Protein AF-0000000079722179 (afdb_homodimer)

Solvent-accessible surface area (backbone atoms only — not comparable to full-atom values): 37291 Å² total; per-residue (Å²): 127,85,80,71,46,41,23,43,26,38,62,53,70,58,73,53,59,85,88,68,80,58,67,70,54,74,18,45,46,78,38,80,52,80,80,75,84,67,46,76,35,18,29,39,25,37,25,44,16,24,24,67,46,72,66,53,44,38,43,42,22,28,35,84,89,40,74,80,51,52,67,72,25,26,26,35,44,21,22,9,31,29,33,66,41,78,32,49,74,77,59,83,88,67,51,72,65,44,48,25,23,47,52,38,50,42,35,70,70,40,75,85,35,80,28,30,59,71,61,35,20,44,61,27,94,67,39,40,37,43,18,41,73,43,54,13,36,40,12,34,48,36,66,45,55,50,88,30,61,37,72,58,58,88,84,56,49,55,69,57,30,14,46,26,51,66,39,5,29,42,42,36,32,48,69,72,72,38,89,75,46,66,73,36,33,32,39,28,35,23,44,44,52,71,18,47,51,43,45,40,55,43,39,74,48,38,28,46,46,34,35,27,35,39,76,83,26,49,86,51,34,41,38,53,41,41,74,73,67,39,40,69,43,74,39,43,96,92,43,35,65,61,57,44,33,60,73,56,41,56,45,97,84,64,47,73,49,53,61,93,30,20,25,50,30,37,39,39,42,57,39,45,53,69,56,59,36,49,49,68,73,32,39,35,70,62,19,42,35,39,33,60,30,54,46,92,55,64,26,55,32,58,52,33,57,32,9,61,33,22,25,32,40,33,24,33,42,54,47,40,72,70,24,37,53,51,26,46,50,36,41,64,72,51,61,42,58,60,74,81,50,53,41,81,36,46,49,93,41,44,69,57,42,51,52,32,54,67,66,58,73,54,54,29,41,33,27,34,46,112,128,86,79,73,45,41,23,44,25,37,62,54,70,57,73,54,59,85,89,68,80,59,66,72,54,74,18,46,46,78,40,80,54,81,80,74,85,68,46,75,34,20,28,37,26,39,24,44,16,24,24,66,45,72,65,53,45,38,43,42,22,28,35,84,91,40,75,79,50,53,67,72,25,26,28,35,43,22,20,10,30,29,34,67,40,77,31,49,76,75,58,83,87,66,50,72,66,46,49,26,24,47,52,36,51,41,35,71,70,39,76,84,36,80,29,31,58,70,61,34,19,45,63,27,94,66,39,41,37,42,18,41,73,42,52,13,36,40,14,36,49,35,66,46,54,50,88,29,61,37,72,57,57,89,84,57,51,56,70,56,30,14,47,26,52,65,39,5,29,42,42,36,34,48,69,72,70,38,88,75,46,65,71,36,32,31,38,27,36,24,42,45,52,69,20,46,49,42,45,40,55,44,38,74,48,38,28,47,45,34,36,27,34,39,75,84,25,50,85,52,34,42,40,54,42,42,76,72,67,39,40,69,42,73,39,44,95,91,44,35,68,59,58,44,33,60,74,55,41,57,44,98,84,65,48,72,50,53,60,95,30,19,25,51,30,36,38,39,42,57,41,46,51,69,56,59,35,50,48,70,74,32,40,36,70,61,20,42,35,39,33,60,30,53,46,91,56,65,27,57,32,58,51,33,56,33,9,60,34,24,25,33,41,34,24,31,42,54,45,41,72,72,22,37,53,51,24,46,50,37,40,65,70,52,62,43,59,58,75,83,49,50,40,81,38,47,51,93,42,44,68,56,43,50,51,32,54,67,68,56,72,53,54,28,42,32,29,34,47,109

Structure (mmCIF, N/CA/C/O backbone):
data_AF-0000000079722179-model_v1
#
loop_
_entity.id
_entity.type
_entity.pdbx_description
1 polymer 'L-gulonate 5-dehydrogenase'
#
loop_
_atom_site.group_PDB
_atom_site.id
_atom_site.type_symbol
_atom_site.label_atom_id
_atom_site.label_alt_id
_atom_site.label_comp_id
_atom_site.label_asym_id
_atom_site.label_entity_id
_atom_site.label_seq_id
_atom_site.pdbx_PDB_ins_code
_atom_site.Cartn_x
_atom_site.Cartn_y
_atom_site.Cartn_z
_atom_site.occupancy
_atom_site.B_iso_or_equiv
_atom_site.auth_seq_id
_atom_site.auth_comp_id
_atom_site.auth_asym_id
_atom_site.auth_atom_id
_atom_site.pdbx_PDB_model_num
ATOM 1 N N . MET A 1 1 ? 5.742 51.406 27.562 1 38.84 1 MET A N 1
ATOM 2 C CA . MET A 1 1 ? 6.191 50.031 27.891 1 38.84 1 MET A CA 1
ATOM 3 C C . MET A 1 1 ? 6.418 49.219 26.641 1 38.84 1 MET A C 1
ATOM 5 O O . MET A 1 1 ? 5.508 49.062 25.812 1 38.84 1 MET A O 1
ATOM 9 N N . SER A 1 2 ? 7.512 49.188 25.938 1 45.72 2 SER A N 1
ATOM 10 C CA . SER A 1 2 ? 7.82 48.688 24.609 1 45.72 2 SER A CA 1
ATOM 11 C C . SER A 1 2 ? 7.316 47.281 24.422 1 45.72 2 SER A C 1
ATOM 13 O O . SER A 1 2 ? 7.695 46.375 25.172 1 45.72 2 SER A O 1
ATOM 15 N N . ASN A 1 3 ? 6.051 47.031 24.094 1 62.75 3 ASN A N 1
ATOM 16 C CA . ASN A 1 3 ? 5.336 45.781 24.125 1 62.75 3 ASN A CA 1
ATOM 17 C C . ASN A 1 3 ? 6.145 44.656 23.438 1 62.75 3 ASN A C 1
ATOM 19 O O . ASN A 1 3 ? 6.387 44.719 22.234 1 62.75 3 ASN A O 1
ATOM 23 N N . SER A 1 4 ? 6.871 43.875 24.203 1 88.12 4 SER A N 1
ATOM 24 C CA . SER A 1 4 ? 7.766 42.812 23.766 1 88.12 4 SER A CA 1
ATOM 25 C C . SER A 1 4 ? 7.012 41.75 22.953 1 88.12 4 SER A C 1
ATOM 27 O O . SER A 1 4 ? 5.852 41.469 23.25 1 88.12 4 SER A O 1
ATOM 29 N N . ILE A 1 5 ? 7.559 41.406 21.891 1 94.38 5 ILE A N 1
ATOM 30 C CA . ILE A 1 5 ? 7.035 40.344 21.047 1 94.38 5 ILE A CA 1
ATOM 31 C C . ILE A 1 5 ? 7.191 39 21.766 1 94.38 5 ILE A C 1
ATOM 33 O O . ILE A 1 5 ? 8.25 38.719 22.344 1 94.38 5 ILE A O 1
ATOM 37 N N . LYS A 1 6 ? 6.094 38.25 21.797 1 97.25 6 LYS A N 1
ATOM 38 C CA . LYS A 1 6 ? 6.102 37 22.562 1 97.25 6 LYS A CA 1
ATOM 39 C C . LYS A 1 6 ? 5.906 35.812 21.641 1 97.25 6 LYS A C 1
ATOM 41 O O . LYS A 1 6 ? 5.477 35.938 20.484 1 97.25 6 LYS A O 1
ATOM 46 N N . GLY A 1 7 ? 6.293 34.625 22.141 1 97.81 7 GLY A N 1
ATOM 47 C CA . GLY A 1 7 ? 6.074 33.375 21.422 1 97.81 7 GLY A CA 1
ATOM 48 C C . GLY A 1 7 ? 5.945 32.188 22.344 1 97.81 7 GLY A C 1
ATOM 49 O O . GLY A 1 7 ? 6.461 32.188 23.469 1 97.81 7 GLY A O 1
ATOM 50 N N . PHE A 1 8 ? 5.137 31.25 21.953 1 98.12 8 PHE A N 1
ATOM 51 C CA . PHE A 1 8 ? 5.074 29.953 22.625 1 98.12 8 PHE A CA 1
ATOM 52 C C . PHE A 1 8 ? 6.246 29.062 22.203 1 98.12 8 PHE A C 1
ATOM 54 O O . PHE A 1 8 ? 6.34 28.656 21.047 1 98.12 8 PHE A O 1
ATOM 61 N N . CYS A 1 9 ? 7.102 28.688 23.172 1 97.81 9 CYS A N 1
ATOM 62 C CA . CYS A 1 9 ? 8.406 28.094 22.875 1 97.81 9 CYS A CA 1
ATOM 63 C C . CYS A 1 9 ? 8.578 26.766 23.594 1 97.81 9 CYS A C 1
ATOM 65 O O . CYS A 1 9 ? 8.273 26.641 24.781 1 97.81 9 CYS A O 1
ATOM 67 N N . LEU A 1 10 ? 8.992 25.781 22.766 1 96.81 10 LEU A N 1
ATOM 68 C CA . LEU A 1 10 ? 9.453 24.547 23.391 1 96.81 10 LEU A CA 1
ATOM 69 C C . LEU A 1 10 ? 10.852 24.719 23.984 1 96.81 10 LEU A C 1
ATOM 71 O O . LEU A 1 10 ? 11.75 25.219 23.312 1 96.81 10 LEU A O 1
ATOM 75 N N . GLN A 1 11 ? 11.086 24.219 25.203 1 94.38 11 GLN A N 1
ATOM 76 C CA . GLN A 1 11 ? 12.352 24.453 25.891 1 94.38 11 GLN A CA 1
ATOM 77 C C . GLN A 1 11 ? 13.047 23.141 26.25 1 94.38 11 GLN A C 1
ATOM 79 O O . GLN A 1 11 ? 14.266 23.031 26.141 1 94.38 11 GLN A O 1
ATOM 84 N N . SER A 1 12 ? 12.297 22.141 26.75 1 91.38 12 SER A N 1
ATOM 85 C CA . SER A 1 12 ? 12.836 20.844 27.141 1 91.38 12 SER A CA 1
ATOM 86 C C . SER A 1 12 ? 12.211 19.719 26.328 1 91.38 12 SER A C 1
ATOM 88 O O . SER A 1 12 ? 11.352 19.969 25.469 1 91.38 12 SER A O 1
ATOM 90 N N . ASN A 1 13 ? 12.758 18.562 26.469 1 89.56 13 ASN A N 1
ATOM 91 C CA . ASN A 1 13 ? 12.281 17.422 25.703 1 89.56 13 ASN A CA 1
ATOM 92 C C . ASN A 1 13 ? 11.898 16.266 26.594 1 89.56 13 ASN A C 1
ATOM 94 O O . ASN A 1 13 ? 12.125 15.102 26.25 1 89.56 13 ASN A O 1
ATOM 98 N N . GLU A 1 14 ? 11.422 16.594 27.719 1 90.31 14 GLU A N 1
ATOM 99 C CA . GLU A 1 14 ? 10.977 15.539 28.609 1 90.31 14 GLU A CA 1
ATOM 100 C C . GLU A 1 14 ? 9.781 14.789 28.031 1 90.31 14 GLU A C 1
ATOM 102 O O . GLU A 1 14 ? 8.891 15.391 27.422 1 90.31 14 GLU A O 1
ATOM 107 N N . LYS A 1 15 ? 9.828 13.5 28.203 1 90.5 15 LYS A N 1
ATOM 108 C CA . LYS A 1 15 ? 8.688 12.695 27.766 1 90.5 15 LYS A CA 1
ATOM 109 C C . LYS A 1 15 ? 7.52 12.82 28.734 1 90.5 15 LYS A C 1
ATOM 111 O O . LYS A 1 15 ? 7.652 12.477 29.922 1 90.5 15 LYS A O 1
ATOM 116 N N . ILE A 1 16 ? 6.434 13.297 28.203 1 90.56 16 ILE A N 1
ATOM 117 C CA . ILE A 1 16 ? 5.254 13.523 29.031 1 90.56 16 ILE A CA 1
ATOM 118 C C . ILE A 1 16 ? 4.117 12.617 28.562 1 90.56 16 ILE A C 1
ATOM 120 O O . ILE A 1 16 ? 3.842 12.516 27.375 1 90.56 16 ILE A O 1
ATOM 124 N N . TYR A 1 17 ? 3.525 11.852 29.453 1 86.19 17 TYR A N 1
ATOM 125 C CA . TYR A 1 17 ? 2.32 11.078 29.172 1 86.19 17 TYR A CA 1
ATOM 126 C C . TYR A 1 17 ? 1.075 11.828 29.625 1 86.19 17 TYR A C 1
ATOM 128 O O . TYR A 1 17 ? 0.946 12.172 30.812 1 86.19 17 TYR A O 1
ATOM 136 N N . PRO A 1 18 ? 0.271 11.883 28.609 1 82 18 PRO A N 1
ATOM 137 C CA . PRO A 1 18 ? -0.93 12.641 28.984 1 82 18 PRO A CA 1
ATOM 138 C C . PRO A 1 18 ? -1.771 11.93 30.047 1 82 18 PRO A C 1
ATOM 140 O O . PRO A 1 18 ? -1.777 10.703 30.109 1 82 18 PRO A O 1
ATOM 143 N N . ASN A 1 19 ? -2.295 12.523 30.984 1 77.75 19 ASN A N 1
ATOM 144 C CA . ASN A 1 19 ? -3.23 12.039 31.984 1 77.75 19 ASN A CA 1
ATOM 145 C C . ASN A 1 19 ? -2.504 11.414 33.188 1 77.75 19 ASN A C 1
ATOM 147 O O . ASN A 1 19 ? -3.023 10.492 33.812 1 77.75 19 ASN A O 1
ATOM 151 N N . THR A 1 20 ? -1.206 11.562 33.375 1 80.75 20 THR A N 1
ATOM 152 C CA . THR A 1 20 ? -0.467 11.039 34.5 1 80.75 20 THR A CA 1
ATOM 153 C C . THR A 1 20 ? -0.253 12.133 35.562 1 80.75 20 THR A C 1
ATOM 155 O O . THR A 1 20 ? 0.563 11.977 36.469 1 80.75 20 THR A O 1
ATOM 158 N N . GLY A 1 21 ? -0.94 13.109 35.594 1 80.94 21 GLY A N 1
ATOM 159 C CA . GLY A 1 21 ? -0.825 14.172 36.562 1 80.94 21 GLY A CA 1
ATOM 160 C C . GLY A 1 21 ? 0.2 15.227 36.188 1 80.94 21 GLY A C 1
ATOM 161 O O . GLY A 1 21 ? 0.135 16.359 36.688 1 80.94 21 GLY A O 1
ATOM 162 N N . GLN A 1 22 ? 1.132 14.867 35.5 1 85.88 22 GLN A N 1
ATOM 163 C CA . GLN A 1 22 ? 2.111 15.844 35 1 85.88 22 GLN A CA 1
ATOM 164 C C . GLN A 1 22 ? 1.488 16.797 34 1 85.88 22 GLN A C 1
ATOM 166 O O . GLN A 1 22 ? 0.649 16.391 33.188 1 85.88 22 GLN A O 1
ATOM 171 N N . SER A 1 23 ? 1.958 18.109 34.188 1 90.62 23 SER A N 1
ATOM 172 C CA . SER A 1 23 ? 1.461 19.094 33.219 1 90.62 23 SER A CA 1
ATOM 173 C C . SER A 1 23 ? 1.93 18.766 31.812 1 90.62 23 SER A C 1
ATOM 175 O O . SER A 1 23 ? 3.121 18.547 31.578 1 90.62 23 SER A O 1
ATOM 177 N N . VAL A 1 24 ? 1.027 18.875 30.891 1 90.19 24 VAL A N 1
ATOM 178 C CA . VAL A 1 24 ? 1.37 18.594 29.5 1 90.19 24 VAL A CA 1
ATOM 179 C C . VAL A 1 24 ? 2.162 19.75 28.906 1 90.19 24 VAL A C 1
ATOM 181 O O . VAL A 1 24 ? 2.637 19.688 27.781 1 90.19 24 VAL A O 1
ATOM 184 N N . LEU A 1 25 ? 2.332 20.797 29.703 1 93.38 25 LEU A N 1
ATOM 185 C CA . LEU A 1 25 ? 3.004 22 29.234 1 93.38 25 LEU A CA 1
ATOM 186 C C . LEU A 1 25 ? 4.371 22.156 29.891 1 93.38 25 LEU A C 1
ATOM 188 O O . LEU A 1 25 ? 4.973 23.234 29.844 1 93.38 25 LEU A O 1
ATOM 192 N N . SER A 1 26 ? 4.836 21.078 30.469 1 93.25 26 SER A N 1
ATOM 193 C CA . SER A 1 26 ? 6.09 21.125 31.219 1 93.25 26 SER A CA 1
ATOM 194 C C . SER A 1 26 ? 7.262 21.469 30.312 1 93.25 26 SER A C 1
ATOM 196 O O . SER A 1 26 ? 8.258 22.047 30.766 1 93.25 26 SER A O 1
ATOM 198 N N . ASN A 1 27 ? 7.172 21.172 29.016 1 95.31 27 ASN A N 1
ATOM 199 C CA . ASN A 1 27 ? 8.266 21.406 28.078 1 95.31 27 ASN A CA 1
ATOM 200 C C . ASN A 1 27 ? 8.172 22.781 27.438 1 95.31 27 ASN A C 1
ATOM 202 O O . ASN A 1 27 ? 9.016 23.141 26.609 1 95.31 27 ASN A O 1
ATOM 206 N N . SER A 1 28 ? 7.141 23.594 27.781 1 96.44 28 SER A N 1
ATOM 207 C CA . SER A 1 28 ? 6.871 24.781 26.984 1 96.44 28 SER A CA 1
ATOM 208 C C . SER A 1 28 ? 6.645 26 27.875 1 96.44 28 SER A C 1
ATOM 210 O O . SER A 1 28 ? 6.359 25.859 29.062 1 96.44 28 SER A O 1
ATOM 212 N N . ALA A 1 29 ? 6.863 27.172 27.312 1 96.56 29 ALA A N 1
ATOM 213 C CA . ALA A 1 29 ? 6.586 28.453 27.969 1 96.56 29 ALA A CA 1
ATOM 214 C C . ALA A 1 29 ? 6.367 29.562 26.953 1 96.56 29 ALA A C 1
ATOM 216 O O . ALA A 1 29 ? 6.844 29.469 25.812 1 96.56 29 ALA A O 1
ATOM 217 N N . VAL A 1 30 ? 5.59 30.531 27.328 1 97.25 30 VAL A N 1
ATOM 218 C CA . VAL A 1 30 ? 5.547 31.781 26.578 1 97.25 30 VAL A CA 1
ATOM 219 C C . VAL A 1 30 ? 6.762 32.656 26.938 1 97.25 30 VAL A C 1
ATOM 221 O O . VAL A 1 30 ? 7.016 32.906 28.109 1 97.25 30 VAL A O 1
ATOM 224 N N . VAL A 1 31 ? 7.48 33.031 25.906 1 96.75 31 VAL A N 1
ATOM 225 C CA . VAL A 1 31 ? 8.727 33.781 26.156 1 96.75 31 VAL A CA 1
ATOM 226 C C . VAL A 1 31 ? 8.734 35.062 25.344 1 96.75 31 VAL A C 1
ATOM 228 O O . VAL A 1 31 ? 7.977 35.219 24.375 1 96.75 31 VAL A O 1
ATOM 231 N N . ASP A 1 32 ? 9.57 35.969 25.781 1 96.62 32 ASP A N 1
ATOM 232 C CA . ASP A 1 32 ? 9.875 37.125 24.938 1 96.62 32 ASP A CA 1
ATOM 233 C C . ASP A 1 32 ? 10.789 36.75 23.781 1 96.62 32 ASP A C 1
ATOM 235 O O . ASP A 1 32 ? 11.703 35.938 23.953 1 96.62 32 ASP A O 1
ATOM 239 N N . MET A 1 33 ? 10.453 37.312 22.672 1 94.06 33 MET A N 1
ATOM 240 C CA . MET A 1 33 ? 11.211 36.969 21.469 1 94.06 33 MET A CA 1
ATOM 241 C C . MET A 1 33 ? 12.016 38.156 20.969 1 94.06 33 MET A C 1
ATOM 243 O O . MET A 1 33 ? 11.523 39.281 21 1 94.06 33 MET A O 1
ATOM 247 N N . GLU A 1 34 ? 13.203 37.875 20.609 1 91.62 34 GLU A N 1
ATOM 248 C CA . GLU A 1 34 ? 13.984 38.812 19.797 1 91.62 34 GLU A CA 1
ATOM 249 C C . GLU A 1 34 ? 14 38.406 18.328 1 91.62 34 GLU A C 1
ATOM 251 O O . GLU A 1 34 ? 14.219 37.219 18.016 1 91.62 34 GLU A O 1
ATOM 256 N N . MET A 1 35 ? 13.68 39.312 17.5 1 93.25 35 MET A N 1
ATOM 257 C CA . MET A 1 35 ? 13.664 38.969 16.078 1 93.25 35 MET A CA 1
ATOM 258 C C . MET A 1 35 ? 15.047 39.156 15.453 1 93.25 35 MET A C 1
ATOM 260 O O . MET A 1 35 ? 15.688 40.188 15.648 1 93.25 35 MET A O 1
ATOM 264 N N . PRO A 1 36 ? 15.453 38.188 14.773 1 92.69 36 PRO A N 1
ATOM 265 C CA . PRO A 1 36 ? 16.75 38.344 14.094 1 92.69 36 PRO A CA 1
ATOM 266 C C . PRO A 1 36 ? 16.703 39.281 12.906 1 92.69 36 PRO A C 1
ATOM 268 O O . PRO A 1 36 ? 15.617 39.562 12.367 1 92.69 36 PRO A O 1
ATOM 271 N N . PRO A 1 37 ? 17.938 39.781 12.555 1 95.38 37 PRO A N 1
ATOM 272 C CA . PRO A 1 37 ? 17.969 40.562 11.305 1 95.38 37 PRO A CA 1
ATOM 273 C C . PRO A 1 37 ? 17.562 39.719 10.094 1 95.38 37 PRO A C 1
ATOM 275 O O . PRO A 1 37 ? 17.844 38.5 10.055 1 95.38 37 PRO A O 1
ATOM 278 N N . LEU A 1 38 ? 17 40.375 9.164 1 97.69 38 LEU A N 1
ATOM 279 C CA . LEU A 1 38 ? 16.516 39.688 7.977 1 97.69 38 LEU A CA 1
ATOM 280 C C . LEU A 1 38 ? 17.672 39.375 7.031 1 97.69 38 LEU A C 1
ATOM 282 O O . LEU A 1 38 ? 18.469 40.25 6.715 1 97.69 38 LEU A O 1
ATOM 286 N N . LYS A 1 39 ? 17.719 38.125 6.594 1 96.94 39 LYS A N 1
ATOM 287 C CA . LYS A 1 39 ? 18.656 37.719 5.555 1 96.94 39 LYS A CA 1
ATOM 288 C C . LYS A 1 39 ? 18.062 37.906 4.164 1 96.94 39 LYS A C 1
ATOM 290 O O . LYS A 1 39 ? 16.891 38.281 4.031 1 96.94 39 LYS A O 1
ATOM 295 N N . GLU A 1 40 ? 18.938 37.781 3.172 1 96.94 40 GLU A N 1
ATOM 296 C CA . GLU A 1 40 ? 18.484 37.875 1.79 1 96.94 40 GLU A CA 1
ATOM 297 C C . GLU A 1 40 ? 17.312 36.938 1.521 1 96.94 40 GLU A C 1
ATOM 299 O O . GLU A 1 40 ? 17.375 35.75 1.854 1 96.94 40 GLU A O 1
ATOM 304 N N . GLY A 1 41 ? 16.234 37.5 0.96 1 96.81 41 GLY A N 1
ATOM 305 C CA . GLY A 1 41 ? 15.094 36.688 0.569 1 96.81 41 GLY A CA 1
ATOM 306 C C . GLY A 1 41 ? 14.117 36.438 1.706 1 96.81 41 GLY A C 1
ATOM 307 O O . GLY A 1 41 ? 13.062 35.844 1.508 1 96.81 41 GLY A O 1
ATOM 308 N N . GLU A 1 42 ? 14.398 36.938 2.875 1 98.19 42 GLU A N 1
ATOM 309 C CA . GLU A 1 42 ? 13.531 36.719 4.031 1 98.19 42 GLU A CA 1
ATOM 310 C C . GLU A 1 42 ? 12.57 37.875 4.23 1 98.19 42 GLU A C 1
ATOM 312 O O . GLU A 1 42 ? 12.789 38.969 3.709 1 98.19 42 GLU A O 1
ATOM 317 N N . ILE A 1 43 ? 11.562 37.625 4.93 1 98.62 43 ILE A N 1
ATOM 318 C CA . ILE A 1 43 ? 10.594 38.625 5.297 1 98.62 43 ILE A CA 1
ATOM 319 C C . ILE A 1 43 ? 10.273 38.531 6.789 1 98.62 43 ILE A C 1
ATOM 321 O O . ILE A 1 43 ? 10.453 37.469 7.395 1 98.62 43 ILE A O 1
ATOM 325 N N . LEU A 1 44 ? 9.875 39.625 7.332 1 98.31 44 LEU A N 1
ATOM 326 C CA . LEU A 1 44 ? 9.25 39.688 8.648 1 98.31 44 LEU A CA 1
ATOM 327 C C . LEU A 1 44 ? 7.734 39.75 8.531 1 98.31 44 LEU A C 1
ATOM 329 O O . LEU A 1 44 ? 7.211 40.531 7.719 1 98.31 44 LEU A O 1
ATOM 333 N N . ALA A 1 45 ? 7.102 38.969 9.25 1 98.5 45 ALA A N 1
ATOM 334 C CA . ALA A 1 45 ? 5.645 38.969 9.172 1 98.5 45 ALA A CA 1
ATOM 335 C C . ALA A 1 45 ? 5.02 38.969 10.562 1 98.5 45 ALA A C 1
ATOM 337 O O . ALA A 1 45 ? 5.609 38.438 11.516 1 98.5 45 ALA A O 1
ATOM 338 N N . LYS A 1 46 ? 3.887 39.562 10.656 1 98.56 46 LYS A N 1
ATOM 339 C CA . LYS A 1 46 ? 3.033 39.5 11.836 1 98.56 46 LYS A CA 1
ATOM 340 C C . LYS A 1 46 ? 2.09 38.312 11.758 1 98.56 46 LYS A C 1
ATOM 342 O O . LYS A 1 46 ? 1.232 38.219 10.875 1 98.56 46 LYS A O 1
ATOM 347 N N . THR A 1 47 ? 2.246 37.375 12.68 1 98.75 47 THR A N 1
ATOM 348 C CA . THR A 1 47 ? 1.354 36.25 12.68 1 98.75 47 THR A CA 1
ATOM 349 C C . THR A 1 47 ? -0.055 36.656 13.102 1 98.75 47 THR A C 1
ATOM 351 O O . THR A 1 47 ? -0.229 37.375 14.086 1 98.75 47 THR A O 1
ATOM 354 N N . LEU A 1 48 ? -1.017 36.188 12.398 1 98.81 48 LEU A N 1
ATOM 355 C CA . LEU A 1 48 ? -2.395 36.562 12.695 1 98.81 48 LEU A CA 1
ATOM 356 C C . LEU A 1 48 ? -3.121 35.438 13.43 1 98.81 48 LEU A C 1
ATOM 358 O O . LEU A 1 48 ? -3.607 35.656 14.547 1 98.81 48 LEU A O 1
ATOM 362 N N . TYR A 1 49 ? -3.217 34.312 12.82 1 98.88 49 TYR A N 1
ATOM 363 C CA . TYR A 1 49 ? -3.791 33.094 13.414 1 98.88 49 TYR A CA 1
ATOM 364 C C . TYR A 1 49 ? -2.875 31.906 13.219 1 98.88 49 TYR A C 1
ATOM 366 O O . TYR A 1 49 ? -2.223 31.766 12.18 1 98.88 49 TYR A O 1
ATOM 374 N N . THR A 1 50 ? -2.758 31.047 14.211 1 98.88 50 THR A N 1
ATOM 375 C CA . THR A 1 50 ? -1.982 29.812 14.117 1 98.88 50 THR A CA 1
ATOM 376 C C . THR A 1 50 ? -2.783 28.625 14.648 1 98.88 50 THR A C 1
ATOM 378 O O . THR A 1 50 ? -3.342 28.688 15.75 1 98.88 50 THR A O 1
ATOM 381 N N . GLY A 1 51 ? -2.885 27.594 13.797 1 98.81 51 GLY A N 1
ATOM 382 C CA . GLY A 1 51 ? -3.52 26.359 14.227 1 98.81 51 GLY A CA 1
ATOM 383 C C . GLY A 1 51 ? -2.561 25.406 14.906 1 98.81 51 GLY A C 1
ATOM 384 O O . GLY A 1 51 ? -1.374 25.375 14.57 1 98.81 51 GLY A O 1
ATOM 385 N N . ILE A 1 52 ? -3.07 24.641 15.859 1 98.69 52 ILE A N 1
ATOM 386 C CA . ILE A 1 52 ? -2.273 23.609 16.516 1 98.69 52 ILE A CA 1
ATOM 387 C C . ILE A 1 52 ? -2.385 22.297 15.75 1 98.69 52 ILE A C 1
ATOM 389 O O . ILE A 1 52 ? -3.488 21.812 15.508 1 98.69 52 ILE A O 1
ATOM 393 N N . CYS A 1 53 ? -1.276 21.812 15.305 1 97.62 53 CYS A N 1
ATOM 394 C CA . CYS A 1 53 ? -1.223 20.531 14.609 1 97.62 53 CYS A CA 1
ATOM 395 C C . CYS A 1 53 ? -0.93 19.391 15.586 1 97.62 53 CYS A C 1
ATOM 397 O O . CYS A 1 53 ? -0.348 19.625 16.656 1 97.62 53 CYS A O 1
ATOM 399 N N . GLY A 1 54 ? -1.399 18.188 15.219 1 95.31 54 GLY A N 1
ATOM 400 C CA . GLY A 1 54 ? -1.014 17.031 16 1 95.31 54 GLY A CA 1
ATOM 401 C C . GLY A 1 54 ? 0.485 16.922 16.219 1 95.31 54 GLY A C 1
ATOM 402 O O . GLY A 1 54 ? 0.935 16.484 17.281 1 95.31 54 GLY A O 1
ATOM 403 N N . SER A 1 55 ? 1.247 17.297 15.25 1 94.25 55 SER A N 1
ATOM 404 C CA . SER A 1 55 ? 2.699 17.25 15.391 1 94.25 55 SER A CA 1
ATOM 405 C C . SER A 1 55 ? 3.188 18.281 16.406 1 94.25 55 SER A C 1
ATOM 407 O O . SER A 1 55 ? 4.188 18.047 17.094 1 94.25 55 SER A O 1
ATOM 409 N N . ASP A 1 56 ? 2.549 19.422 16.547 1 96.56 56 ASP A N 1
ATOM 410 C CA . ASP A 1 56 ? 2.863 20.344 17.625 1 96.56 56 ASP A CA 1
ATOM 411 C C . ASP A 1 56 ? 2.645 19.703 18.984 1 96.56 56 ASP A C 1
ATOM 413 O O . ASP A 1 56 ? 3.48 19.844 19.891 1 96.56 56 ASP A O 1
ATOM 417 N N . ASN A 1 57 ? 1.459 19.047 19.125 1 95.94 57 ASN A N 1
ATOM 418 C CA . ASN A 1 57 ? 1.158 18.344 20.359 1 95.94 57 ASN A CA 1
ATOM 419 C C . ASN A 1 57 ? 2.238 17.328 20.703 1 95.94 57 ASN A C 1
ATOM 421 O O . ASN A 1 57 ? 2.727 17.281 21.828 1 95.94 57 ASN A O 1
ATOM 425 N N . SER A 1 58 ? 2.545 16.531 19.688 1 93.75 58 SER A N 1
ATOM 426 C CA . SER A 1 58 ? 3.537 15.484 19.875 1 93.75 58 SER A CA 1
ATOM 427 C C . SER A 1 58 ? 4.891 16.062 20.281 1 93.75 58 SER A C 1
ATOM 429 O O . SER A 1 58 ? 5.562 15.523 21.172 1 93.75 58 SER A O 1
ATOM 431 N N . ALA A 1 59 ? 5.297 17.109 19.656 1 94.38 59 ALA A N 1
ATOM 432 C CA . ALA A 1 59 ? 6.551 17.766 20 1 94.38 59 ALA A CA 1
ATOM 433 C C . ALA A 1 59 ? 6.496 18.344 21.422 1 94.38 59 ALA A C 1
ATOM 435 O O . ALA A 1 59 ? 7.473 18.266 22.172 1 94.38 59 ALA A O 1
ATOM 436 N N . THR A 1 60 ? 5.43 18.891 21.797 1 95.69 60 THR A N 1
ATOM 437 C CA . THR A 1 60 ? 5.258 19.516 23.094 1 95.69 60 THR A CA 1
ATOM 438 C C . THR A 1 60 ? 5.418 18.5 24.219 1 95.69 60 THR A C 1
ATOM 440 O O . THR A 1 60 ? 6.035 18.797 25.25 1 95.69 60 THR A O 1
ATOM 443 N N . ILE A 1 61 ? 4.953 17.281 23.969 1 93.88 61 ILE A N 1
ATOM 444 C CA . ILE A 1 61 ? 4.992 16.297 25.031 1 93.88 61 ILE A CA 1
ATOM 445 C C . ILE A 1 61 ? 6.211 15.391 24.859 1 93.88 61 ILE A C 1
ATOM 447 O O . ILE A 1 61 ? 6.34 14.383 25.562 1 93.88 61 ILE A O 1
ATOM 451 N N . GLY A 1 62 ? 7.004 15.672 23.906 1 91.12 62 GLY A N 1
ATOM 452 C CA . GLY A 1 62 ? 8.242 14.93 23.734 1 91.12 62 GLY A CA 1
ATOM 453 C C . GLY A 1 62 ? 8.023 13.508 23.25 1 91.12 62 GLY A C 1
ATOM 454 O O . GLY A 1 62 ? 8.672 12.578 23.734 1 91.12 62 GLY A O 1
ATOM 455 N N . LYS A 1 63 ? 6.996 13.344 22.375 1 87.44 63 LYS A N 1
ATOM 456 C CA . LYS A 1 63 ? 6.746 12.016 21.812 1 87.44 63 LYS A CA 1
ATOM 457 C C . LYS A 1 63 ? 7.965 11.508 21.062 1 87.44 63 LYS A C 1
ATOM 459 O O . LYS A 1 63 ? 8.703 12.289 20.453 1 87.44 63 LYS A O 1
ATOM 464 N N . ALA A 1 64 ? 7.988 10.078 21.047 1 78.81 64 ALA A N 1
ATOM 465 C CA . ALA A 1 64 ? 9.078 9.445 20.297 1 78.81 64 ALA A CA 1
ATOM 466 C C . ALA A 1 64 ? 9.016 9.805 18.828 1 78.81 64 ALA A C 1
ATOM 468 O O . ALA A 1 64 ? 7.934 10.047 18.281 1 78.81 64 ALA A O 1
ATOM 469 N N . ASN A 1 65 ? 9.938 10.164 18.062 1 78.06 65 ASN A N 1
ATOM 470 C CA . ASN A 1 65 ? 10.055 10.492 16.641 1 78.06 65 ASN A CA 1
ATOM 471 C C . ASN A 1 65 ? 10.07 12 16.422 1 78.06 65 ASN A C 1
ATOM 473 O O . ASN A 1 65 ? 10.086 12.461 15.273 1 78.06 65 ASN A O 1
ATOM 477 N N . PHE A 1 66 ? 9.836 12.727 17.531 1 85.12 66 PHE A N 1
ATOM 478 C CA . PHE A 1 66 ? 9.93 14.172 17.391 1 85.12 66 PHE A CA 1
ATOM 479 C C . PHE A 1 66 ? 11.148 14.711 18.125 1 85.12 66 PHE A C 1
ATOM 481 O O . PHE A 1 66 ? 11.219 15.906 18.422 1 85.12 66 PHE A O 1
ATOM 488 N N . ASP A 1 67 ? 12.047 13.781 18.391 1 84.12 67 ASP A N 1
ATOM 489 C CA . ASP A 1 67 ? 13.281 14.133 19.078 1 84.12 67 ASP A CA 1
ATOM 490 C C . ASP A 1 67 ? 14.148 15.047 18.219 1 84.12 67 ASP A C 1
ATOM 492 O O . ASP A 1 67 ? 15 15.773 18.734 1 84.12 67 ASP A O 1
ATOM 496 N N . TRP A 1 68 ? 13.875 15.07 17.031 1 86.19 68 TRP A N 1
ATOM 497 C CA . TRP A 1 68 ? 14.703 15.812 16.078 1 86.19 68 TRP A CA 1
ATOM 498 C C . TRP A 1 68 ? 14.359 17.297 16.094 1 86.19 68 TRP A C 1
ATOM 500 O O . TRP A 1 68 ? 15.086 18.109 15.531 1 86.19 68 TRP A O 1
ATOM 510 N N . VAL A 1 69 ? 13.266 17.688 16.766 1 90.81 69 VAL A N 1
ATOM 511 C CA . VAL A 1 69 ? 12.875 19.094 16.828 1 90.81 69 VAL A CA 1
ATOM 512 C C . VAL A 1 69 ? 13.891 19.875 17.641 1 90.81 69 VAL A C 1
ATOM 514 O O . VAL A 1 69 ? 14.133 19.562 18.812 1 90.81 69 VAL A O 1
ATOM 517 N N . GLN A 1 70 ? 14.445 20.828 17.016 1 87.06 70 GLN A N 1
ATOM 518 C CA . GLN A 1 70 ? 15.445 21.641 17.688 1 87.06 70 GLN A CA 1
ATOM 519 C C . GLN A 1 70 ? 14.805 22.5 18.781 1 87.06 70 GLN A C 1
ATOM 521 O O . GLN A 1 70 ? 13.711 23.047 18.594 1 87.06 70 GLN A O 1
ATOM 526 N N . ARG A 1 71 ? 15.469 22.578 19.906 1 92.19 71 ARG A N 1
ATOM 527 C CA . ARG A 1 71 ? 14.992 23.391 21.016 1 92.19 71 ARG A CA 1
ATOM 528 C C . ARG A 1 71 ? 16.094 24.312 21.531 1 92.19 71 ARG A C 1
ATOM 530 O O . ARG A 1 71 ? 17.266 23.953 21.516 1 92.19 71 ARG A O 1
ATOM 537 N N . PRO A 1 72 ? 15.797 25.578 22.078 1 95.56 72 PRO A N 1
ATOM 538 C CA . PRO A 1 72 ? 14.445 26.156 22.141 1 95.56 72 PRO A CA 1
ATOM 539 C C . PRO A 1 72 ? 13.875 26.453 20.766 1 95.56 72 PRO A C 1
ATOM 541 O O . PRO A 1 72 ? 14.625 26.766 19.828 1 95.56 72 PRO A O 1
ATOM 544 N N . ARG A 1 73 ? 12.57 26.297 20.578 1 97.06 73 ARG A N 1
ATOM 545 C CA . ARG A 1 73 ? 11.898 26.453 19.297 1 97.06 73 ARG A CA 1
ATOM 546 C C . ARG A 1 73 ? 10.5 27.047 19.484 1 97.06 73 ARG A C 1
ATOM 548 O O . ARG A 1 73 ? 9.688 26.5 20.219 1 97.06 73 ARG A O 1
ATOM 555 N N . VAL A 1 74 ? 10.289 28.234 18.875 1 98 74 VAL A N 1
ATOM 556 C CA . VAL A 1 74 ? 8.906 28.672 18.719 1 98 74 VAL A CA 1
ATOM 557 C C . VAL A 1 74 ? 8.234 27.859 17.609 1 98 74 VAL A C 1
ATOM 559 O O . VAL A 1 74 ? 8.586 27.984 16.438 1 98 74 VAL A O 1
ATOM 562 N N . ILE A 1 75 ? 7.254 27.062 18 1 97.88 75 ILE A N 1
ATOM 563 C CA . ILE A 1 75 ? 6.695 26.094 17.062 1 97.88 75 ILE A CA 1
ATOM 564 C C . ILE A 1 75 ? 5.523 26.719 16.297 1 97.88 75 ILE A C 1
ATOM 566 O O . ILE A 1 75 ? 5.344 27.938 16.328 1 97.88 75 ILE A O 1
ATOM 570 N N . GLY A 1 76 ? 4.848 25.891 15.469 1 98.38 76 GLY A N 1
ATOM 571 C CA . GLY A 1 76 ? 3.686 26.297 14.695 1 98.38 76 GLY A CA 1
ATOM 572 C C . GLY A 1 76 ? 3.961 26.391 13.203 1 98.38 76 GLY A C 1
ATOM 573 O O . GLY A 1 76 ? 4.742 27.234 12.766 1 98.38 76 GLY A O 1
ATOM 574 N N . HIS A 1 77 ? 3.311 25.562 12.43 1 98.44 77 HIS A N 1
ATOM 575 C CA . HIS A 1 77 ? 3.537 25.609 10.984 1 98.44 77 HIS A CA 1
ATOM 576 C C . HIS A 1 77 ? 2.23 25.828 10.227 1 98.44 77 HIS A C 1
ATOM 578 O O . HIS A 1 77 ? 2.225 25.891 9 1 98.44 77 HIS A O 1
ATOM 584 N N . GLU A 1 78 ? 1.126 25.906 10.938 1 98.81 78 GLU A N 1
ATOM 585 C CA . GLU A 1 78 ? -0.19 26.188 10.367 1 98.81 78 GLU A CA 1
ATOM 586 C C . GLU A 1 78 ? -0.654 27.594 10.719 1 98.81 78 GLU A C 1
ATOM 588 O O . GLU A 1 78 ? -1.355 27.797 11.711 1 98.81 78 GLU A O 1
ATOM 593 N N . PHE A 1 79 ? -0.283 28.578 9.797 1 98.81 79 PHE A N 1
ATOM 594 C CA . PHE A 1 79 ? -0.649 29.922 10.242 1 98.81 79 PHE A CA 1
ATOM 595 C C . PHE A 1 79 ? -0.881 30.844 9.055 1 98.81 79 PHE A C 1
ATOM 597 O O . PHE A 1 79 ? -0.556 30.484 7.914 1 98.81 79 PHE A O 1
ATOM 604 N N . SER A 1 80 ? -1.549 31.922 9.297 1 98.88 80 SER A N 1
ATOM 605 C CA . SER A 1 80 ? -1.624 33.094 8.422 1 98.88 80 SER A CA 1
ATOM 606 C C . SER A 1 80 ? -0.862 34.281 9.008 1 98.88 80 SER A C 1
ATOM 608 O O . SER A 1 80 ? -0.688 34.375 10.227 1 98.88 80 SER A O 1
ATOM 610 N N . ALA A 1 81 ? -0.419 35.125 8.133 1 98.81 81 ALA A N 1
ATOM 611 C CA . ALA A 1 81 ? 0.385 36.25 8.578 1 98.81 81 ALA A CA 1
ATOM 612 C C . ALA A 1 81 ? 0.285 37.406 7.598 1 98.81 81 ALA A C 1
ATOM 614 O O . ALA A 1 81 ? -0.21 37.25 6.48 1 98.81 81 ALA A O 1
ATOM 615 N N . GLU A 1 82 ? 0.686 38.5 8.125 1 98.75 82 GLU A N 1
ATOM 616 C CA . GLU A 1 82 ? 0.773 39.75 7.34 1 98.75 82 GLU A CA 1
ATOM 617 C C . GLU A 1 82 ? 2.221 40.188 7.184 1 98.75 82 GLU A C 1
ATOM 619 O O . GLU A 1 82 ? 2.959 40.281 8.164 1 98.75 82 GLU A O 1
ATOM 624 N N . VAL A 1 83 ? 2.578 40.5 5.945 1 98.69 83 VAL A N 1
ATOM 625 C CA . VAL A 1 83 ? 3.941 40.969 5.695 1 98.69 83 VAL A CA 1
ATOM 626 C C . VAL A 1 83 ? 4.16 42.312 6.359 1 98.69 83 VAL A C 1
ATOM 628 O O . VAL A 1 83 ? 3.406 43.25 6.117 1 98.69 83 VAL A O 1
ATOM 631 N N . LEU A 1 84 ? 5.215 42.438 7.164 1 98.19 84 LEU A N 1
ATOM 632 C CA . LEU A 1 84 ? 5.574 43.688 7.824 1 98.19 84 LEU A CA 1
ATOM 633 C C . LEU A 1 84 ? 6.754 44.344 7.121 1 98.19 84 LEU A C 1
ATOM 635 O O . LEU A 1 84 ? 6.812 45.594 7.023 1 98.19 84 LEU A O 1
ATOM 639 N N . GLU A 1 85 ? 7.738 43.5 6.793 1 98.19 85 GLU A N 1
ATOM 640 C CA . GLU A 1 85 ? 8.984 44 6.223 1 98.19 85 GLU A CA 1
ATOM 641 C C . GLU A 1 85 ? 9.578 43 5.23 1 98.19 85 GLU A C 1
ATOM 643 O O . GLU A 1 85 ? 9.516 41.781 5.449 1 98.19 85 GLU A O 1
ATOM 648 N N . LEU A 1 86 ? 10.07 43.562 4.145 1 98.19 86 LEU A N 1
ATOM 649 C CA . LEU A 1 86 ? 10.836 42.781 3.193 1 98.19 86 LEU A CA 1
ATOM 650 C C . LEU A 1 86 ? 12.336 42.906 3.441 1 98.19 86 LEU A C 1
ATOM 652 O O . LEU A 1 86 ? 12.844 44.031 3.566 1 98.19 86 LEU A O 1
ATOM 656 N N . GLY A 1 87 ? 12.961 41.781 3.596 1 97.75 87 GLY A N 1
ATOM 657 C CA . GLY A 1 87 ? 14.414 41.844 3.713 1 97.75 87 GLY A CA 1
ATOM 658 C C . GLY A 1 87 ? 15.109 42.125 2.396 1 97.75 87 GLY A C 1
ATOM 659 O O . GLY A 1 87 ? 14.453 42.438 1.4 1 97.75 87 GLY A O 1
ATOM 660 N N . PRO A 1 88 ? 16.484 42.094 2.426 1 97.69 88 PRO A N 1
ATOM 661 C CA . PRO A 1 88 ? 17.219 42.375 1.184 1 97.69 88 PRO A CA 1
ATOM 662 C C . PRO A 1 88 ? 16.922 41.344 0.097 1 97.69 88 PRO A C 1
ATOM 664 O O . PRO A 1 88 ? 16.562 40.188 0.405 1 97.69 88 PRO A O 1
ATOM 667 N N . GLY A 1 89 ? 17.016 41.812 -1.123 1 96.69 89 GLY A N 1
ATOM 668 C CA . GLY A 1 89 ? 16.906 40.906 -2.254 1 96.69 89 GLY A CA 1
ATOM 669 C C . GLY A 1 89 ? 15.57 41 -2.973 1 96.69 89 GLY A C 1
ATOM 670 O O . GLY A 1 89 ? 14.828 41.969 -2.793 1 96.69 89 GLY A O 1
ATOM 671 N N . ASP A 1 90 ? 15.281 40.031 -3.859 1 94.81 90 ASP A N 1
ATOM 672 C CA . ASP A 1 90 ? 14.078 39.969 -4.688 1 94.81 90 ASP A CA 1
ATOM 673 C C . ASP A 1 90 ? 12.977 39.188 -4.004 1 94.81 90 ASP A C 1
ATOM 675 O O . ASP A 1 90 ? 13.211 38.062 -3.518 1 94.81 90 ASP A O 1
ATOM 679 N N . HIS A 1 91 ? 11.812 39.75 -3.949 1 97 91 HIS A N 1
ATOM 680 C CA . HIS A 1 91 ? 10.664 39.125 -3.318 1 97 91 HIS A CA 1
ATOM 681 C C . HIS A 1 91 ? 9.492 39 -4.289 1 97 91 HIS A C 1
ATOM 683 O O . HIS A 1 91 ? 8.352 38.781 -3.875 1 97 91 HIS A O 1
ATOM 689 N N . GLY A 1 92 ? 9.789 39.25 -5.566 1 94.75 92 GLY A N 1
ATOM 690 C CA . GLY A 1 92 ? 8.75 39.188 -6.582 1 94.75 92 GLY A CA 1
ATOM 691 C C . GLY A 1 92 ? 7.676 40.25 -6.383 1 94.75 92 GLY A C 1
ATOM 692 O O . GLY A 1 92 ? 7.98 41.438 -6.23 1 94.75 92 GLY A O 1
ATOM 693 N N . ASP A 1 93 ? 6.367 39.812 -6.367 1 94.88 93 ASP A N 1
ATOM 694 C CA . ASP A 1 93 ? 5.238 40.75 -6.277 1 94.88 93 ASP A CA 1
ATOM 695 C C . ASP A 1 93 ? 4.801 40.938 -4.828 1 94.88 93 ASP A C 1
ATOM 697 O O . ASP A 1 93 ? 3.807 41.625 -4.559 1 94.88 93 ASP A O 1
ATOM 701 N N . LEU A 1 94 ? 5.484 40.344 -3.957 1 97.31 94 LEU A N 1
ATOM 702 C CA . LEU A 1 94 ? 5.133 40.406 -2.545 1 97.31 94 LEU A CA 1
ATOM 703 C C . LEU A 1 94 ? 5.305 41.844 -2.031 1 97.31 94 LEU A C 1
ATOM 705 O O . LEU A 1 94 ? 6.289 42.5 -2.355 1 97.31 94 LEU A O 1
ATOM 709 N N . LYS A 1 95 ? 4.352 42.312 -1.214 1 97.5 95 LYS A N 1
ATOM 710 C CA . LYS A 1 95 ? 4.41 43.656 -0.664 1 97.5 95 LYS A CA 1
ATOM 711 C C . LYS A 1 95 ? 4.031 43.688 0.815 1 97.5 95 LYS A C 1
ATOM 713 O O . LYS A 1 95 ? 3.314 42.781 1.282 1 97.5 95 LYS A O 1
ATOM 718 N N . VAL A 1 96 ? 4.531 44.688 1.459 1 98.31 96 VAL A N 1
ATOM 719 C CA . VAL A 1 96 ? 4.121 44.938 2.838 1 98.31 96 VAL A CA 1
ATOM 720 C C . VAL A 1 96 ? 2.6 45.062 2.908 1 98.31 96 VAL A C 1
ATOM 722 O O . VAL A 1 96 ? 1.986 45.719 2.07 1 98.31 96 VAL A O 1
ATOM 725 N N . GLY A 1 97 ? 2.002 44.312 3.818 1 98.38 97 GLY A N 1
ATOM 726 C CA . GLY A 1 97 ? 0.555 44.344 3.967 1 98.38 97 GLY A CA 1
ATOM 727 C C . GLY A 1 97 ? -0.13 43.125 3.404 1 98.38 97 GLY A C 1
ATOM 728 O O . GLY A 1 97 ? -1.284 42.844 3.732 1 98.38 97 GLY A O 1
ATOM 729 N N . ASP A 1 98 ? 0.541 42.375 2.529 1 98.19 98 ASP A N 1
ATOM 730 C CA . ASP A 1 98 ? -0.03 41.156 1.985 1 98.19 98 ASP A CA 1
ATOM 731 C C . ASP A 1 98 ? -0.3 40.125 3.092 1 98.19 98 ASP A C 1
ATOM 733 O O . ASP A 1 98 ? 0.512 39.969 4.004 1 98.19 98 ASP A O 1
ATOM 737 N N . ILE A 1 99 ? -1.518 39.438 3.014 1 98.75 99 ILE A N 1
ATOM 738 C CA . ILE A 1 99 ? -1.864 38.375 3.926 1 98.75 99 ILE A CA 1
ATOM 739 C C . ILE A 1 99 ? -1.639 37.031 3.24 1 98.75 99 ILE A C 1
ATOM 741 O O . ILE A 1 99 ? -2.035 36.812 2.088 1 98.75 99 ILE A O 1
ATOM 745 N N . PHE A 1 100 ? -0.975 36.094 3.932 1 98.75 100 PHE A N 1
ATOM 746 C CA . PHE A 1 100 ? -0.565 34.844 3.295 1 98.75 100 PHE A CA 1
ATOM 747 C C . PHE A 1 100 ? -0.603 33.688 4.289 1 98.75 100 PHE A C 1
ATOM 749 O O . PHE A 1 100 ? -0.854 33.906 5.48 1 98.75 100 PHE A O 1
ATOM 756 N N . THR A 1 101 ? -0.56 32.531 3.861 1 98.81 101 THR A N 1
ATOM 757 C CA . THR A 1 101 ? -0.212 31.297 4.582 1 98.81 101 THR A CA 1
ATOM 758 C C . THR A 1 101 ? 1.073 30.688 4.027 1 98.81 101 THR A C 1
ATOM 760 O O . THR A 1 101 ? 1.302 30.703 2.818 1 98.81 101 THR A O 1
ATOM 763 N N . PRO A 1 102 ? 1.959 30.297 4.855 1 98.62 102 PRO A N 1
ATOM 764 C CA . PRO A 1 102 ? 3.246 29.812 4.348 1 98.62 102 PRO A CA 1
ATOM 765 C C . PRO A 1 102 ? 3.234 28.328 4.008 1 98.62 102 PRO A C 1
ATOM 767 O O . PRO A 1 102 ? 2.59 27.531 4.703 1 98.62 102 PRO A O 1
ATOM 770 N N . LEU A 1 103 ? 3.957 27.984 2.945 1 98.19 103 LEU A N 1
ATOM 771 C CA . LEU A 1 103 ? 4.355 26.578 2.814 1 98.19 103 LEU A CA 1
ATOM 772 C C . LEU A 1 103 ? 5.109 26.109 4.055 1 98.19 103 LEU A C 1
ATOM 774 O O . LEU A 1 103 ? 6.129 26.703 4.426 1 98.19 103 LEU A O 1
ATOM 778 N N . ALA A 1 104 ? 4.617 25.109 4.641 1 98 104 ALA A N 1
ATOM 779 C CA . ALA A 1 104 ? 5.238 24.609 5.859 1 98 104 ALA A CA 1
ATOM 780 C C . ALA A 1 104 ? 6.609 24 5.57 1 98 104 ALA A C 1
ATOM 782 O O . ALA A 1 104 ? 7.535 24.125 6.371 1 98 104 ALA A O 1
ATOM 783 N N . MET A 1 105 ? 6.719 23.359 4.441 1 97.12 105 MET A N 1
ATOM 784 C CA . MET A 1 105 ? 7.941 22.656 4.074 1 97.12 105 MET A CA 1
ATOM 785 C C . MET A 1 105 ? 8.648 23.359 2.922 1 97.12 105 MET A C 1
ATOM 787 O O . MET A 1 105 ? 8.047 23.625 1.877 1 97.12 105 MET A O 1
ATOM 791 N N . LEU A 1 106 ? 9.867 23.703 3.121 1 96.44 106 LEU A N 1
ATOM 792 C CA . LEU A 1 106 ? 10.727 24.266 2.086 1 96.44 106 LEU A CA 1
ATOM 793 C C . LEU A 1 106 ? 11.859 23.297 1.741 1 96.44 106 LEU A C 1
ATOM 795 O O . LEU A 1 106 ? 12.625 22.906 2.619 1 96.44 106 LEU A O 1
ATOM 799 N N . GLY A 1 107 ? 11.953 22.891 0.49 1 96.06 107 GLY A N 1
ATOM 800 C CA . GLY A 1 107 ? 13.008 22 0.049 1 96.06 107 GLY A CA 1
ATOM 801 C C . GLY A 1 107 ? 14.375 22.656 0.001 1 96.06 107 GLY A C 1
ATOM 802 O O . GLY A 1 107 ? 14.492 23.875 0.184 1 96.06 107 GLY A O 1
ATOM 803 N N . CYS A 1 108 ? 15.406 21.922 -0.27 1 95.75 108 CYS A N 1
ATOM 804 C CA . CYS A 1 108 ? 16.766 22.422 -0.343 1 95.75 108 CYS A CA 1
ATOM 805 C C . CYS A 1 108 ? 16.969 23.266 -1.6 1 95.75 108 CYS A C 1
ATOM 807 O O . CYS A 1 108 ? 17.969 23.984 -1.711 1 95.75 108 CYS A O 1
ATOM 809 N N . ARG A 1 109 ? 16.188 23.141 -2.604 1 90.12 109 ARG A N 1
ATOM 810 C CA . ARG A 1 109 ? 16.125 23.922 -3.834 1 90.12 109 ARG A CA 1
ATOM 811 C C . ARG A 1 109 ? 17.359 23.688 -4.703 1 90.12 109 ARG A C 1
ATOM 813 O O . ARG A 1 109 ? 17.641 24.469 -5.613 1 90.12 109 ARG A O 1
ATOM 820 N N . ASP A 1 110 ? 18.047 22.578 -4.312 1 93.69 110 ASP A N 1
ATOM 821 C CA . ASP A 1 110 ? 19.125 22.141 -5.172 1 93.69 110 ASP A CA 1
ATOM 822 C C . ASP A 1 110 ? 18.594 21.5 -6.453 1 93.69 110 ASP A C 1
ATOM 824 O O . ASP A 1 110 ? 17.672 20.672 -6.406 1 93.69 110 ASP A O 1
ATOM 828 N N . GLU A 1 111 ? 19.188 21.906 -7.562 1 91.69 111 GLU A N 1
ATOM 829 C CA . GLU A 1 111 ? 18.734 21.391 -8.852 1 91.69 111 GLU A CA 1
ATOM 830 C C . GLU A 1 111 ? 18.984 19.891 -8.969 1 91.69 111 GLU A C 1
ATOM 832 O O . GLU A 1 111 ? 18.312 19.203 -9.734 1 91.69 111 GLU A O 1
ATOM 837 N N . GLU A 1 112 ? 19.922 19.406 -8.234 1 91.38 112 GLU A N 1
ATOM 838 C CA . GLU A 1 112 ? 20.266 17.984 -8.312 1 91.38 112 GLU A CA 1
ATOM 839 C C . GLU A 1 112 ? 19.406 17.156 -7.375 1 91.38 112 GLU A C 1
ATOM 841 O O . GLU A 1 112 ? 19.406 15.922 -7.441 1 91.38 112 GLU A O 1
ATOM 846 N N . CYS A 1 113 ? 18.578 17.859 -6.562 1 92.88 113 CYS A N 1
ATOM 847 C CA . CYS A 1 113 ? 17.672 17.156 -5.664 1 92.88 113 CYS A CA 1
ATOM 848 C C . CYS A 1 113 ? 16.469 16.594 -6.426 1 92.88 113 CYS A C 1
ATOM 850 O O . CYS A 1 113 ? 15.727 17.344 -7.051 1 92.88 113 CYS A O 1
ATOM 852 N N . PRO A 1 114 ? 16.312 15.242 -6.309 1 90.88 114 PRO A N 1
ATOM 853 C CA . PRO A 1 114 ? 15.234 14.641 -7.09 1 90.88 114 PRO A CA 1
ATOM 854 C C . PRO A 1 114 ? 13.859 15.219 -6.746 1 90.88 114 PRO A C 1
ATOM 856 O O . PRO A 1 114 ? 13.016 15.383 -7.633 1 90.88 114 PRO A O 1
ATOM 859 N N . ALA A 1 115 ? 13.633 15.594 -5.582 1 93.69 115 ALA A N 1
ATOM 860 C CA . ALA A 1 115 ? 12.336 16.109 -5.16 1 93.69 115 ALA A CA 1
ATOM 861 C C . ALA A 1 115 ? 12.203 17.594 -5.516 1 93.69 115 ALA A C 1
ATOM 863 O O . ALA A 1 115 ? 11.195 18.016 -6.098 1 93.69 115 ALA A O 1
ATOM 864 N N . CYS A 1 116 ? 13.219 18.375 -5.293 1 94.31 116 CYS A N 1
ATOM 865 C CA . CYS A 1 116 ? 13.141 19.812 -5.461 1 94.31 116 CYS A CA 1
ATOM 866 C C . CYS A 1 116 ? 13.156 20.188 -6.938 1 94.31 116 CYS A C 1
ATOM 868 O O . CYS A 1 116 ? 12.531 21.188 -7.336 1 94.31 116 CYS A O 1
ATOM 870 N N . SER A 1 117 ? 13.844 19.328 -7.727 1 92.69 117 SER A N 1
ATOM 871 C CA . SER A 1 117 ? 13.953 19.625 -9.148 1 92.69 117 SER A CA 1
ATOM 872 C C . SER A 1 117 ? 12.594 19.562 -9.836 1 92.69 117 SER A C 1
ATOM 874 O O . SER A 1 117 ? 12.414 20.109 -10.93 1 92.69 117 SER A O 1
ATOM 876 N N . VAL A 1 118 ? 11.594 18.922 -9.172 1 91.06 118 VAL A N 1
ATOM 877 C CA . VAL A 1 118 ? 10.25 18.844 -9.742 1 91.06 118 VAL A CA 1
ATOM 878 C C . VAL A 1 118 ? 9.25 19.484 -8.789 1 91.06 118 VAL A C 1
ATOM 880 O O . VAL A 1 118 ? 8.07 19.141 -8.789 1 91.06 118 VAL A O 1
ATOM 883 N N . SER A 1 119 ? 9.672 20.25 -7.848 1 90.44 119 SER A N 1
ATOM 884 C CA . SER A 1 119 ? 8.891 21.094 -6.945 1 90.44 119 SER A CA 1
ATOM 885 C C . SER A 1 119 ? 8.109 20.25 -5.945 1 90.44 119 SER A C 1
ATOM 887 O O . SER A 1 119 ? 7.004 20.609 -5.543 1 90.44 119 SER A O 1
ATOM 889 N N . LYS A 1 120 ? 8.602 19.109 -5.66 1 94.12 120 LYS A N 1
ATOM 890 C CA . LYS A 1 120 ? 8.031 18.297 -4.594 1 94.12 120 LYS A CA 1
ATOM 891 C C . LYS A 1 120 ? 8.836 18.438 -3.305 1 94.12 120 LYS A C 1
ATOM 893 O O . LYS A 1 120 ? 9.367 17.453 -2.785 1 94.12 120 LYS A O 1
ATOM 898 N N . TRP A 1 121 ? 8.727 19.594 -2.75 1 94.88 121 TRP A N 1
ATOM 899 C CA . TRP A 1 121 ? 9.531 19.969 -1.59 1 94.88 121 TRP A CA 1
ATOM 900 C C . TRP A 1 121 ? 9.172 19.109 -0.381 1 94.88 121 TRP A C 1
ATOM 902 O O . TRP A 1 121 ? 10.016 18.844 0.471 1 94.88 121 TRP A O 1
ATOM 912 N N . ASN A 1 122 ? 7.941 18.656 -0.368 1 95.38 122 ASN A N 1
ATOM 913 C CA . ASN A 1 122 ? 7.453 17.828 0.736 1 95.38 122 ASN A CA 1
ATOM 914 C C . ASN A 1 122 ? 8.188 16.5 0.811 1 95.38 122 ASN A C 1
ATOM 916 O O . ASN A 1 122 ? 8.188 15.836 1.854 1 95.38 122 ASN A O 1
ATOM 920 N N . LEU A 1 123 ? 8.867 16.125 -0.241 1 96 123 LEU A N 1
ATOM 921 C CA . LEU A 1 123 ? 9.547 14.844 -0.274 1 96 123 LEU A CA 1
ATOM 922 C C . LEU A 1 123 ? 11.062 15.031 -0.249 1 96 123 LEU A C 1
ATOM 924 O O . LEU A 1 123 ? 11.812 14.055 -0.348 1 96 123 LEU A O 1
ATOM 928 N N . CYS A 1 124 ? 11.586 16.266 -0.138 1 95.94 124 CYS A N 1
ATOM 929 C CA . CYS A 1 124 ? 13.016 16.547 -0.043 1 95.94 124 CYS A CA 1
ATOM 930 C C . CYS A 1 124 ? 13.586 16.031 1.271 1 95.94 124 CYS A C 1
ATOM 932 O O . CYS A 1 124 ? 13.07 16.344 2.346 1 95.94 124 CYS A O 1
ATOM 934 N N . PRO A 1 125 ? 14.633 15.219 1.224 1 91.5 125 PRO A N 1
ATOM 935 C CA . PRO A 1 125 ? 15.227 14.711 2.459 1 91.5 125 PRO A CA 1
ATOM 936 C C . PRO A 1 125 ? 15.859 15.805 3.311 1 91.5 125 PRO A C 1
ATOM 938 O O . PRO A 1 125 ? 16.109 15.602 4.5 1 91.5 125 PRO A O 1
ATOM 941 N N . LYS A 1 126 ? 16.109 16.953 2.736 1 94.56 126 LYS A N 1
ATOM 942 C CA . LYS A 1 126 ? 16.75 18.062 3.451 1 94.56 126 LYS A CA 1
ATOM 943 C C . LYS A 1 126 ? 15.766 19.203 3.684 1 94.56 126 LYS A C 1
ATOM 945 O O . LYS A 1 126 ? 16.172 20.344 3.904 1 94.56 126 LYS A O 1
ATOM 950 N N . LYS A 1 127 ? 14.508 18.891 3.557 1 95.38 127 LYS A N 1
ATOM 951 C CA . LYS A 1 127 ? 13.5 19.938 3.729 1 95.38 127 LYS A CA 1
ATOM 952 C C . LYS A 1 127 ? 13.562 20.516 5.137 1 95.38 127 LYS A C 1
ATOM 954 O O . LYS A 1 127 ? 13.984 19.859 6.078 1 95.38 127 LYS A O 1
ATOM 959 N N . GLU A 1 128 ? 13.141 21.766 5.242 1 95.69 128 GLU A N 1
ATOM 960 C CA . GLU A 1 128 ? 12.977 22.453 6.516 1 95.69 128 GLU A CA 1
ATOM 961 C C . GLU A 1 128 ? 11.508 22.781 6.777 1 95.69 128 GLU A C 1
ATOM 963 O O . GLU A 1 128 ? 10.844 23.375 5.934 1 95.69 128 GLU A O 1
ATOM 968 N N . ILE A 1 129 ? 11.094 22.406 7.914 1 96.5 129 ILE A N 1
ATOM 969 C CA . ILE A 1 129 ? 9.719 22.656 8.312 1 96.5 129 ILE A CA 1
ATOM 970 C C . ILE A 1 129 ? 9.672 23.875 9.25 1 96.5 129 ILE A C 1
ATOM 972 O O . ILE A 1 129 ? 10.328 23.875 10.297 1 96.5 129 ILE A O 1
ATOM 976 N N . ILE A 1 130 ? 8.945 24.875 8.836 1 97.5 130 ILE A N 1
ATOM 977 C CA . ILE A 1 130 ? 8.766 26.047 9.695 1 97.5 130 ILE A CA 1
ATOM 978 C C . ILE A 1 130 ? 8.055 25.625 10.984 1 97.5 130 ILE A C 1
ATOM 980 O O . ILE A 1 130 ? 7.121 24.828 10.953 1 97.5 130 ILE A O 1
ATOM 984 N N . GLY A 1 131 ? 8.562 26.062 12.125 1 97.38 131 GLY A N 1
ATOM 985 C CA . GLY A 1 131 ? 8.023 25.672 13.414 1 97.38 131 GLY A CA 1
ATOM 986 C C . GLY A 1 131 ? 8.789 24.516 14.047 1 97.38 131 GLY A C 1
ATOM 987 O O . GLY A 1 131 ? 8.617 24.234 15.234 1 97.38 131 GLY A O 1
ATOM 988 N N . PHE A 1 132 ? 9.625 23.828 13.234 1 96.31 132 PHE A N 1
ATOM 989 C CA . PHE A 1 132 ? 10.383 22.719 13.797 1 96.31 132 PHE A CA 1
ATOM 990 C C . PHE A 1 132 ? 11.875 22.891 13.523 1 96.31 132 PHE A C 1
ATOM 992 O O . PHE A 1 132 ? 12.703 22.594 14.391 1 96.31 132 PHE A O 1
ATOM 999 N N . HIS A 1 133 ? 12.258 23.328 12.352 1 95.25 133 HIS A N 1
ATOM 1000 C CA . HIS A 1 133 ? 13.648 23.594 12 1 95.25 133 HIS A CA 1
ATOM 1001 C C . HIS A 1 133 ? 14.008 25.062 12.188 1 95.25 133 HIS A C 1
ATOM 1003 O O . HIS A 1 133 ? 15.188 25.406 12.289 1 95.25 133 HIS A O 1
ATOM 1009 N N . ARG A 1 134 ? 13.047 25.891 12.227 1 93.81 134 ARG A N 1
ATOM 1010 C CA . ARG A 1 134 ? 13.117 27.328 12.531 1 93.81 134 ARG A CA 1
ATOM 1011 C C . ARG A 1 134 ? 11.867 27.797 13.258 1 93.81 134 ARG A C 1
ATOM 1013 O O . ARG A 1 134 ? 10.867 27.078 13.305 1 93.81 134 ARG A O 1
ATOM 1020 N N . ASN A 1 135 ? 11.891 28.938 13.781 1 97.12 135 ASN A N 1
ATOM 1021 C CA . ASN A 1 135 ? 10.75 29.453 14.539 1 97.12 135 ASN A CA 1
ATOM 1022 C C . ASN A 1 135 ? 9.516 29.609 13.648 1 97.12 135 ASN A C 1
ATOM 1024 O O . ASN A 1 135 ? 9.633 29.938 12.477 1 97.12 135 ASN A O 1
ATOM 1028 N N . GLY A 1 136 ? 8.328 29.375 14.328 1 98.19 136 GLY A N 1
ATOM 1029 C CA . GLY A 1 136 ? 7.117 29.328 13.523 1 98.19 136 GLY A CA 1
ATOM 1030 C C . GLY A 1 136 ? 6.035 30.266 14.008 1 98.19 136 GLY A C 1
ATOM 1031 O O . GLY A 1 136 ? 6.332 31.344 14.531 1 98.19 136 GLY A O 1
ATOM 1032 N N . GLY A 1 137 ? 4.844 29.906 13.727 1 98.56 137 GLY A N 1
ATOM 1033 C CA . GLY A 1 137 ? 3.701 30.797 13.75 1 98.56 137 GLY A CA 1
ATOM 1034 C C . GLY A 1 137 ? 3.141 31 15.148 1 98.56 137 GLY A C 1
ATOM 1035 O O . GLY A 1 137 ? 2.246 31.828 15.352 1 98.56 137 GLY A O 1
ATOM 1036 N N . PHE A 1 138 ? 3.67 30.297 16.125 1 98.75 138 PHE A N 1
ATOM 1037 C CA . PHE A 1 138 ? 3.242 30.609 17.484 1 98.75 138 PHE A CA 1
ATOM 1038 C C . PHE A 1 138 ? 4.102 31.719 18.078 1 98.75 138 PHE A C 1
ATOM 1040 O O . PHE A 1 138 ? 4.16 31.875 19.312 1 98.75 138 PHE A O 1
ATOM 1047 N N . GLY A 1 139 ? 4.82 32.406 17.312 1 98.31 139 GLY A N 1
ATOM 1048 C CA . GLY A 1 139 ? 5.371 33.719 17.594 1 98.31 139 GLY A CA 1
ATOM 1049 C C . GLY A 1 139 ? 4.496 34.844 17.062 1 98.31 139 GLY A C 1
ATOM 1050 O O . GLY A 1 139 ? 3.938 34.75 15.977 1 98.31 139 GLY A O 1
ATOM 1051 N N . GLN A 1 140 ? 4.445 35.906 17.812 1 98.25 140 GLN A N 1
ATOM 1052 C CA . GLN A 1 140 ? 3.633 37.031 17.375 1 98.25 140 GLN A CA 1
ATOM 1053 C C . GLN A 1 140 ? 4.18 37.625 16.094 1 98.25 140 GLN A C 1
ATOM 1055 O O . GLN A 1 140 ? 3.457 38.344 15.375 1 98.25 140 GLN A O 1
ATOM 1060 N N . GLN A 1 141 ? 5.457 37.406 15.883 1 98.19 141 GLN A N 1
ATOM 1061 C CA . GLN A 1 141 ? 6.117 37.688 14.609 1 98.19 141 GLN A CA 1
ATOM 1062 C C . GLN A 1 141 ? 6.969 36.469 14.172 1 98.19 141 GLN A C 1
ATOM 1064 O O . GLN A 1 141 ? 7.332 35.625 14.984 1 98.19 141 GLN A O 1
ATOM 1069 N N . VAL A 1 142 ? 7.246 36.469 12.875 1 98.12 142 VAL A N 1
ATOM 1070 C CA . VAL A 1 142 ? 8.008 35.344 12.352 1 98.12 142 VAL A CA 1
ATOM 1071 C C . VAL A 1 142 ? 8.836 35.781 11.148 1 98.12 142 VAL A C 1
ATOM 1073 O O . VAL A 1 142 ? 8.391 36.625 10.359 1 98.12 142 VAL A O 1
ATOM 1076 N N . VAL A 1 143 ? 10.039 35.344 11.102 1 98.31 143 VAL A N 1
ATOM 1077 C CA . VAL A 1 143 ? 10.906 35.531 9.945 1 98.31 143 VAL A CA 1
ATOM 1078 C C . VAL A 1 143 ? 10.906 34.25 9.086 1 98.31 143 VAL A C 1
ATOM 1080 O O . VAL A 1 143 ? 11.055 33.156 9.609 1 98.31 143 VAL A O 1
ATOM 1083 N N . LEU A 1 144 ? 10.688 34.406 7.801 1 98.06 144 LEU A N 1
ATOM 1084 C CA . LEU A 1 144 ? 10.695 33.281 6.895 1 98.06 144 LEU A CA 1
ATOM 1085 C C . LEU A 1 144 ? 11.109 33.688 5.488 1 98.06 144 LEU A C 1
ATOM 1087 O O . LEU A 1 144 ? 11.18 34.875 5.191 1 98.06 144 LEU A O 1
ATOM 1091 N N . GLU A 1 145 ? 11.406 32.719 4.648 1 96.88 145 GLU A N 1
ATOM 1092 C CA . GLU A 1 145 ? 11.734 32.969 3.248 1 96.88 145 GLU A CA 1
ATOM 1093 C C . GLU A 1 145 ? 10.492 33.406 2.469 1 96.88 145 GLU A C 1
ATOM 1095 O O . GLU A 1 145 ? 9.406 32.875 2.67 1 96.88 145 GLU A O 1
ATOM 1100 N N . SER A 1 146 ? 10.68 34.344 1.577 1 96.81 146 SER A N 1
ATOM 1101 C CA . SER A 1 146 ? 9.578 34.781 0.737 1 96.81 146 SER A CA 1
ATOM 1102 C C . SER A 1 146 ? 9.039 33.656 -0.128 1 96.81 146 SER A C 1
ATOM 1104 O O . SER A 1 146 ? 7.871 33.656 -0.513 1 96.81 146 SER A O 1
ATOM 1106 N N . ASP A 1 147 ? 9.875 32.594 -0.414 1 93.81 147 ASP A N 1
ATOM 1107 C CA . ASP A 1 147 ? 9.516 31.453 -1.237 1 93.81 147 ASP A CA 1
ATOM 1108 C C . ASP A 1 147 ? 8.391 30.641 -0.591 1 93.81 147 ASP A C 1
ATOM 1110 O O . ASP A 1 147 ? 7.707 29.875 -1.269 1 93.81 147 ASP A O 1
ATOM 1114 N N . ARG A 1 148 ? 8.148 30.812 0.683 1 96.25 148 ARG A N 1
ATOM 1115 C CA . ARG A 1 148 ? 7.125 30.078 1.407 1 96.25 148 ARG A CA 1
ATOM 1116 C C . ARG A 1 148 ? 5.754 30.719 1.227 1 96.25 148 ARG A C 1
ATOM 1118 O O . ARG A 1 148 ? 4.73 30.094 1.52 1 96.25 148 ARG A O 1
ATOM 1125 N N . VAL A 1 149 ? 5.738 31.906 0.777 1 97.62 149 VAL A N 1
ATOM 1126 C CA . VAL A 1 149 ? 4.527 32.719 0.861 1 97.62 149 VAL A CA 1
ATOM 1127 C C . VAL A 1 149 ? 3.514 32.25 -0.18 1 97.62 149 VAL A C 1
ATOM 1129 O O . VAL A 1 149 ? 3.816 32.188 -1.374 1 97.62 149 VAL A O 1
ATOM 1132 N N . VAL A 1 150 ? 2.357 31.891 0.275 1 98.19 150 VAL A N 1
ATOM 1133 C CA . VAL A 1 150 ? 1.178 31.672 -0.552 1 98.19 150 VAL A CA 1
ATOM 1134 C C . VAL A 1 150 ? 0.107 32.688 -0.221 1 98.19 150 VAL A C 1
ATOM 1136 O O . VAL A 1 150 ? -0.544 32.625 0.823 1 98.19 150 VAL A O 1
ATOM 1139 N N . PRO A 1 151 ? -0.104 33.594 -1.125 1 97.88 151 PRO A N 1
ATOM 1140 C CA . PRO A 1 151 ? -1.1 34.625 -0.829 1 97.88 151 PRO A CA 1
ATOM 1141 C C . PRO A 1 151 ? -2.479 34.031 -0.524 1 97.88 151 PRO A C 1
ATOM 1143 O O . PRO A 1 151 ? -2.898 33.062 -1.159 1 97.88 151 PRO A O 1
ATOM 1146 N N . LEU A 1 152 ? -3.121 34.594 0.458 1 98.19 152 LEU A N 1
ATOM 1147 C CA . LEU A 1 152 ? -4.477 34.156 0.77 1 98.19 152 LEU A CA 1
ATOM 1148 C C . LEU A 1 152 ? -5.449 34.594 -0.324 1 98.19 152 LEU A C 1
ATOM 1150 O O . LEU A 1 152 ? -5.445 35.75 -0.751 1 98.19 152 LEU A O 1
ATOM 1154 N N . MET A 1 153 ? -6.27 33.719 -0.761 1 97.19 153 MET A N 1
ATOM 1155 C CA . MET A 1 153 ? -7.258 34 -1.796 1 97.19 153 MET A CA 1
ATOM 1156 C C . MET A 1 153 ? -8.297 35 -1.296 1 97.19 153 MET A C 1
ATOM 1158 O O . MET A 1 153 ? -8.688 34.969 -0.128 1 97.19 153 MET A O 1
ATOM 1162 N N . LYS A 1 154 ? -8.758 35.781 -2.268 1 96.81 154 LYS A N 1
ATOM 1163 C CA . LYS A 1 154 ? -9.836 36.719 -1.938 1 96.81 154 LYS A CA 1
ATOM 1164 C C . LYS A 1 154 ? -11.055 35.969 -1.398 1 96.81 154 LYS A C 1
ATOM 1166 O O . LYS A 1 154 ? -11.453 34.938 -1.942 1 96.81 154 LYS A O 1
ATOM 1171 N N . GLY A 1 155 ? -11.555 36.438 -0.327 1 97.31 155 GLY A N 1
ATOM 1172 C CA . GLY A 1 155 ? -12.734 35.812 0.269 1 97.31 155 GLY A CA 1
ATOM 1173 C C . GLY A 1 155 ? -12.414 35 1.506 1 97.31 155 GLY A C 1
ATOM 1174 O O . GLY A 1 155 ? -13.305 34.688 2.299 1 97.31 155 GLY A O 1
ATOM 1175 N N . LEU A 1 156 ? -11.156 34.719 1.696 1 98.12 156 LEU A N 1
ATOM 1176 C CA . LEU A 1 156 ? -10.766 33.969 2.883 1 98.12 156 LEU A CA 1
ATOM 1177 C C . LEU A 1 156 ? -10.367 34.906 4.016 1 98.12 156 LEU A C 1
ATOM 1179 O O . LEU A 1 156 ? -9.75 35.938 3.781 1 98.12 156 LEU A O 1
ATOM 1183 N N . THR A 1 157 ? -10.734 34.5 5.195 1 98.12 157 THR A N 1
ATOM 1184 C CA . THR A 1 157 ? -10.305 35.219 6.387 1 98.12 157 THR A CA 1
ATOM 1185 C C . THR A 1 157 ? -8.945 34.719 6.859 1 98.12 157 THR A C 1
ATOM 1187 O O . THR A 1 157 ? -8.539 33.594 6.52 1 98.12 157 THR A O 1
ATOM 1190 N N . PRO A 1 158 ? -8.227 35.562 7.621 1 98.31 158 PRO A N 1
ATOM 1191 C CA . PRO A 1 158 ? -6.969 35.062 8.195 1 98.31 158 PRO A CA 1
ATOM 1192 C C . PRO A 1 158 ? -7.141 33.812 9.039 1 98.31 158 PRO A C 1
ATOM 1194 O O . PRO A 1 158 ? -6.258 32.969 9.062 1 98.31 158 PRO A O 1
ATOM 1197 N N . ALA A 1 159 ? -8.25 33.719 9.75 1 98.38 159 ALA A N 1
ATOM 1198 C CA . ALA A 1 159 ? -8.508 32.5 10.539 1 98.38 159 ALA A CA 1
ATOM 1199 C C . ALA A 1 159 ? -8.562 31.266 9.648 1 98.38 159 ALA A C 1
ATOM 1201 O O . ALA A 1 159 ? -8 30.219 9.984 1 98.38 159 ALA A O 1
ATOM 1202 N N . GLN A 1 160 ? -9.188 31.422 8.477 1 98.44 160 GLN A N 1
ATOM 1203 C CA . GLN A 1 160 ? -9.234 30.328 7.508 1 98.44 160 GLN A CA 1
ATOM 1204 C C . GLN A 1 160 ? -7.848 30.031 6.945 1 98.44 160 GLN A C 1
ATOM 1206 O O . GLN A 1 160 ? -7.539 28.875 6.629 1 98.44 160 GLN A O 1
ATOM 1211 N N . GLY A 1 161 ? -7.008 31.078 6.863 1 98.69 161 GLY A N 1
ATOM 1212 C CA . GLY A 1 161 ? -5.645 30.906 6.395 1 98.69 161 GLY A CA 1
ATOM 1213 C C . GLY A 1 161 ? -4.852 29.906 7.227 1 98.69 161 GLY A C 1
ATOM 1214 O O . GLY A 1 161 ? -3.992 29.203 6.703 1 98.69 161 GLY A O 1
ATOM 1215 N N . ALA A 1 162 ? -5.164 29.781 8.508 1 98.69 162 ALA A N 1
ATOM 1216 C CA . ALA A 1 162 ? -4.465 28.875 9.422 1 98.69 162 ALA A CA 1
ATOM 1217 C C . ALA A 1 162 ? -4.852 27.422 9.172 1 98.69 162 ALA A C 1
ATOM 1219 O O . ALA A 1 162 ? -4.207 26.516 9.68 1 98.69 162 ALA A O 1
ATOM 1220 N N . LEU A 1 163 ? -5.855 27.219 8.336 1 98.75 163 LEU A N 1
ATOM 1221 C CA . LEU A 1 163 ? -6.34 25.875 8.078 1 98.75 163 LEU A CA 1
ATOM 1222 C C . LEU A 1 163 ? -5.938 25.406 6.684 1 98.75 163 LEU A C 1
ATOM 1224 O O . LEU A 1 163 ? -6.168 24.25 6.316 1 98.75 163 LEU A O 1
ATOM 1228 N N . VAL A 1 164 ? -5.25 26.281 5.941 1 98.81 164 VAL A N 1
ATOM 1229 C CA . VAL A 1 164 ? -4.906 25.969 4.559 1 98.81 164 VAL A CA 1
ATOM 1230 C C . VAL A 1 164 ? -3.875 24.844 4.527 1 98.81 164 VAL A C 1
ATOM 1232 O O . VAL A 1 164 ? -4.012 23.891 3.754 1 98.81 164 VAL A O 1
ATOM 1235 N N . GLU A 1 165 ? -2.893 24.938 5.352 1 98.75 165 GLU A N 1
ATOM 1236 C CA . GLU A 1 165 ? -1.816 23.953 5.344 1 98.75 165 GLU A CA 1
ATOM 1237 C C . GLU A 1 165 ? -2.35 22.547 5.617 1 98.75 165 GLU A C 1
ATOM 1239 O O . GLU A 1 165 ? -2.125 21.625 4.832 1 98.75 165 GLU A O 1
ATOM 1244 N N . PRO A 1 166 ? -3.139 22.312 6.66 1 98.62 166 PRO A N 1
ATOM 1245 C CA . PRO A 1 166 ? -3.629 20.953 6.891 1 98.62 166 PRO A CA 1
ATOM 1246 C C . PRO A 1 166 ? -4.609 20.484 5.82 1 98.62 166 PRO A C 1
ATOM 1248 O O . PRO A 1 166 ? -4.637 19.312 5.473 1 98.62 166 PRO A O 1
ATOM 1251 N N . LEU A 1 167 ? -5.41 21.391 5.297 1 98.81 167 LEU A N 1
ATOM 1252 C CA . LEU A 1 167 ? -6.316 20.984 4.219 1 98.81 167 LEU A CA 1
ATOM 1253 C C . LEU A 1 167 ? -5.535 20.641 2.955 1 98.81 167 LEU A C 1
ATOM 1255 O O . LEU A 1 167 ? -5.949 19.781 2.186 1 98.81 167 LEU A O 1
ATOM 1259 N N . SER A 1 168 ? -4.402 21.328 2.752 1 98.75 168 SER A N 1
ATOM 1260 C CA . SER A 1 168 ? -3.57 21.047 1.588 1 98.75 168 SER A CA 1
ATOM 1261 C C . SER A 1 168 ? -3.004 19.625 1.648 1 98.75 168 SER A C 1
ATOM 1263 O O . SER A 1 168 ? -2.832 18.969 0.615 1 98.75 168 SER A O 1
ATOM 1265 N N . ILE A 1 169 ? -2.727 19.141 2.797 1 98.31 169 ILE A N 1
ATOM 1266 C CA . ILE A 1 169 ? -2.24 17.781 2.99 1 98.31 169 ILE A CA 1
ATOM 1267 C C . ILE A 1 169 ? -3.297 16.781 2.523 1 98.31 169 ILE A C 1
ATOM 1269 O O . ILE A 1 169 ? -2.975 15.789 1.867 1 98.31 169 ILE A O 1
ATOM 1273 N N . ILE A 1 170 ? -4.523 17.062 2.824 1 98.56 170 ILE A N 1
ATOM 1274 C CA . ILE A 1 170 ? -5.633 16.188 2.455 1 98.56 170 ILE A CA 1
ATOM 1275 C C . ILE A 1 170 ? -5.863 16.266 0.948 1 98.56 170 ILE A C 1
ATOM 1277 O O . ILE A 1 170 ? -6.141 15.242 0.309 1 98.56 170 ILE A O 1
ATOM 1281 N N . THR A 1 171 ? -5.73 17.469 0.376 1 98.06 171 THR A N 1
ATOM 1282 C CA . THR A 1 171 ? -5.855 17.609 -1.07 1 98.06 171 THR A CA 1
ATOM 1283 C C . THR A 1 171 ? -4.809 16.766 -1.79 1 98.06 171 THR A C 1
ATOM 1285 O O . THR A 1 171 ? -5.129 16.031 -2.723 1 98.06 171 THR A O 1
ATOM 1288 N N . ASN A 1 172 ? -3.604 16.859 -1.289 1 98 172 ASN A N 1
ATOM 1289 C CA . ASN A 1 172 ? -2.555 16.031 -1.878 1 98 172 ASN A CA 1
ATOM 1290 C C . ASN A 1 172 ? -2.896 14.547 -1.788 1 98 172 ASN A C 1
ATOM 1292 O O . ASN A 1 172 ? -2.846 13.836 -2.791 1 98 172 ASN A O 1
ATOM 1296 N N . ALA A 1 173 ? -3.293 14.086 -0.646 1 98.12 173 ALA A N 1
ATOM 1297 C CA . ALA A 1 173 ? -3.561 12.672 -0.401 1 98.12 173 ALA A CA 1
ATOM 1298 C C . ALA A 1 173 ? -4.715 12.172 -1.267 1 98.12 173 ALA A C 1
ATOM 1300 O O . ALA A 1 173 ? -4.578 11.18 -1.982 1 98.12 173 ALA A O 1
ATOM 1301 N N . LEU A 1 174 ? -5.848 12.875 -1.227 1 97.5 174 LEU A N 1
ATOM 1302 C CA . LEU A 1 174 ? -7.059 12.359 -1.857 1 97.5 174 LEU A CA 1
ATOM 1303 C C . LEU A 1 174 ? -7.012 12.562 -3.369 1 97.5 174 LEU A C 1
ATOM 1305 O O . LEU A 1 174 ? -7.531 11.734 -4.125 1 97.5 174 LEU A O 1
ATOM 1309 N N . TYR A 1 175 ? -6.383 13.648 -3.848 1 94.31 175 TYR A N 1
ATOM 1310 C CA . TYR A 1 175 ? -6.332 13.914 -5.281 1 94.31 175 TYR A CA 1
ATOM 1311 C C . TYR A 1 175 ? -5.312 13.008 -5.965 1 94.31 175 TYR A C 1
ATOM 1313 O O . TYR A 1 175 ? -5.523 12.57 -7.098 1 94.31 175 TYR A O 1
ATOM 1321 N N . ASN A 1 176 ? -4.281 12.703 -5.219 1 91.88 176 ASN A N 1
ATOM 1322 C CA . ASN A 1 176 ? -3.168 12.039 -5.891 1 91.88 176 ASN A CA 1
ATOM 1323 C C . ASN A 1 176 ? -3.062 10.57 -5.488 1 91.88 176 ASN A C 1
ATOM 1325 O O . ASN A 1 176 ? -2.438 9.773 -6.191 1 91.88 176 ASN A O 1
ATOM 1329 N N . LYS A 1 177 ? -3.666 10.203 -4.398 1 92.88 177 LYS A N 1
ATOM 1330 C CA . LYS A 1 177 ? -3.486 8.836 -3.912 1 92.88 177 LYS A CA 1
ATOM 1331 C C . LYS A 1 177 ? -4.809 8.078 -3.912 1 92.88 177 LYS A C 1
ATOM 1333 O O . LYS A 1 177 ? -4.824 6.852 -3.773 1 92.88 177 LYS A O 1
ATOM 1338 N N . CYS A 1 178 ? -5.852 8.836 -4.023 1 92.69 178 CYS A N 1
ATOM 1339 C CA . CYS A 1 178 ? -7.168 8.203 -3.982 1 92.69 178 CYS A CA 1
ATOM 1340 C C . CYS A 1 178 ? -7.934 8.453 -5.273 1 92.69 178 CYS A C 1
ATOM 1342 O O . CYS A 1 178 ? -7.844 9.539 -5.852 1 92.69 178 CYS A O 1
ATOM 1344 N N . ASP A 1 179 ? -8.578 7.488 -5.852 1 91.69 179 ASP A N 1
ATOM 1345 C CA . ASP A 1 179 ? -9.461 7.617 -7.008 1 91.69 179 ASP A CA 1
ATOM 1346 C C . ASP A 1 179 ? -10.922 7.438 -6.602 1 91.69 179 ASP A C 1
ATOM 1348 O O . ASP A 1 179 ? -11.57 6.469 -7.008 1 91.69 179 ASP A O 1
ATOM 1352 N N . ILE A 1 180 ? -11.398 8.461 -5.84 1 96.44 180 ILE A N 1
ATOM 1353 C CA . ILE A 1 180 ? -12.742 8.375 -5.285 1 96.44 180 ILE A CA 1
ATOM 1354 C C . ILE A 1 180 ? -13.773 8.602 -6.391 1 96.44 180 ILE A C 1
ATOM 1356 O O . ILE A 1 180 ? -13.664 9.555 -7.164 1 96.44 180 ILE A O 1
ATOM 1360 N N . LYS A 1 181 ? -14.773 7.742 -6.492 1 94.56 181 LYS A N 1
ATOM 1361 C CA . LYS A 1 181 ? -15.875 7.859 -7.441 1 94.56 181 LYS A CA 1
ATOM 1362 C C . LYS A 1 181 ? -17.203 8.078 -6.723 1 94.56 181 LYS A C 1
ATOM 1364 O O . LYS A 1 181 ? -17.391 7.59 -5.602 1 94.56 181 LYS A O 1
ATOM 1369 N N . PRO A 1 182 ? -18.094 8.812 -7.398 1 96 182 PRO A N 1
ATOM 1370 C CA . PRO A 1 182 ? -19.422 9.008 -6.793 1 96 182 PRO A CA 1
ATOM 1371 C C . PRO A 1 182 ? -20.109 7.691 -6.457 1 96 182 PRO A C 1
ATOM 1373 O O . PRO A 1 182 ? -20.062 6.742 -7.242 1 96 182 PRO A O 1
ATOM 1376 N N . GLY A 1 183 ? -20.641 7.66 -5.293 1 96.25 183 GLY A N 1
ATOM 1377 C CA . GLY A 1 183 ? -21.406 6.492 -4.883 1 96.25 183 GLY A CA 1
ATOM 1378 C C . GLY A 1 183 ? -20.594 5.508 -4.062 1 96.25 183 GLY A C 1
ATOM 1379 O O . GLY A 1 183 ? -21.156 4.617 -3.42 1 96.25 183 GLY A O 1
ATOM 1380 N N . GLN A 1 184 ? -19.266 5.633 -4.02 1 97.25 184 GLN A N 1
ATOM 1381 C CA . GLN A 1 184 ? -18.422 4.734 -3.246 1 97.25 184 GLN A CA 1
ATOM 1382 C C . GLN A 1 184 ? -18.625 4.934 -1.747 1 97.25 184 GLN A C 1
ATOM 1384 O O . GLN A 1 184 ? -18.859 6.055 -1.291 1 97.25 184 GLN A O 1
ATOM 1389 N N . ASP A 1 185 ? -18.562 3.865 -1.025 1 98.56 185 ASP A N 1
ATOM 1390 C CA . ASP A 1 185 ? -18.578 3.9 0.434 1 98.56 185 ASP A CA 1
ATOM 1391 C C . ASP A 1 185 ? -17.172 4.004 0.996 1 98.56 185 ASP A C 1
ATOM 1393 O O . ASP A 1 185 ? -16.344 3.107 0.795 1 98.56 185 ASP A O 1
ATOM 1397 N N . VAL A 1 186 ? -16.906 5.078 1.695 1 98.81 186 VAL A N 1
ATOM 1398 C CA . VAL A 1 186 ? -15.578 5.395 2.193 1 98.81 186 VAL A CA 1
ATOM 1399 C C . VAL A 1 186 ? -15.609 5.496 3.717 1 98.81 186 VAL A C 1
ATOM 1401 O O . VAL A 1 186 ? -16.469 6.164 4.285 1 98.81 186 VAL A O 1
ATOM 1404 N N . VAL A 1 187 ? -14.664 4.789 4.359 1 98.88 187 VAL A N 1
ATOM 1405 C CA . VAL A 1 187 ? -14.492 4.945 5.801 1 98.88 187 VAL A CA 1
ATOM 1406 C C . VAL A 1 187 ? -13.281 5.828 6.082 1 98.88 187 VAL A C 1
ATOM 1408 O O . VAL A 1 187 ? -12.219 5.641 5.488 1 98.88 187 VAL A O 1
ATOM 1411 N N . VAL A 1 188 ? -13.43 6.793 6.879 1 98.88 188 VAL A N 1
ATOM 1412 C CA . VAL A 1 188 ? -12.344 7.586 7.449 1 98.88 188 VAL A CA 1
ATOM 1413 C C . VAL A 1 188 ? -12.148 7.207 8.914 1 98.88 188 VAL A C 1
ATOM 1415 O O . VAL A 1 188 ? -13.055 7.371 9.734 1 98.88 188 VAL A O 1
ATOM 1418 N N . THR A 1 189 ? -10.953 6.684 9.203 1 98.75 189 THR A N 1
ATOM 1419 C CA . THR A 1 189 ? -10.672 6.367 10.602 1 98.75 189 THR A CA 1
ATOM 1420 C C . THR A 1 189 ? -10.023 7.555 11.305 1 98.75 189 THR A C 1
ATOM 1422 O O . THR A 1 189 ? -9.055 8.125 10.805 1 98.75 189 THR A O 1
ATOM 1425 N N . GLY A 1 190 ? -10.555 7.91 12.5 1 98.31 190 GLY A N 1
ATOM 1426 C CA . GLY A 1 190 ? -10.141 9.109 13.211 1 98.31 190 GLY A CA 1
ATOM 1427 C C . GLY A 1 190 ? -10.992 10.32 12.883 1 98.31 190 GLY A C 1
ATOM 1428 O O . GLY A 1 190 ? -11.062 10.742 11.727 1 98.31 190 GLY A O 1
ATOM 1429 N N . CYS A 1 191 ? -11.586 10.883 13.945 1 98.44 191 CYS A N 1
ATOM 1430 C CA . CYS A 1 191 ? -12.523 11.977 13.727 1 98.44 191 CYS A CA 1
ATOM 1431 C C . CYS A 1 191 ? -11.906 13.312 14.102 1 98.44 191 CYS A C 1
ATOM 1433 O O . CYS A 1 191 ? -12.625 14.281 14.367 1 98.44 191 CYS A O 1
ATOM 1435 N N . GLY A 1 192 ? -10.594 13.375 14.18 1 98.19 192 GLY A N 1
ATOM 1436 C CA . GLY A 1 192 ? -9.922 14.656 14.328 1 98.19 192 GLY A CA 1
ATOM 1437 C C . GLY A 1 192 ? -9.992 15.516 13.078 1 98.19 192 GLY A C 1
ATOM 1438 O O . GLY A 1 192 ? -10.68 15.164 12.117 1 98.19 192 GLY A O 1
ATOM 1439 N N . ILE A 1 193 ? -9.305 16.594 13.062 1 98.5 193 ILE A N 1
ATOM 1440 C CA . ILE A 1 193 ? -9.438 17.594 12.008 1 98.5 193 ILE A CA 1
ATOM 1441 C C . ILE A 1 193 ? -8.977 17 10.68 1 98.5 193 ILE A C 1
ATOM 1443 O O . ILE A 1 193 ? -9.578 17.25 9.633 1 98.5 193 ILE A O 1
ATOM 1447 N N . ILE A 1 194 ? -7.902 16.234 10.672 1 98.56 194 ILE A N 1
ATOM 1448 C CA . ILE A 1 194 ? -7.43 15.602 9.445 1 98.56 194 ILE A CA 1
ATOM 1449 C C . ILE A 1 194 ? -8.5 14.648 8.914 1 98.56 194 ILE A C 1
ATOM 1451 O O . ILE A 1 194 ? -8.766 14.617 7.715 1 98.56 194 ILE A O 1
ATOM 1455 N N . GLY A 1 195 ? -9.086 13.891 9.828 1 98.75 195 GLY A N 1
ATOM 1456 C CA . GLY A 1 195 ? -10.18 13.016 9.445 1 98.75 195 GLY A CA 1
ATOM 1457 C C . GLY A 1 195 ? -11.375 13.758 8.883 1 98.75 195 GLY A C 1
ATOM 1458 O O . GLY A 1 195 ? -11.922 13.375 7.848 1 98.75 195 GLY A O 1
ATOM 1459 N N . MET A 1 196 ? -11.742 14.797 9.516 1 98.75 196 MET A N 1
ATOM 1460 C CA . MET A 1 196 ? -12.93 15.531 9.078 1 98.75 196 MET A CA 1
ATOM 1461 C C . MET A 1 196 ? -12.664 16.234 7.75 1 98.75 196 MET A C 1
ATOM 1463 O O . MET A 1 196 ? -13.555 16.328 6.906 1 98.75 196 MET A O 1
ATOM 1467 N N . MET A 1 197 ? -11.453 16.812 7.609 1 98.88 197 MET A N 1
ATOM 1468 C CA . MET A 1 197 ? -11.094 17.375 6.312 1 98.88 197 MET A CA 1
ATOM 1469 C C . MET A 1 197 ? -11.156 16.312 5.227 1 98.88 197 MET A C 1
ATOM 1471 O O . MET A 1 197 ? -11.672 16.547 4.137 1 98.88 197 MET A O 1
ATOM 1475 N N . SER A 1 198 ? -10.688 15.109 5.512 1 98.81 198 SER A N 1
ATOM 1476 C CA . SER A 1 198 ? -10.758 13.992 4.574 1 98.81 198 SER A CA 1
ATOM 1477 C C . SER A 1 198 ? -12.203 13.625 4.246 1 98.81 198 SER A C 1
ATOM 1479 O O . SER A 1 198 ? -12.539 13.398 3.082 1 98.81 198 SER A O 1
ATOM 1481 N N . ALA A 1 199 ? -13.047 13.594 5.25 1 98.81 199 ALA A N 1
ATOM 1482 C CA . ALA A 1 199 ? -14.453 13.25 5.07 1 98.81 199 ALA A CA 1
ATOM 1483 C C . ALA A 1 199 ? -15.148 14.258 4.156 1 98.81 199 ALA A C 1
ATOM 1485 O O . ALA A 1 199 ? -15.859 13.867 3.225 1 98.81 199 ALA A O 1
ATOM 1486 N N . GLU A 1 200 ? -14.922 15.523 4.395 1 98.75 200 GLU A N 1
ATOM 1487 C CA . GLU A 1 200 ? -15.562 16.578 3.598 1 98.75 200 GLU A CA 1
ATOM 1488 C C . GLU A 1 200 ? -15.109 16.516 2.141 1 98.75 200 GLU A C 1
ATOM 1490 O O . GLU A 1 200 ? -15.93 16.625 1.227 1 98.75 200 GLU A O 1
ATOM 1495 N N . VAL A 1 201 ? -13.789 16.344 1.961 1 98.69 201 VAL A N 1
ATOM 1496 C CA . VAL A 1 201 ? -13.258 16.312 0.602 1 98.69 201 VAL A CA 1
ATOM 1497 C C . VAL A 1 201 ? -13.734 15.047 -0.109 1 98.69 201 VAL A C 1
ATOM 1499 O O . VAL A 1 201 ? -14.086 15.086 -1.293 1 98.69 201 VAL A O 1
ATOM 1502 N N . ALA A 1 202 ? -13.773 13.883 0.579 1 98.75 202 ALA A N 1
ATOM 1503 C CA . ALA A 1 202 ? -14.289 12.648 -0.004 1 98.75 202 ALA A CA 1
ATOM 1504 C C . ALA A 1 202 ? -15.758 12.797 -0.392 1 98.75 202 ALA A C 1
ATOM 1506 O O . ALA A 1 202 ? -16.172 12.352 -1.467 1 98.75 202 ALA A O 1
ATOM 1507 N N . ARG A 1 203 ? -16.578 13.391 0.489 1 98.38 203 ARG A N 1
ATOM 1508 C CA . ARG A 1 203 ? -17.969 13.664 0.178 1 98.38 203 ARG A CA 1
ATOM 1509 C C . ARG A 1 203 ? -18.094 14.547 -1.058 1 98.38 203 ARG A C 1
ATOM 1511 O O . ARG A 1 203 ? -18.953 14.305 -1.918 1 98.38 203 ARG A O 1
ATOM 1518 N N . ALA A 1 204 ? -17.266 15.555 -1.123 1 97.75 204 ALA A N 1
ATOM 1519 C CA . ALA A 1 204 ? -17.297 16.469 -2.264 1 97.75 204 ALA A CA 1
ATOM 1520 C C . ALA A 1 204 ? -17 15.727 -3.564 1 97.75 204 ALA A C 1
ATOM 1522 O O . ALA A 1 204 ? -17.469 16.125 -4.633 1 97.75 204 ALA A O 1
ATOM 1523 N N . ALA A 1 205 ? -16.266 14.648 -3.455 1 97.31 205 ALA A N 1
ATOM 1524 C CA . ALA A 1 205 ? -15.961 13.812 -4.617 1 97.31 205 ALA A CA 1
ATOM 1525 C C . ALA A 1 205 ? -17.109 12.852 -4.922 1 97.31 205 ALA A C 1
ATOM 1527 O O . ALA A 1 205 ? -17.031 12.07 -5.875 1 97.31 205 ALA A O 1
ATOM 1528 N N . GLY A 1 206 ? -18.172 12.805 -4.113 1 97.44 206 GLY A N 1
ATOM 1529 C CA . GLY A 1 206 ? -19.375 12.039 -4.395 1 97.44 206 GLY A CA 1
ATOM 1530 C C . GLY A 1 206 ? -19.5 10.781 -3.555 1 97.44 206 GLY A C 1
ATOM 1531 O O . GLY A 1 206 ? -20.422 10 -3.732 1 97.44 206 GLY A O 1
ATOM 1532 N N . ALA A 1 207 ? -18.609 10.562 -2.588 1 98.25 207 ALA A N 1
ATOM 1533 C CA . ALA A 1 207 ? -18.625 9.352 -1.774 1 98.25 207 ALA A CA 1
ATOM 1534 C C . ALA A 1 207 ? -19.656 9.453 -0.652 1 98.25 207 ALA A C 1
ATOM 1536 O O . ALA A 1 207 ? -20 10.555 -0.224 1 98.25 207 ALA A O 1
ATOM 1537 N N . ARG A 1 208 ? -20.188 8.32 -0.215 1 97.94 208 ARG A N 1
ATOM 1538 C CA . ARG A 1 208 ? -20.812 8.18 1.1 1 97.94 208 ARG A CA 1
ATOM 1539 C C . ARG A 1 208 ? -19.75 7.895 2.17 1 97.94 208 ARG A C 1
ATOM 1541 O O . ARG A 1 208 ? -18.953 6.973 2.027 1 97.94 208 ARG A O 1
ATOM 1548 N N . VAL A 1 209 ? -19.734 8.695 3.242 1 98.81 209 VAL A N 1
ATOM 1549 C CA . VAL A 1 209 ? -18.594 8.648 4.145 1 98.81 209 VAL A CA 1
ATOM 1550 C C . VAL A 1 209 ? -19.062 8.273 5.551 1 98.81 209 VAL A C 1
ATOM 1552 O O . VAL A 1 209 ? -20.047 8.828 6.051 1 98.81 209 VAL A O 1
ATOM 1555 N N . ALA A 1 210 ? -18.422 7.328 6.141 1 98.88 210 ALA A N 1
ATOM 1556 C CA . ALA A 1 210 ? -18.516 7.02 7.566 1 98.88 210 ALA A CA 1
ATOM 1557 C C . ALA A 1 210 ? -17.234 7.406 8.297 1 98.88 210 ALA A C 1
ATOM 1559 O O . ALA A 1 210 ? -16.125 7.18 7.797 1 98.88 210 ALA A O 1
ATOM 1560 N N . VAL A 1 211 ? -17.359 7.973 9.461 1 98.81 211 VAL A N 1
ATOM 1561 C CA . VAL A 1 211 ? -16.234 8.422 10.273 1 98.81 211 VAL A CA 1
ATOM 1562 C C . VAL A 1 211 ? -16.203 7.656 11.594 1 98.81 211 VAL A C 1
ATOM 1564 O O . VAL A 1 211 ? -17.25 7.504 12.242 1 98.81 211 VAL A O 1
ATOM 1567 N N . THR A 1 212 ? -14.977 7.203 11.953 1 98.75 212 THR A N 1
ATOM 1568 C CA . THR A 1 212 ? -14.891 6.465 13.203 1 98.75 212 THR A CA 1
ATOM 1569 C C . THR A 1 212 ? -14.297 7.336 14.305 1 98.75 212 THR A C 1
ATOM 1571 O O . THR A 1 212 ? -13.547 8.273 14.031 1 98.75 212 THR A O 1
ATOM 1574 N N . GLY A 1 213 ? -14.633 7.129 15.516 1 98.38 213 GLY A N 1
ATOM 1575 C CA . GLY A 1 213 ? -14.078 7.676 16.75 1 98.38 213 GLY A CA 1
ATOM 1576 C C . GLY A 1 213 ? -14.266 6.766 17.938 1 98.38 213 GLY A C 1
ATOM 1577 O O . GLY A 1 213 ? -14.797 5.66 17.812 1 98.38 213 GLY A O 1
ATOM 1578 N N . ILE A 1 214 ? -13.75 7.164 19.047 1 98.19 214 ILE A N 1
ATOM 1579 C CA . ILE A 1 214 ? -13.875 6.375 20.266 1 98.19 214 ILE A CA 1
ATOM 1580 C C . ILE A 1 214 ? -14.82 7.074 21.234 1 98.19 214 ILE A C 1
ATOM 1582 O O . ILE A 1 214 ? -15.359 8.148 20.938 1 98.19 214 ILE A O 1
ATOM 1586 N N . ALA A 1 215 ? -15 6.484 22.375 1 97.81 215 ALA A N 1
ATOM 1587 C CA . ALA A 1 215 ? -15.977 6.969 23.359 1 97.81 215 ALA A CA 1
ATOM 1588 C C . ALA A 1 215 ? -15.68 8.406 23.75 1 97.81 215 ALA A C 1
ATOM 1590 O O . ALA A 1 215 ? -16.594 9.219 23.922 1 97.81 215 ALA A O 1
ATOM 1591 N N . HIS A 1 216 ? -14.453 8.719 23.875 1 96.12 216 HIS A N 1
ATOM 1592 C CA . HIS A 1 216 ? -14.031 10.055 24.281 1 96.12 216 HIS A CA 1
ATOM 1593 C C . HIS A 1 216 ? -14.492 11.102 23.281 1 96.12 216 HIS A C 1
ATOM 1595 O O . HIS A 1 216 ? -14.703 12.266 23.641 1 96.12 216 HIS A O 1
ATOM 1601 N N . ASP A 1 217 ? -14.719 10.727 22.047 1 97.56 217 ASP A N 1
ATOM 1602 C CA . ASP A 1 217 ? -15.047 11.641 20.953 1 97.56 217 ASP A CA 1
ATOM 1603 C C . ASP A 1 217 ? -16.562 11.867 20.875 1 97.56 217 ASP A C 1
ATOM 1605 O O . ASP A 1 217 ? -17.016 12.789 20.188 1 97.56 217 ASP A O 1
ATOM 1609 N N . ARG A 1 218 ? -17.344 11.125 21.562 1 97.19 218 ARG A N 1
ATOM 1610 C CA . ARG A 1 218 ? -18.781 11.016 21.375 1 97.19 218 ARG A CA 1
ATOM 1611 C C . ARG A 1 218 ? -19.453 12.383 21.406 1 97.19 218 ARG A C 1
ATOM 1613 O O . ARG A 1 218 ? -20.234 12.727 20.516 1 97.19 218 ARG A O 1
ATOM 1620 N N . ASP A 1 219 ? -19.016 13.133 22.391 1 97.38 219 ASP A N 1
ATOM 1621 C CA . ASP A 1 219 ? -19.734 14.391 22.594 1 97.38 219 ASP A CA 1
ATOM 1622 C C . ASP A 1 219 ? -18.906 15.578 22.094 1 97.38 219 ASP A C 1
ATOM 1624 O O . ASP A 1 219 ? -19.234 16.734 22.375 1 97.38 219 ASP A O 1
ATOM 1628 N N . ILE A 1 220 ? -17.891 15.32 21.406 1 97.12 220 ILE A N 1
ATOM 1629 C CA . ILE A 1 220 ? -17.016 16.375 20.906 1 97.12 220 ILE A CA 1
ATOM 1630 C C . ILE A 1 220 ? -16.812 16.203 19.406 1 97.12 220 ILE A C 1
ATOM 1632 O O . ILE A 1 220 ? -17.516 16.828 18.594 1 97.12 220 ILE A O 1
ATOM 1636 N N . ARG A 1 221 ? -15.945 15.328 19.016 1 98.06 221 ARG A N 1
ATOM 1637 C CA . ARG A 1 221 ? -15.547 15.258 17.609 1 98.06 221 ARG A CA 1
ATOM 1638 C C . ARG A 1 221 ? -16.531 14.422 16.797 1 98.06 221 ARG A C 1
ATOM 1640 O O . ARG A 1 221 ? -16.875 14.781 15.68 1 98.06 221 ARG A O 1
ATOM 1647 N N . LEU A 1 222 ? -17.031 13.289 17.312 1 98.38 222 LEU A N 1
ATOM 1648 C CA . LEU A 1 222 ? -18.047 12.5 16.609 1 98.38 222 LEU A CA 1
ATOM 1649 C C . LEU A 1 222 ? -19.344 13.281 16.484 1 98.38 222 LEU A C 1
ATOM 1651 O O . LEU A 1 222 ? -20.062 13.141 15.492 1 98.38 222 LEU A O 1
ATOM 1655 N N . LYS A 1 223 ? -19.641 14.078 17.547 1 98.06 223 LYS A N 1
ATOM 1656 C CA . LYS A 1 223 ? -20.828 14.922 17.484 1 98.06 223 LYS A CA 1
ATOM 1657 C C . LYS A 1 223 ? -20.766 15.898 16.312 1 98.06 223 LYS A C 1
ATOM 1659 O O . LYS A 1 223 ? -21.734 16.062 15.578 1 98.06 223 LYS A O 1
ATOM 1664 N N . ARG A 1 224 ? -19.641 16.5 16.141 1 98.06 224 ARG A N 1
ATOM 1665 C CA . ARG A 1 224 ? -19.469 17.453 15.031 1 98.06 224 ARG A CA 1
ATOM 1666 C C . ARG A 1 224 ? -19.594 16.75 13.688 1 98.06 224 ARG A C 1
ATOM 1668 O O . ARG A 1 224 ? -20.141 17.312 12.734 1 98.06 224 ARG A O 1
ATOM 1675 N N . ALA A 1 225 ? -19.062 15.539 13.609 1 98.5 225 ALA A N 1
ATOM 1676 C CA . ALA A 1 225 ? -19.203 14.75 12.391 1 98.5 225 ALA A CA 1
ATOM 1677 C C . ALA A 1 225 ? -20.656 14.453 12.086 1 98.5 225 ALA A C 1
ATOM 1679 O O . ALA A 1 225 ? -21.109 14.594 10.953 1 98.5 225 ALA A O 1
ATOM 1680 N N . LYS A 1 226 ? -21.375 14.07 13.102 1 97.88 226 LYS A N 1
ATOM 1681 C CA . LYS A 1 226 ? -22.797 13.758 12.961 1 97.88 226 LYS A CA 1
ATOM 1682 C C . LYS A 1 226 ? -23.594 14.992 12.516 1 97.88 226 LYS A C 1
ATOM 1684 O O . LYS A 1 226 ? -24.484 14.891 11.672 1 97.88 226 LYS A O 1
ATOM 1689 N N . GLU A 1 227 ? -23.281 16.109 13.055 1 98.12 227 GLU A N 1
ATOM 1690 C CA . GLU A 1 227 ? -23.953 17.359 12.719 1 98.12 227 GLU A CA 1
ATOM 1691 C C . GLU A 1 227 ? -23.766 17.719 11.25 1 98.12 227 GLU A C 1
ATOM 1693 O O . GLU A 1 227 ? -24.594 18.422 10.656 1 98.12 227 GLU A O 1
ATOM 1698 N N . ARG A 1 228 ? -22.703 17.25 10.688 1 97.75 228 ARG A N 1
ATOM 1699 C CA . ARG A 1 228 ? -22.422 17.5 9.273 1 97.75 228 ARG A CA 1
ATOM 1700 C C . ARG A 1 228 ? -23.078 16.438 8.398 1 97.75 228 ARG A C 1
ATOM 1702 O O . ARG A 1 228 ? -22.969 16.484 7.168 1 97.75 228 ARG A O 1
ATOM 1709 N N . GLY A 1 229 ? -23.672 15.383 8.984 1 97.38 229 GLY A N 1
ATOM 1710 C CA . GLY A 1 229 ? -24.422 14.383 8.242 1 97.38 229 GLY A CA 1
ATOM 1711 C C . GLY A 1 229 ? -23.609 13.148 7.902 1 97.38 229 GLY A C 1
ATOM 1712 O O . GLY A 1 229 ? -24.047 12.297 7.125 1 97.38 229 GLY A O 1
ATOM 1713 N N . PHE A 1 230 ? -22.469 13.023 8.422 1 98.44 230 PHE A N 1
ATOM 1714 C CA . PHE A 1 230 ? -21.672 11.82 8.188 1 98.44 230 PHE A CA 1
ATOM 1715 C C . PHE A 1 230 ? -22.203 10.656 9.008 1 98.44 230 PHE A C 1
ATOM 1717 O O . PHE A 1 230 ? -22.766 10.852 10.086 1 98.44 230 PHE A O 1
ATOM 1724 N N . ILE A 1 231 ? -22.094 9.438 8.477 1 98.5 231 ILE A N 1
ATOM 1725 C CA . ILE A 1 231 ? -22.297 8.25 9.289 1 98.5 231 ILE A CA 1
ATOM 1726 C C . ILE A 1 231 ? -21.203 8.164 10.367 1 98.5 231 ILE A C 1
ATOM 1728 O O . ILE A 1 231 ? -20.016 8.266 10.062 1 98.5 231 ILE A O 1
ATOM 1732 N N . THR A 1 232 ? -21.609 8.094 11.609 1 98.5 232 THR A N 1
ATOM 1733 C CA . THR A 1 232 ? -20.641 8.023 12.695 1 98.5 232 THR A CA 1
ATOM 1734 C C . THR A 1 232 ? -20.578 6.621 13.297 1 98.5 232 THR A C 1
ATOM 1736 O O . THR A 1 232 ? -21.625 5.992 13.5 1 98.5 232 THR A O 1
ATOM 1739 N N . ILE A 1 233 ? -19.375 6.121 13.469 1 98.38 233 ILE A N 1
ATOM 1740 C CA . ILE A 1 233 ? -19.141 4.793 14.023 1 98.38 233 ILE A CA 1
ATOM 1741 C C . ILE A 1 233 ? -18.266 4.902 15.273 1 98.38 233 ILE A C 1
ATOM 1743 O O . ILE A 1 233 ? -17.094 5.242 15.188 1 98.38 233 ILE A O 1
ATOM 1747 N N . GLU A 1 234 ? -18.797 4.676 16.438 1 98.38 234 GLU A N 1
ATOM 1748 C CA . GLU A 1 234 ? -18 4.586 17.672 1 98.38 234 GLU A CA 1
ATOM 1749 C C . GLU A 1 234 ? -17.375 3.203 17.812 1 98.38 234 GLU A C 1
ATOM 1751 O O . GLU A 1 234 ? -18.078 2.199 17.891 1 98.38 234 GLU A O 1
ATOM 1756 N N . VAL A 1 235 ? -16.078 3.129 17.828 1 98.25 235 VAL A N 1
ATOM 1757 C CA . VAL A 1 235 ? -15.391 1.842 17.875 1 98.25 235 VAL A CA 1
ATOM 1758 C C . VAL A 1 235 ? -14.742 1.649 19.25 1 98.25 235 VAL A C 1
ATOM 1760 O O . VAL A 1 235 ? -14.453 2.623 19.938 1 98.25 235 VAL A O 1
ATOM 1763 N N . SER A 1 236 ? -14.562 0.433 19.656 1 97.12 236 SER A N 1
ATOM 1764 C CA . SER A 1 236 ? -13.859 -0.036 20.844 1 97.12 236 SER A CA 1
ATOM 1765 C C . SER A 1 236 ? -13.289 -1.437 20.641 1 97.12 236 SER A C 1
ATOM 1767 O O . SER A 1 236 ? -13.594 -2.092 19.641 1 97.12 236 SER A O 1
ATOM 1769 N N . PRO A 1 237 ? -12.383 -1.828 21.484 1 93.56 237 PRO A N 1
ATOM 1770 C CA . PRO A 1 237 ? -11.875 -3.195 21.359 1 93.56 237 PRO A CA 1
ATOM 1771 C C . PRO A 1 237 ? -12.984 -4.238 21.328 1 93.56 237 PRO A C 1
ATOM 1773 O O . PRO A 1 237 ? -12.867 -5.25 20.625 1 93.56 237 PRO A O 1
ATOM 1776 N N . ASP A 1 238 ? -14.109 -3.988 22.016 1 95.19 238 ASP A N 1
ATOM 1777 C CA . ASP A 1 238 ? -15.203 -4.945 22.094 1 95.19 238 ASP A CA 1
ATOM 1778 C C . ASP A 1 238 ? -16.203 -4.734 20.969 1 95.19 238 ASP A C 1
ATOM 1780 O O . ASP A 1 238 ? -17.094 -5.555 20.75 1 95.19 238 ASP A O 1
ATOM 1784 N N . ASN A 1 239 ? -16.109 -3.68 20.297 1 96.75 239 ASN A N 1
ATOM 1785 C CA . ASN A 1 239 ? -16.969 -3.342 19.172 1 96.75 239 ASN A CA 1
ATOM 1786 C C . ASN A 1 239 ? -16.172 -2.672 18.047 1 96.75 239 ASN A C 1
ATOM 1788 O O . ASN A 1 239 ? -16.328 -1.475 17.797 1 96.75 239 ASN A O 1
ATOM 1792 N N . SER A 1 240 ? -15.469 -3.51 17.312 1 97.88 240 SER A N 1
ATOM 1793 C CA . SER A 1 240 ? -14.516 -3.041 16.312 1 97.88 240 SER A CA 1
ATOM 1794 C C . SER A 1 240 ? -15.219 -2.605 15.031 1 97.88 240 SER A C 1
ATOM 1796 O O . SER A 1 240 ? -16.406 -2.877 14.844 1 97.88 240 SER A O 1
ATOM 1798 N N . LEU A 1 241 ? -14.555 -1.885 14.203 1 98.44 241 LEU A N 1
ATOM 1799 C CA . LEU A 1 241 ? -15.07 -1.497 12.891 1 98.44 241 LEU A CA 1
ATOM 1800 C C . LEU A 1 241 ? -15.461 -2.725 12.078 1 98.44 241 LEU A C 1
ATOM 1802 O O . LEU A 1 241 ? -16.531 -2.748 11.453 1 98.44 241 LEU A O 1
ATOM 1806 N N . THR A 1 242 ? -14.625 -3.77 12.102 1 98 242 THR A N 1
ATOM 1807 C CA . THR A 1 242 ? -14.883 -5.012 11.375 1 98 242 THR A CA 1
ATOM 1808 C C . THR A 1 242 ? -16.219 -5.617 11.797 1 98 242 THR A C 1
ATOM 1810 O O . THR A 1 242 ? -17.047 -5.945 10.953 1 98 242 THR A O 1
ATOM 1813 N N . THR A 1 243 ? -16.391 -5.73 13.086 1 97.75 243 THR A N 1
ATOM 1814 C CA . THR A 1 243 ? -17.609 -6.324 13.625 1 97.75 243 THR A CA 1
ATOM 1815 C C . THR A 1 243 ? -18.844 -5.512 13.219 1 97.75 243 THR A C 1
ATOM 1817 O O . THR A 1 243 ? -19.844 -6.07 12.797 1 97.75 243 THR A O 1
ATOM 1820 N N . GLN A 1 244 ? -18.734 -4.242 13.297 1 98.06 244 GLN A N 1
ATOM 1821 C CA . GLN A 1 244 ? -19.875 -3.375 13 1 98.06 244 GLN A CA 1
ATOM 1822 C C . GLN A 1 244 ? -20.219 -3.408 11.516 1 98.06 244 GLN A C 1
ATOM 1824 O O . GLN A 1 244 ? -21.406 -3.42 11.148 1 98.06 244 GLN A O 1
ATOM 1829 N N . LEU A 1 245 ? -19.234 -3.404 10.68 1 98.12 245 LEU A N 1
ATOM 1830 C CA . LEU A 1 245 ? -19.484 -3.52 9.242 1 98.12 245 LEU A CA 1
ATOM 1831 C C . LEU A 1 245 ? -20.125 -4.859 8.914 1 98.12 245 LEU A C 1
ATOM 1833 O O . LEU A 1 245 ? -21.047 -4.926 8.086 1 98.12 245 LEU A O 1
ATOM 1837 N N . GLN A 1 246 ? -19.672 -5.941 9.531 1 96.94 246 GLN A N 1
ATOM 1838 C CA . GLN A 1 246 ? -20.234 -7.27 9.305 1 96.94 246 GLN A CA 1
ATOM 1839 C C . GLN A 1 246 ? -21.688 -7.352 9.766 1 96.94 246 GLN A C 1
ATOM 1841 O O . GLN A 1 246 ? -22.5 -8.031 9.141 1 96.94 246 GLN A O 1
ATOM 1846 N N . ASN A 1 247 ? -21.953 -6.684 10.867 1 96.88 247 ASN A N 1
ATOM 1847 C CA . ASN A 1 247 ? -23.312 -6.664 11.398 1 96.88 247 ASN A CA 1
ATOM 1848 C C . ASN A 1 247 ? -24.234 -5.77 10.562 1 96.88 247 ASN A C 1
ATOM 1850 O O . ASN A 1 247 ? -25.453 -5.906 10.609 1 96.88 247 ASN A O 1
ATOM 1854 N N . GLY A 1 248 ? -23.594 -4.906 9.828 1 96.62 248 GLY A N 1
ATOM 1855 C CA . GLY A 1 248 ? -24.359 -4.027 8.969 1 96.62 248 GLY A CA 1
ATOM 1856 C C . GLY A 1 248 ? -24.531 -2.627 9.531 1 96.62 248 GLY A C 1
ATOM 1857 O O . GLY A 1 248 ? -24.797 -2.461 10.719 1 96.62 248 GLY A O 1
ATOM 1858 N N . ILE A 1 249 ? -24.281 -1.62 8.727 1 96.25 249 ILE A N 1
ATOM 1859 C CA . ILE A 1 249 ? -24.453 -0.204 9.031 1 96.25 249 ILE A CA 1
ATOM 1860 C C . ILE A 1 249 ? -25.359 0.443 7.992 1 96.25 249 ILE A C 1
ATOM 1862 O O . ILE A 1 249 ? -25.297 0.105 6.805 1 96.25 249 ILE A O 1
ATOM 1866 N N . THR A 1 250 ? -26.25 1.313 8.422 1 95.94 250 THR A N 1
ATOM 1867 C CA . THR A 1 250 ? -27.094 2.061 7.504 1 95.94 250 THR A CA 1
ATOM 1868 C C . THR A 1 250 ? -26.922 3.562 7.707 1 95.94 250 THR A C 1
ATOM 1870 O O . THR A 1 250 ? -26.484 4.004 8.773 1 95.94 250 THR A O 1
ATOM 1873 N N . ASP A 1 251 ? -27.188 4.273 6.684 1 94.31 251 ASP A N 1
ATOM 1874 C CA . ASP A 1 251 ? -27.219 5.723 6.84 1 94.31 251 ASP A CA 1
ATOM 1875 C C . ASP A 1 251 ? -28.562 6.188 7.41 1 94.31 251 ASP A C 1
ATOM 1877 O O . ASP A 1 251 ? -29.375 5.371 7.832 1 94.31 251 ASP A O 1
ATOM 1881 N N . ASP A 1 252 ? -28.703 7.496 7.492 1 91.88 252 ASP A N 1
ATOM 1882 C CA . ASP A 1 252 ? -29.875 8.07 8.133 1 91.88 252 ASP A CA 1
ATOM 1883 C C . ASP A 1 252 ? -31.156 7.73 7.359 1 91.88 252 ASP A C 1
ATOM 1885 O O . ASP A 1 252 ? -32.25 7.77 7.914 1 91.88 252 ASP A O 1
ATOM 1889 N N . ASN A 1 253 ? -31.031 7.34 6.074 1 93.81 253 ASN A N 1
ATOM 1890 C CA . ASN A 1 253 ? -32.188 6.988 5.238 1 93.81 253 ASN A CA 1
ATOM 1891 C C . ASN A 1 253 ? -32.438 5.484 5.242 1 93.81 253 ASN A C 1
ATOM 1893 O O . ASN A 1 253 ? -33.281 4.996 4.504 1 93.81 253 ASN A O 1
ATOM 1897 N N . GLY A 1 254 ? -31.625 4.797 5.941 1 94.62 254 GLY A N 1
ATOM 1898 C CA . GLY A 1 254 ? -31.812 3.355 6.047 1 94.62 254 GLY A CA 1
ATOM 1899 C C . GLY A 1 254 ? -31.109 2.584 4.945 1 94.62 254 GLY A C 1
ATOM 1900 O O . GLY A 1 254 ? -31.328 1.382 4.785 1 94.62 254 GLY A O 1
ATOM 1901 N N . ILE A 1 255 ? -30.344 3.242 4.23 1 96.12 255 ILE A N 1
ATOM 1902 C CA . ILE A 1 255 ? -29.609 2.594 3.141 1 96.12 255 ILE A CA 1
ATOM 1903 C C . ILE A 1 255 ? -28.344 1.935 3.684 1 96.12 255 ILE A C 1
ATOM 1905 O O . ILE A 1 255 ? -27.547 2.578 4.371 1 96.12 255 ILE A O 1
ATOM 1909 N N . PRO A 1 256 ? -28.141 0.694 3.283 1 96.75 256 PRO A N 1
ATOM 1910 C CA . PRO A 1 256 ? -26.953 -0.012 3.795 1 96.75 256 PRO A CA 1
ATOM 1911 C C . PRO A 1 256 ? -25.641 0.618 3.338 1 96.75 256 PRO A C 1
ATOM 1913 O O . PRO A 1 256 ? -25.547 1.079 2.197 1 96.75 256 PRO A O 1
ATOM 1916 N N . PHE A 1 257 ? -24.703 0.648 4.227 1 97.81 257 PHE A N 1
ATOM 1917 C CA . PHE A 1 257 ? -23.359 1.133 3.982 1 97.81 257 PHE A CA 1
ATOM 1918 C C . PHE A 1 257 ? -22.375 -0.028 3.904 1 97.81 257 PHE A C 1
ATOM 1920 O O . PHE A 1 257 ? -22.297 -0.846 4.824 1 97.81 257 PHE A O 1
ATOM 1927 N N . GLY A 1 258 ? -21.578 -0.055 2.84 1 95.38 258 GLY A N 1
ATOM 1928 C CA . GLY A 1 258 ? -20.703 -1.191 2.572 1 95.38 258 GLY A CA 1
ATOM 1929 C C . GLY A 1 258 ? -21.453 -2.395 2.027 1 95.38 258 GLY A C 1
ATOM 1930 O O . GLY A 1 258 ? -22.672 -2.363 1.892 1 95.38 258 GLY A O 1
ATOM 1931 N N . THR A 1 259 ? -20.719 -3.404 1.595 1 91.69 259 THR A N 1
ATOM 1932 C CA . THR A 1 259 ? -21.25 -4.672 1.101 1 91.69 259 THR A CA 1
ATOM 1933 C C . THR A 1 259 ? -20.438 -5.844 1.657 1 91.69 259 THR A C 1
ATOM 1935 O O . THR A 1 259 ? -19.234 -5.922 1.464 1 91.69 259 THR A O 1
ATOM 1938 N N . ASN A 1 260 ? -21.109 -6.73 2.402 1 90.81 260 ASN A N 1
ATOM 1939 C CA . ASN A 1 260 ? -20.484 -7.922 2.977 1 90.81 260 ASN A CA 1
ATOM 1940 C C . ASN A 1 260 ? -19.328 -7.562 3.898 1 90.81 260 ASN A C 1
ATOM 1942 O O . ASN A 1 260 ? -18.25 -8.148 3.803 1 90.81 260 ASN A O 1
ATOM 1946 N N . GLY A 1 261 ? -19.562 -6.508 4.605 1 94.75 261 GLY A N 1
ATOM 1947 C CA . GLY A 1 261 ? -18.594 -6.117 5.609 1 94.75 261 GLY A CA 1
ATOM 1948 C C . GLY A 1 261 ? -17.391 -5.41 5.02 1 94.75 261 GLY A C 1
ATOM 1949 O O . GLY A 1 261 ? -16.359 -5.242 5.695 1 94.75 261 GLY A O 1
ATOM 1950 N N . LYS A 1 262 ? -17.484 -4.969 3.734 1 97.06 262 LYS A N 1
ATOM 1951 C CA . LYS A 1 262 ? -16.359 -4.332 3.061 1 97.06 262 LYS A CA 1
ATOM 1952 C C . LYS A 1 262 ? -16.75 -2.965 2.502 1 97.06 262 LYS A C 1
ATOM 1954 O O . LYS A 1 262 ? -17.906 -2.736 2.174 1 97.06 262 LYS A O 1
ATOM 1959 N N . VAL A 1 263 ? -15.789 -2.08 2.42 1 98.31 263 VAL A N 1
ATOM 1960 C CA . VAL A 1 263 ? -16 -0.758 1.84 1 98.31 263 VAL A CA 1
ATOM 1961 C C . VAL A 1 263 ? -15.078 -0.565 0.64 1 98.31 263 VAL A C 1
ATOM 1963 O O . VAL A 1 263 ? -14.195 -1.391 0.388 1 98.31 263 VAL A O 1
ATOM 1966 N N . ASP A 1 264 ? -15.281 0.539 -0.126 1 97.81 264 ASP A N 1
ATOM 1967 C CA . ASP A 1 264 ? -14.531 0.797 -1.351 1 97.81 264 ASP A CA 1
ATOM 1968 C C . ASP A 1 264 ? -13.141 1.354 -1.036 1 97.81 264 ASP A C 1
ATOM 1970 O O . ASP A 1 264 ? -12.172 1.038 -1.726 1 97.81 264 ASP A O 1
ATOM 1974 N N . LEU A 1 265 ? -13.047 2.168 -0.03 1 98.5 265 LEU A N 1
ATOM 1975 C CA . LEU A 1 265 ? -11.844 2.91 0.324 1 98.5 265 LEU A CA 1
ATOM 1976 C C . LEU A 1 265 ? -11.812 3.209 1.819 1 98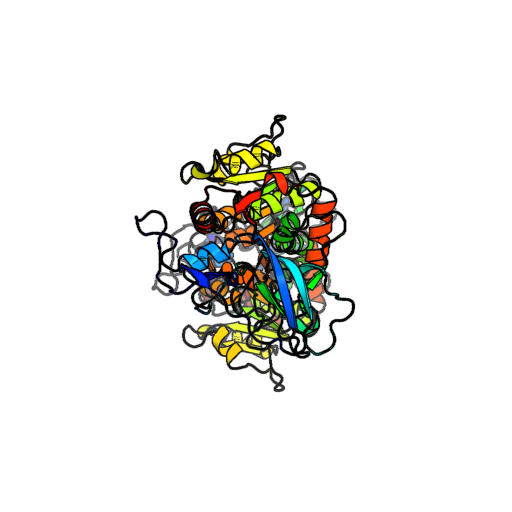.5 265 LEU A C 1
ATOM 1978 O O . LEU A 1 265 ? -12.836 3.545 2.414 1 98.5 265 LEU A O 1
ATOM 1982 N N . LEU A 1 266 ? -10.695 3.014 2.408 1 98.81 266 LEU A N 1
ATOM 1983 C CA . LEU A 1 266 ? -10.484 3.467 3.777 1 98.81 266 LEU A CA 1
ATOM 1984 C C . LEU A 1 266 ? -9.367 4.508 3.842 1 98.81 266 LEU A C 1
ATOM 1986 O O . LEU A 1 266 ? -8.289 4.301 3.279 1 98.81 266 LEU A O 1
ATOM 1990 N N . ILE A 1 267 ? -9.609 5.625 4.398 1 98.88 267 ILE A N 1
ATOM 1991 C CA . ILE A 1 267 ? -8.633 6.676 4.668 1 98.88 267 ILE A CA 1
ATOM 1992 C C . ILE A 1 267 ? -8.25 6.656 6.145 1 98.88 267 ILE A C 1
ATOM 1994 O O . ILE A 1 267 ? -9.078 6.934 7.012 1 98.88 267 ILE A O 1
ATOM 1998 N N . GLU A 1 268 ? -7.02 6.34 6.418 1 98.75 268 GLU A N 1
ATOM 1999 C CA . GLU A 1 268 ? -6.551 6.133 7.785 1 98.75 268 GLU A CA 1
ATOM 2000 C C . GLU A 1 268 ? -5.934 7.406 8.359 1 98.75 268 GLU A C 1
ATOM 2002 O O . GLU A 1 268 ? -4.855 7.824 7.93 1 98.75 268 GLU A O 1
ATOM 2007 N N . CYS A 1 269 ? -6.629 8.023 9.328 1 98.25 269 CYS A N 1
ATOM 2008 C CA . CYS A 1 269 ? -6.211 9.297 9.906 1 98.25 269 CYS A CA 1
ATOM 2009 C C . CYS A 1 269 ? -6.031 9.18 11.414 1 98.25 269 CYS A C 1
ATOM 2011 O O . CYS A 1 269 ? -5.734 10.172 12.086 1 98.25 269 CYS A O 1
ATOM 2013 N N . SER A 1 270 ? -6.148 8.039 12.008 1 97.12 270 SER A N 1
ATOM 2014 C CA . SER A 1 270 ? -6.145 7.906 13.461 1 97.12 270 SER A CA 1
ATOM 2015 C C . SER A 1 270 ? -4.723 7.824 14 1 97.12 270 SER A C 1
ATOM 2017 O O . SER A 1 270 ? -4.449 8.273 15.117 1 97.12 270 SER A O 1
ATOM 2019 N N . GLY A 1 271 ? -3.863 7.164 13.312 1 95.38 271 GLY A N 1
ATOM 2020 C CA . GLY A 1 271 ? -2.496 6.965 13.766 1 95.38 271 GLY A CA 1
ATOM 2021 C C . GLY A 1 271 ? -2.373 5.895 14.836 1 95.38 271 GLY A C 1
ATOM 2022 O O . GLY A 1 271 ? -1.367 5.832 15.547 1 95.38 271 GLY A O 1
ATOM 2023 N N . VAL A 1 272 ? -3.402 5.137 15.016 1 96 272 VAL A N 1
ATOM 2024 C CA . VAL A 1 272 ? -3.412 4.059 16 1 96 272 VAL A CA 1
ATOM 2025 C C . VAL A 1 272 ? -3.074 2.736 15.32 1 96 272 VAL A C 1
ATOM 2027 O O . VAL A 1 272 ? -3.783 2.301 14.406 1 96 272 VAL A O 1
ATOM 2030 N N . PRO A 1 273 ? -2.02 2.021 15.766 1 96.44 273 PRO A N 1
ATOM 2031 C CA . PRO A 1 273 ? -1.52 0.849 15.047 1 96.44 273 PRO A CA 1
ATOM 2032 C C . PRO A 1 273 ? -2.596 -0.21 14.82 1 96.44 273 PRO A C 1
ATOM 2034 O O . PRO A 1 273 ? -2.777 -0.685 13.695 1 96.44 273 PRO A O 1
ATOM 2037 N N . PRO A 1 274 ? -3.418 -0.596 15.812 1 96.81 274 PRO A N 1
ATOM 2038 C CA . PRO A 1 274 ? -4.445 -1.619 15.594 1 96.81 274 PRO A CA 1
ATOM 2039 C C . PRO A 1 274 ? -5.469 -1.215 14.539 1 96.81 274 PRO A C 1
ATOM 2041 O O . PRO A 1 274 ? -6.078 -2.078 13.898 1 96.81 274 PRO A O 1
ATOM 2044 N N . VAL A 1 275 ? -5.656 0.062 14.398 1 97.5 275 VAL A N 1
ATOM 2045 C CA . VAL A 1 275 ? -6.637 0.547 13.43 1 97.5 275 VAL A CA 1
ATOM 2046 C C . VAL A 1 275 ? -6.152 0.25 12.008 1 97.5 275 VAL A C 1
ATOM 2048 O O . VAL A 1 275 ? -6.93 -0.214 11.172 1 97.5 275 VAL A O 1
ATOM 2051 N N . LEU A 1 276 ? -4.902 0.51 11.734 1 97.69 276 LEU A N 1
ATOM 2052 C CA . LEU A 1 276 ? -4.371 0.178 10.422 1 97.69 276 LEU A CA 1
ATOM 2053 C C . LEU A 1 276 ? -4.348 -1.333 10.211 1 97.69 276 LEU A C 1
ATOM 2055 O O . LEU A 1 276 ? -4.621 -1.814 9.109 1 97.69 276 LEU A O 1
ATOM 2059 N N . THR A 1 277 ? -3.99 -2.059 11.258 1 97.62 277 THR A N 1
ATOM 2060 C CA . THR A 1 277 ? -4.039 -3.514 11.195 1 97.62 277 THR A CA 1
ATOM 2061 C C . THR A 1 277 ? -5.426 -3.988 10.766 1 97.62 277 THR A C 1
ATOM 2063 O O . THR A 1 277 ? -5.551 -4.844 9.883 1 97.62 277 THR A O 1
ATOM 2066 N N . GLU A 1 278 ? -6.41 -3.412 11.297 1 97 278 GLU A N 1
ATOM 2067 C CA . GLU A 1 278 ? -7.797 -3.783 11.023 1 97 278 GLU A CA 1
ATOM 2068 C C . GLU A 1 278 ? -8.219 -3.326 9.625 1 97 278 GLU A C 1
ATOM 2070 O O . GLU A 1 278 ? -9.039 -3.979 8.977 1 97 278 GLU A O 1
ATOM 2075 N N . ALA A 1 279 ? -7.699 -2.193 9.164 1 95.38 279 ALA A N 1
ATOM 2076 C CA . ALA A 1 279 ? -8.07 -1.577 7.895 1 95.38 279 ALA A CA 1
ATOM 2077 C C . ALA A 1 279 ? -7.91 -2.561 6.738 1 95.38 279 ALA A C 1
ATOM 2079 O O . ALA A 1 279 ? -8.734 -2.6 5.828 1 95.38 279 ALA A O 1
ATOM 2080 N N . ILE A 1 280 ? -6.965 -3.352 6.812 1 95.25 280 ILE A N 1
ATOM 2081 C CA . ILE A 1 280 ? -6.637 -4.301 5.754 1 95.25 280 ILE A CA 1
ATOM 2082 C C . ILE A 1 280 ? -7.793 -5.281 5.566 1 95.25 280 ILE A C 1
ATOM 2084 O O . ILE A 1 280 ? -8.062 -5.727 4.449 1 95.25 280 ILE A O 1
ATOM 2088 N N . GLY A 1 281 ? -8.523 -5.535 6.594 1 96.75 281 GLY A N 1
ATOM 2089 C CA . GLY A 1 281 ? -9.57 -6.547 6.547 1 96.75 281 GLY A CA 1
ATOM 2090 C C . GLY A 1 281 ? -10.93 -5.984 6.18 1 96.75 281 GLY A C 1
ATOM 2091 O O . GLY A 1 281 ? -11.898 -6.73 6.02 1 96.75 281 GLY A O 1
ATOM 2092 N N . VAL A 1 282 ? -11.062 -4.652 5.938 1 97.88 282 VAL A N 1
ATOM 2093 C CA . VAL A 1 282 ? -12.414 -4.105 5.801 1 97.88 282 VAL A CA 1
ATOM 2094 C C . VAL A 1 282 ? -12.562 -3.438 4.438 1 97.88 282 VAL A C 1
ATOM 2096 O O . VAL A 1 282 ? -13.586 -2.812 4.156 1 97.88 282 VAL A O 1
ATOM 2099 N N . VAL A 1 283 ? -11.625 -3.533 3.576 1 98.12 283 VAL A N 1
ATOM 2100 C CA . VAL A 1 283 ? -11.68 -2.963 2.232 1 98.12 283 VAL A CA 1
ATOM 2101 C C . VAL A 1 283 ? -11.883 -4.074 1.207 1 98.12 283 VAL A C 1
ATOM 2103 O O . VAL A 1 283 ? -11.289 -5.152 1.326 1 98.12 283 VAL A O 1
ATOM 2106 N N . LYS A 1 284 ? -12.68 -3.812 0.2 1 96.69 284 LYS A N 1
ATOM 2107 C CA . LYS A 1 284 ? -12.977 -4.809 -0.824 1 96.69 284 LYS A CA 1
ATOM 2108 C C . LYS A 1 284 ? -11.734 -5.156 -1.631 1 96.69 284 LYS A C 1
ATOM 2110 O O . LYS A 1 284 ? -10.766 -4.395 -1.646 1 96.69 284 LYS A O 1
ATOM 2115 N N . PRO A 1 285 ? -11.688 -6.312 -2.295 1 96.44 285 PRO A N 1
ATOM 2116 C CA . PRO A 1 285 ? -10.555 -6.645 -3.156 1 96.44 285 PRO A CA 1
ATOM 2117 C C . PRO A 1 285 ? -10.242 -5.547 -4.172 1 96.44 285 PRO A C 1
ATOM 2119 O O . PRO A 1 285 ? -11.156 -4.914 -4.703 1 96.44 285 PRO A O 1
ATOM 2122 N N . GLU A 1 286 ? -8.906 -5.328 -4.383 1 95.88 286 GLU A N 1
ATOM 2123 C CA . GLU A 1 286 ? -8.367 -4.32 -5.289 1 95.88 286 GLU A CA 1
ATOM 2124 C C . GLU A 1 286 ? -8.672 -2.912 -4.789 1 95.88 286 GLU A C 1
ATOM 2126 O O . GLU A 1 286 ? -8.391 -1.929 -5.48 1 95.88 286 GLU A O 1
ATOM 2131 N N . GLY A 1 287 ? -9.289 -2.803 -3.621 1 96.38 287 GLY A N 1
ATOM 2132 C CA . GLY A 1 287 ? -9.562 -1.494 -3.049 1 96.38 287 GLY A CA 1
ATOM 2133 C C . GLY A 1 287 ? -8.312 -0.799 -2.535 1 96.38 287 GLY A C 1
ATOM 2134 O O . GLY A 1 287 ? -7.207 -1.325 -2.66 1 96.38 287 GLY A O 1
ATOM 2135 N N . ASP A 1 288 ? -8.5 0.427 -1.965 1 97.19 288 ASP A N 1
ATOM 2136 C CA . ASP A 1 288 ? -7.375 1.265 -1.55 1 97.19 288 ASP A CA 1
ATOM 2137 C C . ASP A 1 288 ? -7.465 1.605 -0.064 1 97.19 288 ASP A C 1
ATOM 2139 O O . ASP A 1 288 ? -8.555 1.826 0.463 1 97.19 288 ASP A O 1
ATOM 2143 N N . ILE A 1 289 ? -6.383 1.582 0.524 1 98.5 289 ILE A N 1
ATOM 2144 C CA . ILE A 1 289 ? -6.172 2.139 1.856 1 98.5 289 ILE A CA 1
ATOM 2145 C C . ILE A 1 289 ? -5.211 3.324 1.773 1 98.5 289 ILE A C 1
ATOM 2147 O O . ILE A 1 289 ? -4.051 3.166 1.385 1 98.5 289 ILE A O 1
ATOM 2151 N N . CYS A 1 290 ? -5.676 4.438 2.029 1 98.69 290 CYS A N 1
ATOM 2152 C CA . CYS A 1 290 ? -4.84 5.637 2.049 1 98.69 290 CYS A CA 1
ATOM 2153 C C . CYS A 1 290 ? -4.398 5.965 3.469 1 98.69 290 CYS A C 1
ATOM 2155 O O . CYS A 1 290 ? -5.23 6.215 4.344 1 98.69 290 CYS A O 1
ATOM 2157 N N . VAL A 1 291 ? -3.135 6.004 3.68 1 98.62 291 VAL A N 1
ATOM 2158 C CA . VAL A 1 291 ? -2.586 6.227 5.012 1 98.62 291 VAL A CA 1
ATOM 2159 C C . VAL A 1 291 ? -2.002 7.637 5.102 1 98.62 291 VAL A C 1
ATOM 2161 O O . VAL A 1 291 ? -0.966 7.926 4.5 1 98.62 291 VAL A O 1
ATOM 2164 N N . ILE A 1 292 ? -2.625 8.445 5.879 1 97.88 292 ILE A N 1
ATOM 2165 C CA . ILE A 1 292 ? -2.201 9.828 6.051 1 97.88 292 ILE A CA 1
ATOM 2166 C C . ILE A 1 292 ? -1.533 9.992 7.414 1 97.88 292 ILE A C 1
ATOM 2168 O O . ILE A 1 292 ? -0.617 10.805 7.57 1 97.88 292 ILE A O 1
ATOM 2172 N N . ALA A 1 293 ? -1.842 9.164 8.352 1 96 293 ALA A N 1
ATOM 2173 C CA . ALA A 1 293 ? -1.377 9.266 9.734 1 96 293 ALA A CA 1
ATOM 2174 C C . ALA A 1 293 ? 0.041 8.719 9.883 1 96 293 ALA A C 1
ATOM 2176 O O . ALA A 1 293 ? 0.549 8.055 8.977 1 96 293 ALA A O 1
ATOM 2177 N N . THR A 1 294 ? 0.645 9.094 10.938 1 93.81 294 THR A N 1
ATOM 2178 C CA . THR A 1 294 ? 1.901 8.508 11.383 1 93.81 294 THR A CA 1
ATOM 2179 C C . THR A 1 294 ? 1.707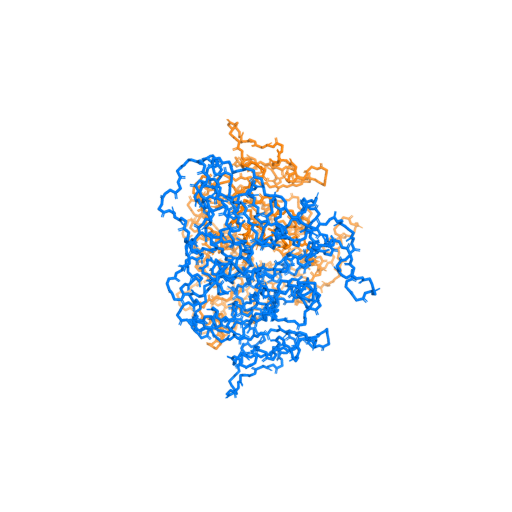 7.754 12.695 1 93.81 294 THR A C 1
ATOM 2181 O O . THR A 1 294 ? 0.706 7.953 13.391 1 93.81 294 THR A O 1
ATOM 2184 N N . TYR A 1 295 ? 2.65 6.875 12.961 1 93.19 295 TYR A N 1
ATOM 2185 C CA . TYR A 1 295 ? 2.49 5.945 14.07 1 93.19 295 TYR A CA 1
ATOM 2186 C C . TYR A 1 295 ? 3.695 5.992 15 1 93.19 295 TYR A C 1
ATOM 2188 O O . TYR A 1 295 ? 4.82 6.234 14.555 1 93.19 295 TYR A O 1
ATOM 2196 N N . GLY A 1 296 ? 3.49 5.738 16.297 1 88.81 296 GLY A N 1
ATOM 2197 C CA . GLY A 1 296 ? 4.562 5.73 17.281 1 88.81 296 GLY A CA 1
ATOM 2198 C C . GLY A 1 296 ? 5.387 4.457 17.25 1 88.81 296 GLY A C 1
ATOM 2199 O O . GLY A 1 296 ? 6.488 4.41 17.797 1 88.81 296 GLY A O 1
ATOM 2200 N N . THR A 1 297 ? 4.812 3.416 16.688 1 92.62 297 THR A N 1
ATOM 2201 C CA . THR A 1 297 ? 5.477 2.123 16.562 1 92.62 297 THR A CA 1
ATOM 2202 C C . THR A 1 297 ? 5.195 1.492 15.203 1 92.62 297 THR A C 1
ATOM 2204 O O . THR A 1 297 ? 4.34 1.972 14.461 1 92.62 297 THR A O 1
ATOM 2207 N N . ASP A 1 298 ? 5.988 0.489 14.953 1 95.69 298 ASP A N 1
ATOM 2208 C CA . ASP A 1 298 ? 5.695 -0.292 13.758 1 95.69 298 ASP A CA 1
ATOM 2209 C C . ASP A 1 298 ? 4.316 -0.94 13.844 1 95.69 298 ASP A C 1
ATOM 2211 O O . ASP A 1 298 ? 3.783 -1.125 14.938 1 95.69 298 ASP A O 1
ATOM 2215 N N . VAL A 1 299 ? 3.768 -1.206 12.719 1 97.62 299 VAL A N 1
ATOM 2216 C CA . VAL A 1 299 ? 2.418 -1.754 12.648 1 97.62 299 VAL A CA 1
ATOM 2217 C C . VAL A 1 299 ? 2.465 -3.178 12.102 1 97.62 299 VAL A C 1
ATOM 2219 O O . VAL A 1 299 ? 3.158 -3.447 11.117 1 97.62 299 VAL A O 1
ATOM 2222 N N . GLN A 1 300 ? 1.771 -4.062 12.758 1 97.75 300 GLN A N 1
ATOM 2223 C CA . GLN A 1 300 ? 1.62 -5.426 12.266 1 97.75 300 GLN A CA 1
ATOM 2224 C C . GLN A 1 300 ? 0.493 -5.523 11.242 1 97.75 300 GLN A C 1
ATOM 2226 O O . GLN A 1 300 ? -0.642 -5.129 11.516 1 97.75 300 GLN A O 1
ATOM 2231 N N . ILE A 1 301 ? 0.785 -6.059 10.055 1 97.56 301 ILE A N 1
ATOM 2232 C CA . ILE A 1 301 ? -0.274 -6.188 9.055 1 97.56 301 ILE A CA 1
ATOM 2233 C C . ILE A 1 301 ? -0.342 -7.625 8.555 1 97.56 301 ILE A C 1
ATOM 2235 O O . ILE A 1 301 ? 0.669 -8.336 8.539 1 97.56 301 ILE A O 1
ATOM 2239 N N . ASN A 1 302 ? -1.509 -8.07 8.195 1 97.06 302 ASN A N 1
ATOM 2240 C CA . ASN A 1 302 ? -1.689 -9.312 7.453 1 97.06 302 ASN A CA 1
ATOM 2241 C C . ASN A 1 302 ? -1.34 -9.141 5.977 1 97.06 302 ASN A C 1
ATOM 2243 O O . ASN A 1 302 ? -2.225 -8.938 5.145 1 97.06 302 ASN A O 1
ATOM 2247 N N . ALA A 1 303 ? -0.089 -9.266 5.668 1 96.75 303 ALA A N 1
ATOM 2248 C CA . ALA A 1 303 ? 0.399 -9.031 4.309 1 96.75 303 ALA A CA 1
ATOM 2249 C C . ALA A 1 303 ? -0.125 -10.094 3.348 1 96.75 303 ALA A C 1
ATOM 2251 O O . ALA A 1 303 ? -0.3 -9.828 2.156 1 96.75 303 ALA A O 1
ATOM 2252 N N . THR A 1 304 ? -0.37 -11.289 3.824 1 95.38 304 THR A N 1
ATOM 2253 C CA . THR A 1 304 ? -0.982 -12.32 2.998 1 95.38 304 THR A CA 1
ATOM 2254 C C . THR A 1 304 ? -2.361 -11.883 2.514 1 95.38 304 THR A C 1
ATOM 2256 O O . THR A 1 304 ? -2.701 -12.07 1.344 1 95.38 304 THR A O 1
ATOM 2259 N N . HIS A 1 305 ? -3.117 -11.297 3.416 1 96.19 305 HIS A N 1
ATOM 2260 C CA . HIS A 1 305 ? -4.43 -10.797 3.023 1 96.19 305 HIS A CA 1
ATOM 2261 C C . HIS A 1 305 ? -4.305 -9.68 1.985 1 96.19 305 HIS A C 1
ATOM 2263 O O . HIS A 1 305 ? -5.102 -9.609 1.047 1 96.19 305 HIS A O 1
ATOM 2269 N N . LEU A 1 306 ? -3.336 -8.812 2.152 1 97.19 306 LEU A N 1
ATOM 2270 C CA . LEU A 1 306 ? -3.053 -7.781 1.159 1 97.19 306 LEU A CA 1
ATOM 2271 C C . LEU A 1 306 ? -2.857 -8.398 -0.222 1 97.19 306 LEU A C 1
ATOM 2273 O O . LEU A 1 306 ? -3.441 -7.934 -1.203 1 97.19 306 LEU A O 1
ATOM 2277 N N . THR A 1 307 ? -2.102 -9.445 -0.3 1 96.69 307 THR A N 1
ATOM 2278 C CA . THR A 1 307 ? -1.839 -10.133 -1.558 1 96.69 307 THR A CA 1
ATOM 2279 C C . THR A 1 307 ? -3.102 -10.82 -2.074 1 96.69 307 THR A C 1
ATOM 2281 O O . THR A 1 307 ? -3.506 -10.602 -3.219 1 96.69 307 THR A O 1
ATOM 2284 N N . ARG A 1 308 ? -3.801 -11.562 -1.235 1 95.19 308 ARG A N 1
ATOM 2285 C CA . ARG A 1 308 ? -4.914 -12.422 -1.627 1 95.19 308 ARG A CA 1
ATOM 2286 C C . ARG A 1 308 ? -6.109 -11.594 -2.088 1 95.19 308 ARG A C 1
ATOM 2288 O O . ARG A 1 308 ? -7.016 -12.117 -2.742 1 95.19 308 ARG A O 1
ATOM 2295 N N . THR A 1 309 ? -6.121 -10.297 -1.723 1 96.44 309 THR A N 1
ATOM 2296 C CA . THR A 1 309 ? -7.234 -9.438 -2.109 1 96.44 309 THR A CA 1
ATOM 2297 C C . THR A 1 309 ? -6.762 -8.328 -3.045 1 96.44 309 THR A C 1
ATOM 2299 O O . THR A 1 309 ? -7.523 -7.418 -3.371 1 96.44 309 THR A O 1
ATOM 2302 N N . SER A 1 310 ? -5.484 -8.414 -3.408 1 97.81 310 SER A N 1
ATOM 2303 C CA . SER A 1 310 ? -4.906 -7.438 -4.324 1 97.81 310 SER A CA 1
ATOM 2304 C C . SER A 1 310 ? -5.16 -6.012 -3.846 1 97.81 310 SER A C 1
ATOM 2306 O O . SER A 1 310 ? -5.531 -5.141 -4.637 1 97.81 310 SER A O 1
ATOM 2308 N N . LEU A 1 311 ? -4.965 -5.773 -2.58 1 97.69 311 LEU A N 1
ATOM 2309 C CA . LEU A 1 311 ? -5.191 -4.461 -1.98 1 97.69 311 LEU A CA 1
ATOM 2310 C C . LEU A 1 311 ? -4.047 -3.51 -2.309 1 97.69 311 LEU A C 1
ATOM 2312 O O . LEU A 1 311 ? -2.939 -3.949 -2.633 1 97.69 311 LEU A O 1
ATOM 2316 N N . ASN A 1 312 ? -4.359 -2.213 -2.227 1 97.62 312 ASN A N 1
ATOM 2317 C CA . ASN A 1 312 ? -3.363 -1.154 -2.354 1 97.62 312 ASN A CA 1
ATOM 2318 C C . ASN A 1 312 ? -3.299 -0.291 -1.098 1 97.62 312 ASN A C 1
ATOM 2320 O O . ASN A 1 312 ? -4.312 0.266 -0.67 1 97.62 312 ASN A O 1
ATOM 2324 N N . MET A 1 313 ? -2.184 -0.265 -0.512 1 98.12 313 MET A N 1
ATOM 2325 C CA . MET A 1 313 ? -1.923 0.645 0.6 1 98.12 313 MET A CA 1
ATOM 2326 C C . MET A 1 313 ? -1 1.78 0.17 1 98.12 313 MET A C 1
ATOM 2328 O O . MET A 1 313 ? 0.119 1.537 -0.284 1 98.12 313 MET A O 1
ATOM 2332 N N . ARG A 1 314 ? -1.47 3.004 0.331 1 98.06 314 ARG A N 1
ATOM 2333 C CA . ARG A 1 314 ? -0.752 4.16 -0.192 1 98.06 314 ARG A CA 1
ATOM 2334 C C . ARG A 1 314 ? -0.535 5.211 0.896 1 98.06 314 ARG A C 1
ATOM 2336 O O . ARG A 1 314 ? -1.494 5.691 1.501 1 98.06 314 ARG A O 1
ATOM 2343 N N . GLY A 1 315 ? 0.703 5.555 1.067 1 98.25 315 GLY A N 1
ATOM 2344 C CA . GLY A 1 315 ? 1.025 6.641 1.977 1 98.25 315 GLY A CA 1
ATOM 2345 C C . GLY A 1 315 ? 1.021 8 1.306 1 98.25 315 GLY A C 1
ATOM 2346 O O . GLY A 1 315 ? 1.214 8.102 0.092 1 98.25 315 GLY A O 1
ATOM 2347 N N . SER A 1 316 ? 0.841 9.023 2.107 1 97.94 316 SER A N 1
ATOM 2348 C CA . SER A 1 316 ? 0.89 10.391 1.602 1 97.94 316 SER A CA 1
ATOM 2349 C C . SER A 1 316 ? 1.589 11.32 2.59 1 97.94 316 SER A C 1
ATOM 2351 O O . SER A 1 316 ? 1.293 11.297 3.785 1 97.94 316 SER A O 1
ATOM 2353 N N . MET A 1 317 ? 2.48 12.094 2.047 1 96.56 317 MET A N 1
ATOM 2354 C CA . MET A 1 317 ? 3.254 13.008 2.881 1 96.56 317 MET A CA 1
ATOM 2355 C C . MET A 1 317 ? 3.082 14.445 2.414 1 96.56 317 MET A C 1
ATOM 2357 O O . MET A 1 317 ? 3.404 14.781 1.271 1 96.56 317 MET A O 1
ATOM 2361 N N . GLY A 1 318 ? 2.652 15.289 3.295 1 96.56 318 GLY A N 1
ATOM 2362 C CA . GLY A 1 318 ? 2.699 16.734 3.094 1 96.56 318 GLY A CA 1
ATOM 2363 C C . GLY A 1 318 ? 1.955 17.188 1.853 1 96.56 318 GLY A C 1
ATOM 2364 O O . GLY A 1 318 ? 0.92 16.609 1.5 1 96.56 318 GLY A O 1
ATOM 2365 N N . SER A 1 319 ? 2.346 18.328 1.373 1 97.25 319 SER A N 1
ATOM 2366 C CA . SER A 1 319 ? 1.717 18.953 0.215 1 97.25 319 SER A CA 1
ATOM 2367 C C . SER A 1 319 ? 2.656 19.953 -0.449 1 97.25 319 SER A C 1
ATOM 2369 O O . SER A 1 319 ? 3.738 20.234 0.069 1 97.25 319 SER A O 1
ATOM 2371 N N . CYS A 1 320 ? 2.252 20.328 -1.614 1 95.38 320 CYS A N 1
ATOM 2372 C CA . CYS A 1 320 ? 2.975 21.344 -2.379 1 95.38 320 CYS A CA 1
ATOM 2373 C C . CYS A 1 320 ? 2.088 22.547 -2.662 1 95.38 320 CYS A C 1
ATOM 2375 O O . CYS A 1 320 ? 0.934 22.594 -2.23 1 95.38 320 CYS A O 1
ATOM 2377 N N . ARG A 1 321 ? 2.654 23.547 -3.268 1 96.25 321 ARG A N 1
ATOM 2378 C CA . ARG A 1 321 ? 1.993 24.828 -3.508 1 96.25 321 ARG A CA 1
ATOM 2379 C C . ARG A 1 321 ? 0.653 24.641 -4.207 1 96.25 321 ARG A C 1
ATOM 2381 O O . ARG A 1 321 ? -0.338 25.281 -3.861 1 96.25 321 ARG A O 1
ATOM 2388 N N . ALA A 1 322 ? 0.601 23.75 -5.199 1 96.06 322 ALA A N 1
ATOM 2389 C CA . ALA A 1 322 ? -0.638 23.5 -5.93 1 96.06 322 ALA A CA 1
ATOM 2390 C C . ALA A 1 322 ? -1.736 23 -5 1 96.06 322 ALA A C 1
ATOM 2392 O O . ALA A 1 322 ? -2.912 23.328 -5.18 1 96.06 322 ALA A O 1
ATOM 2393 N N . ASP A 1 323 ? -1.349 22.219 -4.051 1 97.88 323 ASP A N 1
ATOM 2394 C CA . ASP A 1 323 ? -2.311 21.688 -3.084 1 97.88 323 ASP A CA 1
ATOM 2395 C C . ASP A 1 323 ? -2.842 22.812 -2.184 1 97.88 323 ASP A C 1
ATOM 2397 O O . ASP A 1 323 ? -4.012 22.797 -1.792 1 97.88 323 ASP A O 1
ATOM 2401 N N . TYR A 1 324 ? -1.977 23.766 -1.837 1 98.44 324 TYR A N 1
ATOM 2402 C CA . TYR A 1 324 ? -2.416 24.922 -1.07 1 98.44 324 TYR A CA 1
ATOM 2403 C C . TYR A 1 324 ? -3.48 25.719 -1.827 1 98.44 324 TYR A C 1
ATOM 2405 O O . TYR A 1 324 ? -4.477 26.141 -1.242 1 98.44 324 TYR A O 1
ATOM 2413 N N . MET A 1 325 ? -3.256 25.875 -3.078 1 97.94 325 MET A N 1
ATOM 2414 C CA . MET A 1 325 ? -4.219 26.594 -3.902 1 97.94 325 MET A CA 1
ATOM 2415 C C . MET A 1 325 ? -5.555 25.859 -3.953 1 97.94 325 MET A C 1
ATOM 2417 O O . MET A 1 325 ? -6.609 26.484 -3.795 1 97.94 325 MET A O 1
ATOM 2421 N N . ALA A 1 326 ? -5.488 24.578 -4.121 1 97.88 326 ALA A N 1
ATOM 2422 C CA . ALA A 1 326 ? -6.707 23.781 -4.137 1 97.88 326 ALA A CA 1
ATOM 2423 C C . ALA A 1 326 ? -7.43 23.844 -2.795 1 97.88 326 ALA A C 1
ATOM 2425 O O . ALA A 1 326 ? -8.656 23.969 -2.748 1 97.88 326 ALA A O 1
ATOM 2426 N N . ALA A 1 327 ? -6.645 23.781 -1.752 1 98.69 327 ALA A N 1
ATOM 2427 C CA . ALA A 1 327 ? -7.215 23.859 -0.409 1 98.69 327 ALA A CA 1
ATOM 2428 C C . ALA A 1 327 ? -7.957 25.172 -0.203 1 98.69 327 ALA A C 1
ATOM 2430 O O . ALA A 1 327 ? -9.062 25.188 0.336 1 98.69 327 ALA A O 1
ATOM 2431 N N . GLN A 1 328 ? -7.363 26.266 -0.634 1 98.62 328 GLN A N 1
ATOM 2432 C CA . GLN A 1 328 ? -8 27.562 -0.51 1 98.62 328 GLN A CA 1
ATOM 2433 C C . GLN A 1 328 ? -9.305 27.609 -1.299 1 98.62 328 GLN A C 1
ATOM 2435 O O . GLN A 1 328 ? -10.312 28.141 -0.816 1 98.62 328 GLN A O 1
ATOM 2440 N N . LYS A 1 329 ? -9.32 27.016 -2.459 1 98 329 LYS A N 1
ATOM 2441 C CA . LYS A 1 329 ? -10.531 26.984 -3.283 1 98 329 LYS A CA 1
ATOM 2442 C C . LYS A 1 329 ? -11.641 26.188 -2.607 1 98 329 LYS A C 1
ATOM 2444 O O . LYS A 1 329 ? -12.805 26.594 -2.627 1 98 329 LYS A O 1
ATOM 2449 N N . LEU A 1 330 ? -11.266 25.062 -2.01 1 98.12 330 LEU A N 1
ATOM 2450 C CA . LEU A 1 330 ? -12.242 24.25 -1.304 1 98.12 330 LEU A CA 1
ATOM 2451 C C . LEU A 1 330 ? -12.867 25.016 -0.144 1 98.12 330 LEU A C 1
ATOM 2453 O O . LEU A 1 330 ? -14.062 24.891 0.123 1 98.12 330 LEU A O 1
ATOM 2457 N N . MET A 1 331 ? -12.07 25.766 0.507 1 97.81 331 MET A N 1
ATOM 2458 C CA . MET A 1 331 ? -12.555 26.516 1.663 1 97.81 331 MET A CA 1
ATOM 2459 C C . MET A 1 331 ? -13.406 27.703 1.226 1 97.81 331 MET A C 1
ATOM 2461 O O . MET A 1 331 ? -14.492 27.938 1.767 1 97.81 331 MET A O 1
ATOM 2465 N N . VAL A 1 332 ? -12.961 28.469 0.179 1 96.69 332 VAL A N 1
ATOM 246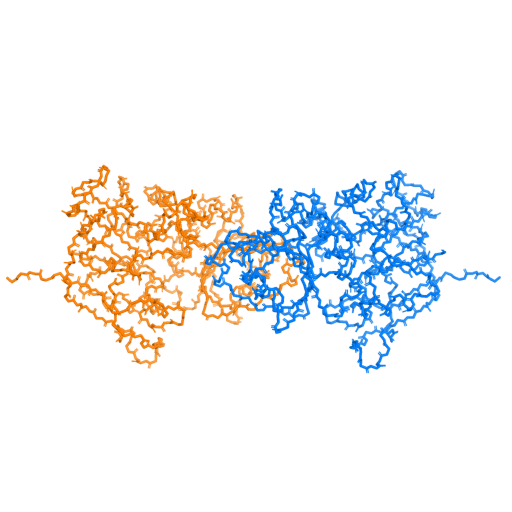6 C CA . VAL A 1 332 ? -13.641 29.688 -0.227 1 96.69 332 VAL A CA 1
ATOM 2467 C C . VAL A 1 332 ? -14.977 29.344 -0.888 1 96.69 332 VAL A C 1
ATOM 2469 O O . VAL A 1 332 ? -15.938 30.109 -0.805 1 96.69 332 VAL A O 1
ATOM 2472 N N . THR A 1 333 ? -15.125 28.109 -1.447 1 96.44 333 THR A N 1
ATOM 2473 C CA . THR A 1 333 ? -16.359 27.688 -2.107 1 96.44 333 THR A CA 1
ATOM 2474 C C . THR A 1 333 ? -17.281 26.969 -1.126 1 96.44 333 THR A C 1
ATOM 2476 O O . THR A 1 333 ? -18.359 26.516 -1.502 1 96.44 333 THR A O 1
ATOM 2479 N N . GLY A 1 334 ? -16.812 26.766 0.066 1 95.5 334 GLY A N 1
ATOM 2480 C CA . GLY A 1 334 ? -17.672 26.266 1.124 1 95.5 334 GLY A CA 1
ATOM 2481 C C . GLY A 1 334 ? -17.656 24.75 1.229 1 95.5 334 GLY A C 1
ATOM 2482 O O . GLY A 1 334 ? -18.391 24.172 2.035 1 95.5 334 GLY A O 1
ATOM 2483 N N . ILE A 1 335 ? -16.859 24.125 0.419 1 95.88 335 ILE A N 1
ATOM 2484 C CA . ILE A 1 335 ? -16.766 22.656 0.486 1 95.88 335 ILE A CA 1
ATOM 2485 C C . ILE A 1 335 ? -16.266 22.234 1.864 1 95.88 335 ILE A C 1
ATOM 2487 O O . ILE A 1 335 ? -16.797 21.297 2.459 1 95.88 335 ILE A O 1
ATOM 2491 N N . PHE A 1 336 ? -15.297 22.953 2.291 1 98.06 336 PHE A N 1
ATOM 2492 C CA . PHE A 1 336 ? -14.875 22.719 3.668 1 98.06 336 PHE A CA 1
ATOM 2493 C C . PHE A 1 336 ? -15.391 23.828 4.582 1 98.06 336 PHE A C 1
ATOM 2495 O O . PHE A 1 336 ? -14.922 24.969 4.512 1 98.06 336 PHE A O 1
ATOM 2502 N N . PRO A 1 337 ? -16.266 23.5 5.426 1 97.81 337 PRO A N 1
ATOM 2503 C CA . PRO A 1 337 ? -16.828 24.5 6.344 1 97.81 337 PRO A CA 1
ATOM 2504 C C . PRO A 1 337 ? -15.945 24.719 7.574 1 97.81 337 PRO A C 1
ATOM 2506 O O . PRO A 1 337 ? -16.266 24.219 8.664 1 97.81 337 PRO A O 1
ATOM 2509 N N . SER A 1 338 ? -15.016 25.562 7.492 1 97.12 338 SER A N 1
ATOM 2510 C CA . SER A 1 338 ? -13.977 25.766 8.492 1 97.12 338 SER A CA 1
ATOM 2511 C C . SER A 1 338 ? -14.57 26.156 9.844 1 97.12 338 SER A C 1
ATOM 2513 O O . SER A 1 338 ? -14.102 25.703 10.883 1 97.12 338 SER A O 1
ATOM 2515 N N . GLU A 1 339 ? -15.625 26.953 9.859 1 96.25 339 GLU A N 1
ATOM 2516 C CA . GLU A 1 339 ? -16.188 27.469 11.102 1 96.25 339 GLU A CA 1
ATOM 2517 C C . GLU A 1 339 ? -16.766 26.344 11.953 1 96.25 339 GLU A C 1
ATOM 2519 O O . GLU A 1 339 ? -16.734 26.406 13.188 1 96.25 339 GLU A O 1
ATOM 2524 N N . HIS A 1 340 ? -17.234 25.344 11.297 1 97.75 340 HIS A N 1
ATOM 2525 C CA . HIS A 1 340 ? -17.844 24.219 12.008 1 97.75 340 HIS A CA 1
ATOM 2526 C C . HIS A 1 340 ? -16.781 23.438 12.781 1 97.75 340 HIS A C 1
ATOM 2528 O O . HIS A 1 340 ? -17.094 22.828 13.812 1 97.75 340 HIS A O 1
ATOM 2534 N N . TYR A 1 341 ? -15.531 23.5 12.344 1 98.12 341 TYR A N 1
ATOM 2535 C CA . TYR A 1 341 ? -14.531 22.578 12.906 1 98.12 341 TYR A CA 1
ATOM 2536 C C . TYR A 1 341 ? -13.492 23.344 13.719 1 98.12 341 TYR A C 1
ATOM 2538 O O . TYR A 1 341 ? -12.539 22.75 14.234 1 98.12 341 TYR A O 1
ATOM 2546 N N . THR A 1 342 ? -13.648 24.656 13.867 1 98.5 342 THR A N 1
ATOM 2547 C CA . THR A 1 342 ? -12.609 25.469 14.492 1 98.5 342 THR A CA 1
ATOM 2548 C C . THR A 1 342 ? -13.008 25.859 15.914 1 98.5 342 THR A C 1
ATOM 2550 O O . THR A 1 342 ? -14.141 26.281 16.156 1 98.5 342 THR A O 1
ATOM 2553 N N . ASP A 1 343 ? -12.148 25.625 16.797 1 98.62 343 ASP A N 1
ATOM 2554 C CA . ASP A 1 343 ? -12.219 26.172 18.156 1 98.62 343 ASP A CA 1
ATOM 2555 C C . ASP A 1 343 ? -11.219 27.312 18.328 1 98.62 343 ASP A C 1
ATOM 2557 O O . ASP A 1 343 ? -10.008 27.094 18.328 1 98.62 343 ASP A O 1
ATOM 2561 N N . TYR A 1 344 ? -11.688 28.547 18.609 1 98.5 344 TYR A N 1
ATOM 2562 C CA . TYR A 1 344 ? -10.82 29.719 18.641 1 98.5 344 TYR A CA 1
ATOM 2563 C C . TYR A 1 344 ? -10.336 29.984 20.062 1 98.5 344 TYR A C 1
ATOM 2565 O O . TYR A 1 344 ? -11.094 29.828 21.031 1 98.5 344 TYR A O 1
ATOM 2573 N N . TYR A 1 345 ? -9.109 30.344 20.172 1 98.75 345 TYR A N 1
ATOM 2574 C CA . TYR A 1 345 ? -8.477 30.797 21.391 1 98.75 345 TYR A CA 1
ATOM 2575 C C . TYR A 1 345 ? -7.738 32.125 21.172 1 98.75 345 TYR A C 1
ATOM 2577 O O . TYR A 1 345 ? -7.355 32.438 20.047 1 98.75 345 TYR A O 1
ATOM 2585 N N . ASP A 1 346 ? -7.551 32.875 22.312 1 98.44 346 ASP A N 1
ATOM 2586 C CA . ASP A 1 346 ? -6.641 34 22.281 1 98.44 346 ASP A CA 1
ATOM 2587 C C . ASP A 1 346 ? -5.23 33.594 22.703 1 98.44 346 ASP A C 1
ATOM 2589 O O . ASP A 1 346 ? -5.055 32.625 23.438 1 98.44 346 ASP A O 1
ATOM 2593 N N . PHE A 1 347 ? -4.293 34.375 22.25 1 98.31 347 PHE A N 1
ATOM 2594 C CA . PHE A 1 347 ? -2.904 34.062 22.562 1 98.31 347 PHE A CA 1
ATOM 2595 C C . PHE A 1 347 ? -2.695 34 24.062 1 98.31 347 PHE A C 1
ATOM 2597 O O . PHE A 1 347 ? -1.913 33.156 24.547 1 98.31 347 PHE A O 1
ATOM 2604 N N . LYS A 1 348 ? -3.346 34.781 24.797 1 97.19 348 LYS A N 1
ATOM 2605 C CA . LYS A 1 348 ? -3.207 34.781 26.25 1 97.19 348 LYS A CA 1
ATOM 2606 C C . LYS A 1 348 ? -3.635 33.438 26.828 1 97.19 348 LYS A C 1
ATOM 2608 O O . LYS A 1 348 ? -3.268 33.094 27.969 1 97.19 348 LYS A O 1
ATOM 2613 N N . ASP A 1 349 ? -4.48 32.688 26.062 1 97.88 349 ASP A N 1
ATOM 2614 C CA . ASP A 1 349 ? -4.992 31.391 26.516 1 97.88 349 ASP A CA 1
ATOM 2615 C C . ASP A 1 349 ? -4.316 30.234 25.766 1 97.88 349 ASP A C 1
ATOM 2617 O O . ASP A 1 349 ? -4.91 29.172 25.594 1 97.88 349 ASP A O 1
ATOM 2621 N N . ILE A 1 350 ? -3.123 30.438 25.266 1 98 350 ILE A N 1
ATOM 2622 C CA . ILE A 1 350 ? -2.459 29.469 24.422 1 98 350 ILE A CA 1
ATOM 2623 C C . ILE A 1 350 ? -2.191 28.188 25.203 1 98 350 ILE A C 1
ATOM 2625 O O . ILE A 1 350 ? -2.244 27.078 24.656 1 98 350 ILE A O 1
ATOM 2629 N N . ASN A 1 351 ? -1.92 28.328 26.5 1 97.12 351 ASN A N 1
ATOM 2630 C CA . ASN A 1 351 ? -1.72 27.141 27.328 1 97.12 351 ASN A CA 1
ATOM 2631 C C . ASN A 1 351 ? -2.969 26.266 27.359 1 97.12 351 ASN A C 1
ATOM 2633 O O . ASN A 1 351 ? -2.879 25.031 27.219 1 97.12 351 ASN A O 1
ATOM 2637 N N . GLN A 1 352 ? -4.059 26.906 27.5 1 97.56 352 GLN A N 1
ATOM 2638 C CA . GLN A 1 352 ? -5.32 26.156 27.5 1 97.56 352 GLN A CA 1
ATOM 2639 C C . GLN A 1 352 ? -5.574 25.531 26.125 1 97.56 352 GLN A C 1
ATOM 2641 O O . GLN A 1 352 ? -6.078 24.406 26.047 1 97.56 352 GLN A O 1
ATOM 2646 N N . ALA A 1 353 ? -5.289 26.25 25.062 1 98.38 353 ALA A N 1
ATOM 2647 C CA . ALA A 1 353 ? -5.453 25.719 23.719 1 98.38 353 ALA A CA 1
ATOM 2648 C C . ALA A 1 353 ? -4.672 24.422 23.531 1 98.38 353 ALA A C 1
ATOM 2650 O O . ALA A 1 353 ? -5.211 23.438 23.031 1 98.38 353 ALA A O 1
ATOM 2651 N N . PHE A 1 354 ? -3.43 24.391 23.969 1 97.94 354 PHE A N 1
ATOM 2652 C CA . PHE A 1 354 ? -2.586 23.203 23.844 1 97.94 354 PHE A CA 1
ATOM 2653 C C . PHE A 1 354 ? -3.082 22.078 24.75 1 97.94 354 PHE A C 1
ATOM 2655 O O . PHE A 1 354 ? -3.08 20.906 24.344 1 97.94 354 PHE A O 1
ATOM 2662 N N . GLU A 1 355 ? -3.502 22.422 25.969 1 96.44 355 GLU A N 1
ATOM 2663 C CA . GLU A 1 355 ? -4.039 21.406 26.859 1 96.44 355 GLU A CA 1
ATOM 2664 C C . GLU A 1 355 ? -5.258 20.719 26.25 1 96.44 355 GLU A C 1
ATOM 2666 O O . GLU A 1 355 ? -5.348 19.484 26.234 1 96.44 355 GLU A O 1
ATOM 2671 N N . ASP A 1 356 ? -6.148 21.562 25.766 1 97.12 356 ASP A N 1
ATOM 2672 C CA . ASP A 1 356 ? -7.355 21.031 25.141 1 97.12 356 ASP A CA 1
ATOM 2673 C C . ASP A 1 356 ? -7.012 20.172 23.922 1 97.12 356 ASP A C 1
ATOM 2675 O O . ASP A 1 356 ? -7.613 19.109 23.703 1 97.12 356 ASP A O 1
ATOM 2679 N N . SER A 1 357 ? -6.059 20.625 23.125 1 97.5 357 SER A N 1
ATOM 2680 C CA . SER A 1 357 ? -5.672 19.906 21.906 1 97.5 357 SER A CA 1
ATOM 2681 C C . SER A 1 357 ? -5.023 18.578 22.25 1 97.5 357 SER A C 1
ATOM 2683 O O . SER A 1 357 ? -5.371 17.547 21.656 1 97.5 357 SER A O 1
ATOM 2685 N N . ILE A 1 358 ? -4.125 18.562 23.203 1 95.88 358 ILE A N 1
ATOM 2686 C CA . ILE A 1 358 ? -3.391 17.359 23.594 1 95.88 358 ILE A CA 1
ATOM 2687 C C . ILE A 1 358 ? -4.352 16.328 24.188 1 95.88 358 ILE A C 1
ATOM 2689 O O . ILE A 1 358 ? -4.211 15.133 23.969 1 95.88 358 ILE A O 1
ATOM 2693 N N . LYS A 1 359 ? -5.379 16.844 24.859 1 93.62 359 LYS A N 1
ATOM 2694 C CA . LYS A 1 359 ? -6.336 15.953 25.516 1 93.62 359 LYS A CA 1
ATOM 2695 C C . LYS A 1 359 ? -7.527 15.664 24.609 1 93.62 359 LYS A C 1
ATOM 2697 O O . LYS A 1 359 ? -8.484 15 25.031 1 93.62 359 LYS A O 1
ATOM 2702 N N . ALA A 1 360 ? -7.539 16.188 23.391 1 94.81 360 ALA A N 1
ATOM 2703 C CA . ALA A 1 360 ? -8.586 15.984 22.391 1 94.81 360 ALA A CA 1
ATOM 2704 C C . ALA A 1 360 ? -9.93 16.484 22.891 1 94.81 360 ALA A C 1
ATOM 2706 O O . ALA A 1 360 ? -10.961 15.828 22.719 1 94.81 360 ALA A O 1
ATOM 2707 N N . ASN A 1 361 ? -9.898 17.625 23.562 1 96.12 361 ASN A N 1
ATOM 2708 C CA . ASN A 1 361 ? -11.117 18.266 24.062 1 96.12 361 ASN A CA 1
ATOM 2709 C C . ASN A 1 361 ? -11.633 19.297 23.078 1 96.12 361 ASN A C 1
ATOM 2711 O O . ASN A 1 361 ? -12.578 20.047 23.375 1 96.12 361 ASN A O 1
ATOM 2715 N N . ASN A 1 362 ? -11.039 19.422 21.938 1 97.56 362 ASN A N 1
ATOM 2716 C CA . ASN A 1 362 ? -11.445 20.281 20.828 1 97.56 362 ASN A CA 1
ATOM 2717 C C . ASN A 1 362 ? -11.297 19.578 19.484 1 97.56 362 ASN A C 1
ATOM 2719 O O . ASN A 1 362 ? -10.891 18.422 19.422 1 97.56 362 ASN A O 1
ATOM 2723 N N . MET A 1 363 ? -11.82 20.219 18.453 1 97.88 363 MET A N 1
ATOM 2724 C CA . MET A 1 363 ? -11.633 19.719 17.078 1 97.88 363 MET A CA 1
ATOM 2725 C C . MET A 1 363 ? -10.352 20.281 16.484 1 97.88 363 MET A C 1
ATOM 2727 O O . MET A 1 363 ? -9.359 19.562 16.344 1 97.88 363 MET A O 1
ATOM 2731 N N . LYS A 1 364 ? -10.289 21.516 16.219 1 98.56 364 LYS A N 1
ATOM 2732 C CA . LYS A 1 364 ? -9.117 22.219 15.711 1 98.56 364 LYS A CA 1
ATOM 2733 C C . LYS A 1 364 ? -8.914 23.531 16.469 1 98.56 364 LYS A C 1
ATOM 2735 O O . LYS A 1 364 ? -9.641 24.5 16.25 1 98.56 364 LYS A O 1
ATOM 2740 N N . ALA A 1 365 ? -7.902 23.562 17.297 1 98.75 365 ALA A N 1
ATOM 2741 C CA . ALA A 1 365 ? -7.578 24.797 18 1 98.75 365 ALA A CA 1
ATOM 2742 C C . ALA A 1 365 ? -6.875 25.781 17.094 1 98.75 365 ALA A C 1
ATOM 2744 O O . ALA A 1 365 ? -5.855 25.453 16.469 1 98.75 365 ALA A O 1
ATOM 2745 N N . VAL A 1 366 ? -7.406 26.953 16.969 1 98.88 366 VAL A N 1
ATOM 2746 C CA . VAL A 1 366 ? -6.812 28.062 16.234 1 98.88 366 VAL A CA 1
ATOM 2747 C C . VAL A 1 366 ? -6.648 29.266 17.172 1 98.88 366 VAL A C 1
ATOM 2749 O O . VAL A 1 366 ? -7.613 29.719 17.797 1 98.88 366 VAL A O 1
ATOM 2752 N N . VAL A 1 367 ? -5.465 29.75 17.266 1 98.88 367 VAL A N 1
ATOM 2753 C CA . VAL A 1 367 ? -5.117 30.812 18.203 1 98.88 367 VAL A CA 1
ATOM 2754 C C . VAL A 1 367 ? -5 32.125 17.469 1 98.88 367 VAL A C 1
ATOM 2756 O O . VAL A 1 367 ? -4.266 32.25 16.484 1 98.88 367 VAL A O 1
ATOM 2759 N N . LYS A 1 368 ? -5.73 33.125 17.922 1 98.81 368 LYS A N 1
ATOM 2760 C CA . LYS A 1 368 ? -5.523 34.5 17.484 1 98.81 368 LYS A CA 1
ATOM 2761 C C . LYS A 1 368 ? -4.266 35.094 18.125 1 98.81 368 LYS A C 1
ATOM 2763 O O . LYS A 1 368 ? -4.215 35.312 19.328 1 98.81 368 LYS A O 1
ATOM 2768 N N . MET A 1 369 ? -3.297 35.406 17.391 1 98.19 369 MET A N 1
ATOM 2769 C CA . MET A 1 369 ? -1.945 35.656 17.875 1 98.19 369 MET A CA 1
ATOM 2770 C C . MET A 1 369 ? -1.797 37.125 18.312 1 98.19 369 MET A C 1
ATOM 2772 O O . MET A 1 369 ? -0.874 37.469 19.062 1 98.19 369 MET A O 1
ATOM 2776 N N . ASN A 1 370 ? -2.574 38.031 17.781 1 86.5 370 ASN A N 1
ATOM 2777 C CA . ASN A 1 370 ? -2.545 39.438 18.156 1 86.5 370 ASN A CA 1
ATOM 2778 C C . ASN A 1 370 ? -3.947 39.969 18.422 1 86.5 370 ASN A C 1
ATOM 2780 O O . ASN A 1 370 ? -4.93 39.438 17.891 1 86.5 370 ASN A O 1
ATOM 2784 N N . MET B 1 1 ? -2.107 -56.469 -17.859 1 39.06 1 MET B N 1
ATOM 2785 C CA . MET B 1 1 ? -2.105 -55.812 -16.547 1 39.06 1 MET B CA 1
ATOM 2786 C C . MET B 1 1 ? -2.729 -54.438 -16.609 1 39.06 1 MET B C 1
ATOM 2788 O O . MET B 1 1 ? -2.275 -53.562 -17.375 1 39.06 1 MET B O 1
ATOM 2792 N N . SER B 1 2 ? -3.984 -54.156 -16.5 1 45.88 2 SER B N 1
ATOM 2793 C CA . SER B 1 2 ? -4.762 -52.969 -16.781 1 45.88 2 SER B CA 1
ATOM 2794 C C . SER B 1 2 ? -4.133 -51.75 -16.125 1 45.88 2 SER B C 1
ATOM 2796 O O . SER B 1 2 ? -3.943 -51.719 -14.898 1 45.88 2 SER B O 1
ATOM 2798 N N . ASN B 1 3 ? -3.135 -51.094 -16.719 1 62.66 3 ASN B N 1
ATOM 2799 C CA . ASN B 1 3 ? -2.252 -50.094 -16.141 1 62.66 3 ASN B CA 1
ATOM 2800 C C . ASN B 1 3 ? -3.041 -49.031 -15.391 1 62.66 3 ASN B C 1
ATOM 2802 O O . ASN B 1 3 ? -3.803 -48.281 -16 1 62.66 3 ASN B O 1
ATOM 2806 N N . SER B 1 4 ? -3.203 -49.156 -14.078 1 88 4 SER B N 1
ATOM 2807 C CA . SER B 1 4 ? -3.973 -48.281 -13.195 1 88 4 SER B CA 1
ATOM 2808 C C . SER B 1 4 ? -3.473 -46.844 -13.258 1 88 4 SER B C 1
ATOM 2810 O O . SER B 1 4 ? -2.273 -46.594 -13.406 1 88 4 SER B O 1
ATOM 2812 N N . ILE B 1 5 ? -4.363 -45.969 -13.391 1 94.38 5 ILE B N 1
ATOM 2813 C CA . ILE B 1 5 ? -4.07 -44.562 -13.352 1 94.38 5 ILE B CA 1
ATOM 2814 C C . ILE B 1 5 ? -3.627 -44.156 -11.953 1 94.38 5 ILE B C 1
ATOM 2816 O O . ILE B 1 5 ? -4.238 -44.562 -10.961 1 94.38 5 ILE B O 1
ATOM 2820 N N . LYS B 1 6 ? -2.518 -43.438 -11.891 1 97.25 6 LYS B N 1
ATOM 2821 C CA . LYS B 1 6 ? -1.939 -43.094 -10.594 1 97.25 6 LYS B CA 1
ATOM 2822 C C . LYS B 1 6 ? -1.946 -41.594 -10.367 1 97.25 6 LYS B C 1
ATOM 2824 O O . LYS B 1 6 ? -2.113 -40.812 -11.312 1 97.25 6 LYS B O 1
ATOM 2829 N N . GLY B 1 7 ? -1.832 -41.188 -9.117 1 97.88 7 GLY B N 1
ATOM 2830 C CA . GLY B 1 7 ? -1.714 -39.781 -8.742 1 97.88 7 GLY B CA 1
ATOM 2831 C C . GLY B 1 7 ? -0.952 -39.562 -7.453 1 97.88 7 GLY B C 1
ATOM 2832 O O . GLY B 1 7 ? -0.902 -40.469 -6.598 1 97.88 7 GLY B O 1
ATOM 2833 N N . PHE B 1 8 ? -0.235 -38.5 -7.375 1 98.12 8 PHE B N 1
ATOM 2834 C CA . PHE B 1 8 ? 0.374 -38.031 -6.125 1 98.12 8 PHE B CA 1
ATOM 2835 C C . PHE B 1 8 ? -0.661 -37.375 -5.227 1 98.12 8 PHE B C 1
ATOM 2837 O O . PHE B 1 8 ? -1.188 -36.312 -5.559 1 98.12 8 PHE B O 1
ATOM 2844 N N . CYS B 1 9 ? -0.898 -37.938 -4.027 1 97.81 9 CYS B N 1
ATOM 2845 C CA . CYS B 1 9 ? -2.051 -37.594 -3.205 1 97.81 9 CYS B CA 1
ATOM 2846 C C . CYS B 1 9 ? -1.617 -37.219 -1.796 1 97.81 9 CYS B C 1
ATOM 2848 O O . CYS B 1 9 ? -0.792 -37.906 -1.186 1 97.81 9 CYS B O 1
ATOM 2850 N N . LEU B 1 10 ? -2.156 -36.062 -1.395 1 96.81 10 LEU B N 1
ATOM 2851 C CA . LEU B 1 10 ? -2.031 -35.719 0.02 1 96.81 10 LEU B CA 1
ATOM 2852 C C . LEU B 1 10 ? -3.021 -36.531 0.855 1 96.81 10 LEU B C 1
ATOM 2854 O O . LEU B 1 10 ? -4.207 -36.594 0.522 1 96.81 10 LEU B O 1
ATOM 2858 N N . GLN B 1 11 ? -2.588 -37.062 2 1 94.44 11 GLN B N 1
ATOM 2859 C CA . GLN B 1 11 ? -3.432 -37.969 2.785 1 94.44 11 GLN B CA 1
ATOM 2860 C C . GLN B 1 11 ? -3.611 -37.438 4.207 1 94.44 11 GLN B C 1
ATOM 2862 O O . GLN B 1 11 ? -4.711 -37.531 4.766 1 94.44 11 GLN B O 1
ATOM 2867 N N . SER B 1 12 ? -2.521 -36.969 4.863 1 91.44 12 SER B N 1
ATOM 2868 C CA . SER B 1 12 ? -2.557 -36.469 6.227 1 91.44 12 SER B CA 1
ATOM 2869 C C . SER B 1 12 ? -2.172 -35 6.262 1 91.44 12 SER B C 1
ATOM 2871 O O . SER B 1 12 ? -1.862 -34.406 5.223 1 91.44 12 SER B O 1
ATOM 2873 N N . ASN B 1 13 ? -2.361 -34.406 7.383 1 89.94 13 ASN B N 1
ATOM 2874 C CA . ASN B 1 13 ? -2.07 -32.969 7.523 1 89.94 13 ASN B CA 1
ATOM 2875 C C . ASN B 1 13 ? -1.107 -32.719 8.68 1 89.94 13 ASN B C 1
ATOM 2877 O O . ASN B 1 13 ? -1.241 -31.719 9.383 1 89.94 13 ASN B O 1
ATOM 2881 N N . GLU B 1 14 ? -0.255 -33.625 8.859 1 90.56 14 GLU B N 1
ATOM 2882 C CA . GLU B 1 14 ? 0.748 -33.406 9.906 1 90.56 14 GLU B CA 1
ATOM 2883 C C . GLU B 1 14 ? 1.67 -32.25 9.57 1 90.56 14 GLU B C 1
ATOM 2885 O O . GLU B 1 14 ? 2.062 -32.062 8.414 1 90.56 14 GLU B O 1
ATOM 2890 N N . LYS B 1 15 ? 1.954 -31.469 10.562 1 90.56 15 LYS B N 1
ATOM 2891 C CA . LYS B 1 15 ? 2.906 -30.391 10.367 1 90.56 15 LYS B CA 1
ATOM 2892 C C . LYS B 1 15 ? 4.34 -30.906 10.312 1 90.56 15 LYS B C 1
ATOM 2894 O O . LYS B 1 15 ? 4.824 -31.5 11.281 1 90.56 15 LYS B O 1
ATOM 2899 N N . ILE B 1 16 ? 4.945 -30.656 9.195 1 90.69 16 ILE B N 1
ATOM 2900 C CA . ILE B 1 16 ? 6.301 -31.156 8.977 1 90.69 16 ILE B CA 1
ATOM 2901 C C . ILE B 1 16 ? 7.266 -29.984 8.836 1 90.69 16 ILE B C 1
ATOM 2903 O O . ILE B 1 16 ? 6.992 -29.031 8.102 1 90.69 16 ILE B O 1
ATOM 2907 N N . TYR B 1 17 ? 8.336 -29.938 9.602 1 86.25 17 TYR B N 1
ATOM 2908 C CA . TYR B 1 17 ? 9.414 -28.969 9.453 1 86.25 17 TYR B CA 1
ATOM 2909 C C . TYR B 1 17 ? 10.562 -29.562 8.641 1 86.25 17 TYR B C 1
ATOM 2911 O O . TYR B 1 17 ? 11.141 -30.578 9.008 1 86.25 17 TYR B O 1
ATOM 2919 N N . PRO B 1 18 ? 10.797 -28.75 7.668 1 82.06 18 PRO B N 1
ATOM 2920 C CA . PRO B 1 18 ? 11.867 -29.281 6.82 1 82.06 18 PRO B CA 1
ATOM 2921 C C . PRO B 1 18 ? 13.211 -29.359 7.539 1 82.06 18 PRO B C 1
ATOM 2923 O O . PRO B 1 18 ? 13.484 -28.531 8.422 1 82.06 18 PRO B O 1
ATOM 2926 N N . ASN B 1 19 ? 13.977 -30.312 7.41 1 78 19 ASN B N 1
ATOM 2927 C CA . ASN B 1 19 ? 15.344 -30.469 7.902 1 78 19 ASN B CA 1
ATOM 2928 C C . ASN B 1 19 ? 15.359 -31 9.336 1 78 19 ASN B C 1
ATOM 2930 O O . ASN B 1 19 ? 16.266 -30.688 10.102 1 78 19 ASN B O 1
ATOM 2934 N N . THR B 1 20 ? 14.281 -31.516 9.914 1 81 20 THR B N 1
ATOM 2935 C CA . THR B 1 20 ? 14.25 -32.094 11.258 1 81 20 THR B CA 1
ATOM 2936 C C . THR B 1 20 ? 14.32 -33.594 11.195 1 81 20 THR B C 1
ATOM 2938 O O . THR B 1 20 ? 14.055 -34.281 12.195 1 81 20 THR B O 1
ATOM 2941 N N . GLY B 1 21 ? 14.727 -34.188 10.219 1 81.25 21 GLY B N 1
ATOM 2942 C CA . GLY B 1 21 ? 14.859 -35.625 10.102 1 81.25 21 GLY B CA 1
ATOM 2943 C C . GLY B 1 21 ? 13.594 -36.281 9.617 1 81.25 21 GLY B C 1
ATOM 2944 O O . GLY B 1 21 ? 13.641 -37.406 9.086 1 81.25 21 GLY B O 1
ATOM 2945 N N . GLN B 1 22 ? 12.539 -35.75 9.859 1 86.25 22 GLN B N 1
ATOM 2946 C CA . GLN B 1 22 ? 11.281 -36.281 9.352 1 86.25 22 GLN B CA 1
ATOM 2947 C C . GLN B 1 22 ? 11.188 -36.125 7.836 1 86.25 22 GLN B C 1
ATOM 2949 O O . GLN B 1 22 ? 11.625 -35.094 7.285 1 86.25 22 GLN B O 1
ATOM 2954 N N . SER B 1 23 ? 10.594 -37.219 7.234 1 90.81 23 SER B N 1
ATOM 2955 C CA . SER B 1 23 ? 10.406 -37.156 5.789 1 90.81 23 SER B CA 1
ATOM 2956 C C . SER B 1 23 ? 9.43 -36.031 5.426 1 90.81 23 SER B C 1
ATOM 2958 O O . SER B 1 23 ? 8.328 -35.969 5.973 1 90.81 23 SER B O 1
ATOM 2960 N N . VAL B 1 24 ? 9.781 -35.281 4.43 1 90.88 24 VAL B N 1
ATOM 2961 C CA . VAL B 1 24 ? 8.914 -34.188 3.99 1 90.88 24 VAL B CA 1
ATOM 2962 C C . VAL B 1 24 ? 7.734 -34.75 3.203 1 90.88 24 VAL B C 1
ATOM 2964 O O . VAL B 1 24 ? 6.82 -34.031 2.824 1 90.88 24 VAL B O 1
ATOM 2967 N N . LEU B 1 25 ? 7.73 -36.062 2.998 1 93.81 25 LEU B N 1
ATOM 2968 C CA . LEU B 1 25 ? 6.699 -36.719 2.195 1 93.81 25 LEU B CA 1
ATOM 2969 C C . LEU B 1 25 ? 5.766 -37.531 3.074 1 93.81 25 LEU B C 1
ATOM 2971 O O . LEU B 1 25 ? 4.996 -38.344 2.572 1 93.81 25 LEU B O 1
ATOM 2975 N N . SER B 1 26 ? 5.832 -37.281 4.363 1 93.62 26 SER B N 1
ATOM 2976 C CA . SER B 1 26 ? 5.066 -38.094 5.312 1 93.62 26 SER B CA 1
ATOM 2977 C C . SER B 1 26 ? 3.566 -37.938 5.078 1 93.62 26 SER B C 1
ATOM 2979 O O . SER B 1 26 ? 2.787 -38.812 5.391 1 93.62 26 SER B O 1
ATOM 2981 N N . ASN B 1 27 ? 3.119 -36.812 4.512 1 95.5 27 ASN B N 1
ATOM 2982 C CA . ASN B 1 27 ? 1.7 -36.531 4.309 1 95.5 27 ASN B CA 1
ATOM 2983 C C . ASN B 1 27 ? 1.225 -37.031 2.945 1 95.5 27 ASN B C 1
ATOM 2985 O O . ASN B 1 27 ? 0.052 -36.875 2.6 1 95.5 27 ASN B O 1
ATOM 2989 N N . SER B 1 28 ? 2.121 -37.625 2.115 1 96.56 28 SER B N 1
ATOM 2990 C CA . SER B 1 28 ? 1.77 -37.844 0.717 1 96.56 28 SER B CA 1
ATOM 2991 C C . SER B 1 28 ? 2.129 -39.25 0.278 1 96.56 28 SER B C 1
ATOM 2993 O O . SER B 1 28 ? 2.936 -39.938 0.926 1 96.56 28 SER B O 1
ATOM 2995 N N . ALA B 1 29 ? 1.456 -39.719 -0.757 1 96.62 29 ALA B N 1
ATOM 2996 C CA . ALA B 1 29 ? 1.743 -41 -1.386 1 96.62 29 ALA B CA 1
ATOM 2997 C C . ALA B 1 29 ? 1.255 -41.031 -2.832 1 96.62 29 ALA B C 1
ATOM 2999 O O . ALA B 1 29 ? 0.35 -40.281 -3.201 1 96.62 29 ALA B O 1
ATOM 3000 N N . VAL B 1 30 ? 1.909 -41.812 -3.645 1 97.31 30 VAL B N 1
ATOM 3001 C CA . VAL B 1 30 ? 1.363 -42.156 -4.957 1 97.31 30 VAL B CA 1
ATOM 3002 C C . VAL B 1 30 ? 0.292 -43.25 -4.809 1 97.31 30 VAL B C 1
ATOM 3004 O O . VAL B 1 30 ? 0.537 -44.281 -4.211 1 97.31 30 VAL B O 1
ATOM 3007 N N . VAL B 1 31 ? -0.868 -42.938 -5.352 1 96.75 31 VAL B N 1
ATOM 3008 C CA . VAL B 1 31 ? -1.988 -43.875 -5.168 1 96.75 31 VAL B CA 1
ATOM 3009 C C . VAL B 1 31 ? -2.607 -44.188 -6.523 1 96.75 31 VAL B C 1
ATOM 3011 O O . VAL B 1 31 ? -2.412 -43.469 -7.5 1 96.75 31 VAL B O 1
ATOM 3014 N N . ASP B 1 32 ? -3.326 -45.312 -6.523 1 96.62 32 ASP B N 1
ATOM 3015 C CA . ASP B 1 32 ? -4.195 -45.594 -7.66 1 96.62 32 ASP B CA 1
ATOM 3016 C C . ASP B 1 32 ? -5.434 -44.688 -7.641 1 96.62 32 ASP B C 1
ATOM 3018 O O . ASP B 1 32 ? -6 -44.438 -6.582 1 96.62 32 ASP B O 1
ATOM 3022 N N . MET B 1 33 ? -5.746 -44.25 -8.812 1 94.12 33 MET B N 1
ATOM 3023 C CA . MET B 1 33 ? -6.879 -43.312 -8.914 1 94.12 33 MET B CA 1
ATOM 3024 C C . MET B 1 33 ? -8.039 -43.969 -9.664 1 94.12 33 MET B C 1
ATOM 3026 O O . MET B 1 33 ? -7.82 -44.688 -10.648 1 94.12 33 MET B O 1
ATOM 3030 N N . GLU B 1 34 ? -9.188 -43.75 -9.156 1 91.69 34 GLU B N 1
ATOM 3031 C CA . GLU B 1 34 ? -10.414 -44 -9.914 1 91.69 34 GLU B CA 1
ATOM 3032 C C . GLU B 1 34 ? -11 -42.688 -10.445 1 91.69 34 GLU B C 1
ATOM 3034 O O . GLU B 1 34 ? -11.102 -41.719 -9.711 1 91.69 34 GLU B O 1
ATOM 3039 N N . MET B 1 35 ? -11.273 -42.688 -11.688 1 93.19 35 MET B N 1
ATOM 3040 C CA . MET B 1 35 ? -11.828 -41.469 -12.273 1 93.19 35 MET B CA 1
ATOM 3041 C C . MET B 1 35 ? -13.344 -41.438 -12.133 1 93.19 35 MET B C 1
ATOM 3043 O O . MET B 1 35 ? -14.023 -42.406 -12.461 1 93.19 35 MET B O 1
ATOM 3047 N N . PRO B 1 36 ? -13.82 -40.375 -11.672 1 92.69 36 PRO B N 1
ATOM 3048 C CA . PRO B 1 36 ? -15.273 -40.281 -11.562 1 92.69 36 PRO B CA 1
ATOM 3049 C C . PRO B 1 36 ? -15.953 -40.094 -12.922 1 92.69 36 PRO B C 1
ATOM 3051 O O . PRO B 1 36 ? -15.305 -39.688 -13.891 1 92.69 36 PRO B O 1
ATOM 3054 N N . PRO B 1 37 ? -17.297 -40.469 -12.922 1 95.38 37 PRO B N 1
ATOM 3055 C CA . PRO B 1 37 ? -18.031 -40.094 -14.148 1 95.38 37 PRO B CA 1
ATOM 3056 C C . PRO B 1 37 ? -18.047 -38.594 -14.422 1 95.38 37 PRO B C 1
ATOM 3058 O O . PRO B 1 37 ? -18.062 -37.812 -13.484 1 95.38 37 PRO B O 1
ATOM 3061 N N . LEU B 1 38 ? -18.094 -38.312 -15.664 1 97.69 38 LEU B N 1
ATOM 3062 C CA . LEU B 1 38 ? -18.062 -36.906 -16.062 1 97.69 38 LEU B CA 1
ATOM 3063 C C . LEU B 1 38 ? -19.438 -36.281 -15.867 1 97.69 38 LEU B C 1
ATOM 3065 O O . LEU B 1 38 ? -20.453 -36.812 -16.281 1 97.69 38 LEU B O 1
ATOM 3069 N N . LYS B 1 39 ? -19.438 -35.094 -15.227 1 97 39 LYS B N 1
ATOM 3070 C CA . LYS B 1 39 ? -20.641 -34.281 -15.109 1 97 39 LYS B CA 1
ATOM 3071 C C . LYS B 1 39 ? -20.781 -33.344 -16.312 1 97 39 LYS B C 1
ATOM 3073 O O . LYS B 1 39 ? -19.891 -33.281 -17.156 1 97 39 LYS B O 1
ATOM 3078 N N . GLU B 1 40 ? -21.953 -32.719 -16.359 1 96.94 40 GLU B N 1
ATOM 3079 C CA . GLU B 1 40 ? -22.188 -31.75 -17.438 1 96.94 40 GLU B CA 1
ATOM 3080 C C . GLU B 1 40 ? -21.094 -30.688 -17.469 1 96.94 40 GLU B C 1
ATOM 3082 O O . GLU B 1 40 ? -20.766 -30.094 -16.422 1 96.94 40 GLU B O 1
ATOM 3087 N N . GLY B 1 41 ? -20.531 -30.469 -18.641 1 96.81 41 GLY B N 1
ATOM 3088 C CA . GLY B 1 41 ? -19.547 -29.406 -18.828 1 96.81 41 GLY B CA 1
ATOM 3089 C C . GLY B 1 41 ? -18.141 -29.844 -18.453 1 96.81 41 GLY B C 1
ATOM 3090 O O . GLY B 1 41 ? -17.188 -29.078 -18.625 1 96.81 41 GLY B O 1
ATOM 3091 N N . GLU B 1 42 ? -17.969 -31.047 -17.984 1 98.19 42 GLU B N 1
ATOM 3092 C CA . GLU B 1 42 ? -16.656 -31.516 -17.562 1 98.19 42 GLU B CA 1
ATOM 3093 C C . GLU B 1 42 ? -15.945 -32.281 -18.688 1 98.19 42 GLU B C 1
ATOM 3095 O O . GLU B 1 42 ? -16.594 -32.719 -19.641 1 98.19 42 GLU B O 1
ATOM 3100 N N . ILE B 1 43 ? -14.711 -32.375 -18.562 1 98.62 43 ILE B N 1
ATOM 3101 C CA . ILE B 1 43 ? -13.898 -33.156 -19.5 1 98.62 43 ILE B CA 1
ATOM 3102 C C . ILE B 1 43 ? -12.938 -34.031 -18.719 1 98.62 43 ILE B C 1
ATOM 3104 O O . ILE B 1 43 ? -12.609 -33.75 -17.562 1 98.62 43 ILE B O 1
ATOM 3108 N N . LEU B 1 44 ? -12.555 -35.125 -19.344 1 98.31 44 LEU B N 1
ATOM 3109 C CA . LEU B 1 44 ? -11.43 -35.938 -18.906 1 98.31 44 LEU B CA 1
ATOM 3110 C C . LEU B 1 44 ? -10.172 -35.594 -19.703 1 98.31 44 LEU B C 1
ATOM 3112 O O . LEU B 1 44 ? -10.234 -35.5 -20.938 1 98.31 44 LEU B O 1
ATOM 3116 N N . ALA B 1 45 ? -9.148 -35.438 -19.031 1 98.5 45 ALA B N 1
ATOM 3117 C CA . ALA B 1 45 ? -7.906 -35.094 -19.734 1 98.5 45 ALA B CA 1
ATOM 3118 C C . ALA B 1 45 ? -6.742 -35.938 -19.219 1 98.5 45 ALA B C 1
ATOM 3120 O O . ALA B 1 45 ? -6.73 -36.344 -18.062 1 98.5 45 ALA B O 1
ATOM 3121 N N . LYS B 1 46 ? -5.824 -36.188 -20.078 1 98.56 46 LYS B N 1
ATOM 3122 C CA . LYS B 1 46 ? -4.535 -36.781 -19.75 1 98.56 46 LYS B CA 1
ATOM 3123 C C . LYS B 1 46 ? -3.51 -35.719 -19.391 1 98.56 46 LYS B C 1
ATOM 3125 O O . LYS B 1 46 ? -3.141 -34.906 -20.219 1 98.56 46 LYS B O 1
ATOM 3130 N N . THR B 1 47 ? -3.062 -35.75 -18.172 1 98.69 47 THR B N 1
ATOM 3131 C CA . THR B 1 47 ? -2.055 -34.781 -17.766 1 98.69 47 THR B CA 1
ATOM 3132 C C . THR B 1 47 ? -0.717 -35.094 -18.438 1 98.69 47 THR B C 1
ATOM 3134 O O . THR B 1 47 ? -0.271 -36.219 -18.453 1 98.69 47 THR B O 1
ATOM 3137 N N . LEU B 1 48 ? -0.104 -34.094 -18.953 1 98.81 48 LEU B N 1
ATOM 3138 C CA . LEU B 1 48 ? 1.157 -34.281 -19.656 1 98.81 48 LEU B CA 1
ATOM 3139 C C . LEU B 1 48 ? 2.338 -33.875 -18.797 1 98.81 48 LEU B C 1
ATOM 3141 O O . LEU B 1 48 ? 3.221 -34.688 -18.5 1 98.81 48 LEU B O 1
ATOM 3145 N N . TYR B 1 49 ? 2.375 -32.625 -18.391 1 98.88 49 TYR B N 1
ATOM 3146 C CA . TYR B 1 49 ? 3.379 -32.094 -17.469 1 98.88 49 TYR B CA 1
ATOM 3147 C C . TYR B 1 49 ? 2.729 -31.312 -16.344 1 98.88 49 TYR B C 1
ATOM 3149 O O . TYR B 1 49 ? 1.719 -30.641 -16.547 1 98.88 49 TYR B O 1
ATOM 3157 N N . THR B 1 50 ? 3.24 -31.422 -15.133 1 98.88 50 THR B N 1
ATOM 3158 C CA . THR B 1 50 ? 2.764 -30.656 -13.984 1 98.88 50 THR B CA 1
ATOM 3159 C C . THR B 1 50 ? 3.936 -30.047 -13.219 1 98.88 50 THR B C 1
ATOM 3161 O O . THR B 1 50 ? 4.902 -30.734 -12.898 1 98.88 50 THR B O 1
ATOM 3164 N N . GLY B 1 51 ? 3.846 -28.719 -13.039 1 98.81 51 GLY B N 1
ATOM 3165 C CA . GLY B 1 51 ? 4.836 -28.047 -12.219 1 98.81 51 GLY B CA 1
ATOM 3166 C C . GLY B 1 51 ? 4.492 -28.031 -10.742 1 98.81 51 GLY B C 1
ATOM 3167 O O . GLY B 1 51 ? 3.314 -28 -10.375 1 98.81 51 GLY B O 1
ATOM 3168 N N . ILE B 1 52 ? 5.508 -28.078 -9.898 1 98.69 52 ILE B N 1
ATOM 3169 C CA . ILE B 1 52 ? 5.309 -27.984 -8.453 1 98.69 52 ILE B CA 1
ATOM 3170 C C . ILE B 1 52 ? 5.324 -26.516 -8.031 1 98.69 52 ILE B C 1
ATOM 3172 O O . ILE B 1 52 ? 6.277 -25.781 -8.312 1 98.69 52 ILE B O 1
ATOM 3176 N N . CYS B 1 53 ? 4.254 -26.078 -7.441 1 97.62 53 CYS B N 1
ATOM 3177 C CA . CYS B 1 53 ? 4.148 -24.719 -6.922 1 97.62 53 CYS B CA 1
ATOM 3178 C C . CYS B 1 53 ? 4.555 -24.672 -5.453 1 97.62 53 CYS B C 1
ATOM 3180 O O . CYS B 1 53 ? 4.469 -25.672 -4.746 1 97.62 53 CYS B O 1
ATOM 3182 N N . GLY B 1 54 ? 5.047 -23.484 -5.035 1 95.38 54 GLY B N 1
ATOM 3183 C CA . GLY B 1 54 ? 5.289 -23.297 -3.611 1 95.38 54 GLY B CA 1
ATOM 3184 C C . GLY B 1 54 ? 4.094 -23.672 -2.75 1 95.38 54 GLY B C 1
ATOM 3185 O O . GLY B 1 54 ? 4.258 -24.188 -1.643 1 95.38 54 GLY B O 1
ATOM 3186 N N . SER B 1 55 ? 2.922 -23.391 -3.215 1 94.25 55 SER B N 1
ATOM 3187 C CA . SER B 1 55 ? 1.721 -23.75 -2.463 1 94.25 55 SER B CA 1
ATOM 3188 C C . SER B 1 55 ? 1.544 -25.266 -2.381 1 94.25 55 SER B C 1
ATOM 3190 O O . SER B 1 55 ? 1.017 -25.781 -1.393 1 94.25 55 SER B O 1
ATOM 3192 N N . ASP B 1 56 ? 1.937 -26.016 -3.379 1 96.62 56 ASP B N 1
ATOM 3193 C CA . ASP B 1 56 ? 1.954 -27.484 -3.277 1 96.62 56 ASP B CA 1
ATOM 3194 C C . ASP B 1 56 ? 2.879 -27.938 -2.152 1 96.62 56 ASP B C 1
ATOM 3196 O O . ASP B 1 56 ? 2.52 -28.828 -1.369 1 96.62 56 ASP B O 1
ATOM 3200 N N . ASN B 1 57 ? 4.109 -27.359 -2.152 1 96.06 57 ASN B N 1
ATOM 3201 C CA . ASN B 1 57 ? 5.062 -27.672 -1.095 1 96.06 57 ASN B CA 1
ATOM 3202 C C . ASN B 1 57 ? 4.473 -27.406 0.289 1 96.06 57 ASN B C 1
ATOM 3204 O O . ASN B 1 57 ? 4.555 -28.266 1.174 1 96.06 57 ASN B O 1
ATOM 3208 N N . SER B 1 58 ? 3.912 -26.219 0.404 1 93.75 58 SER B N 1
ATOM 3209 C CA . SER B 1 58 ? 3.334 -25.812 1.683 1 93.75 58 SER B CA 1
ATOM 3210 C C . SER B 1 58 ? 2.219 -26.766 2.107 1 93.75 58 SER B C 1
ATOM 3212 O O . SER B 1 58 ? 2.131 -27.141 3.277 1 93.75 58 SER B O 1
ATOM 3214 N N . ALA B 1 59 ? 1.378 -27.141 1.209 1 94.5 59 ALA B N 1
ATOM 3215 C CA . ALA B 1 59 ? 0.304 -28.078 1.5 1 94.5 59 ALA B CA 1
ATOM 3216 C C . ALA B 1 59 ? 0.867 -29.453 1.876 1 94.5 59 ALA B C 1
ATOM 3218 O O . ALA B 1 59 ? 0.365 -30.109 2.793 1 94.5 59 ALA B O 1
ATOM 3219 N N . THR B 1 60 ? 1.862 -29.875 1.232 1 95.75 60 THR B N 1
ATOM 3220 C CA . THR B 1 60 ? 2.467 -31.188 1.451 1 95.75 60 THR B CA 1
ATOM 3221 C C . THR B 1 60 ? 3.025 -31.297 2.867 1 95.75 60 THR B C 1
ATOM 3223 O O . THR B 1 60 ? 2.889 -32.344 3.516 1 95.75 60 THR B O 1
ATOM 3226 N N . ILE B 1 61 ? 3.559 -30.188 3.369 1 94.06 61 ILE B N 1
ATOM 3227 C CA . ILE B 1 61 ? 4.195 -30.25 4.68 1 94.06 61 ILE B CA 1
ATOM 3228 C C . ILE B 1 61 ? 3.232 -29.75 5.754 1 94.06 61 ILE B C 1
ATOM 3230 O O . ILE B 1 61 ? 3.623 -29.562 6.906 1 94.06 61 ILE B O 1
ATOM 3234 N N . GLY B 1 62 ? 2.053 -29.453 5.371 1 91.31 62 GLY B N 1
ATOM 3235 C CA . GLY B 1 62 ? 1.033 -29.062 6.332 1 91.31 62 GLY B CA 1
ATOM 3236 C C . GLY B 1 62 ? 1.284 -27.688 6.945 1 91.31 62 GLY B C 1
ATOM 3237 O O . GLY B 1 62 ? 1.116 -27.516 8.148 1 91.31 62 GLY B O 1
ATOM 3238 N N . LYS B 1 63 ? 1.821 -26.781 6.117 1 87.69 63 LYS B N 1
ATOM 3239 C CA . LYS B 1 63 ? 2.047 -25.422 6.605 1 87.69 63 LYS B CA 1
ATOM 3240 C C . LYS B 1 63 ? 0.743 -24.781 7.07 1 87.69 63 LYS B C 1
ATOM 3242 O O . LYS B 1 63 ? -0.321 -25.047 6.508 1 87.69 63 LYS B O 1
ATOM 3247 N N . ALA B 1 64 ? 0.981 -23.828 8.062 1 79.5 64 ALA B N 1
ATOM 3248 C CA . ALA B 1 64 ? -0.18 -23.094 8.555 1 79.5 64 ALA B CA 1
ATOM 3249 C C . ALA B 1 64 ? -0.848 -22.312 7.434 1 79.5 64 ALA B C 1
ATOM 3251 O O . ALA B 1 64 ? -0.185 -21.891 6.48 1 79.5 64 ALA B O 1
ATOM 3252 N N . ASN B 1 65 ? -2.047 -22.141 7.211 1 77.88 65 ASN B N 1
ATOM 3253 C CA . ASN B 1 65 ? -2.83 -21.406 6.227 1 77.88 65 ASN B CA 1
ATOM 3254 C C . ASN B 1 65 ? -3.221 -22.297 5.047 1 77.88 65 ASN B C 1
ATOM 3256 O O . ASN B 1 65 ? -3.82 -21.828 4.078 1 77.88 65 ASN B O 1
ATOM 3260 N N . PHE B 1 66 ? -2.705 -23.547 5.062 1 85.25 66 PHE B N 1
ATOM 3261 C CA . PHE B 1 66 ? -3.121 -24.469 4.02 1 85.25 66 PHE B CA 1
ATOM 3262 C C . PHE B 1 66 ? -3.957 -25.609 4.602 1 85.25 66 PHE B C 1
ATOM 3264 O O . PHE B 1 66 ? -4.117 -26.656 3.971 1 85.25 66 PHE B O 1
ATOM 3271 N N . ASP B 1 67 ? -4.441 -25.328 5.785 1 84.19 67 ASP B N 1
ATOM 3272 C CA . ASP B 1 67 ? -5.281 -26.312 6.477 1 84.19 67 ASP B CA 1
ATOM 3273 C C . ASP B 1 67 ? -6.602 -26.516 5.738 1 84.19 67 ASP B C 1
ATOM 3275 O O . ASP B 1 67 ? -7.258 -27.547 5.906 1 84.19 67 ASP B O 1
ATOM 3279 N N . TRP B 1 68 ? -6.91 -25.656 4.926 1 86.12 68 TRP B N 1
ATOM 3280 C CA . TRP B 1 68 ? -8.195 -25.672 4.242 1 86.12 68 TRP B CA 1
ATOM 3281 C C . TRP B 1 68 ? -8.172 -26.641 3.061 1 86.12 68 TRP B C 1
ATOM 3283 O O . TRP B 1 68 ? -9.219 -26.969 2.498 1 86.12 68 TRP B O 1
ATOM 3293 N N . VAL B 1 69 ? -6.992 -27.156 2.693 1 90.75 69 VAL B N 1
ATOM 3294 C CA . VAL B 1 69 ? -6.895 -28.078 1.575 1 90.75 69 VAL B CA 1
ATOM 3295 C C . VAL B 1 69 ? -7.555 -29.406 1.948 1 90.75 69 VAL B C 1
ATOM 3297 O O . VAL B 1 69 ? -7.168 -30.047 2.928 1 90.75 69 VAL B O 1
ATOM 3300 N N . GLN B 1 70 ? -8.5 -29.75 1.181 1 86.94 70 GLN B N 1
ATOM 3301 C CA . GLN B 1 70 ? -9.234 -30.984 1.435 1 86.94 70 GLN B CA 1
ATOM 3302 C C . GLN B 1 70 ? -8.352 -32.219 1.186 1 86.94 70 GLN B C 1
ATOM 3304 O O . GLN B 1 70 ? -7.578 -32.219 0.225 1 86.94 70 GLN B O 1
ATOM 3309 N N . ARG B 1 71 ? -8.438 -33.188 2.084 1 92.12 71 ARG B N 1
ATOM 3310 C CA . ARG B 1 71 ? -7.68 -34.406 1.954 1 92.12 71 ARG B CA 1
ATOM 3311 C C . ARG B 1 71 ? -8.594 -35.625 2.086 1 92.12 71 ARG B C 1
ATOM 3313 O O . ARG B 1 71 ? -9.555 -35.594 2.85 1 92.12 71 ARG B O 1
ATOM 3320 N N . PRO B 1 72 ? -8.344 -36.812 1.362 1 95.5 72 PRO B N 1
ATOM 3321 C CA . PRO B 1 72 ? -7.258 -36.969 0.394 1 95.5 72 PRO B CA 1
ATOM 3322 C C . PRO B 1 72 ? -7.434 -36.094 -0.845 1 95.5 72 PRO B C 1
ATOM 3324 O O . PRO B 1 72 ? -8.562 -35.844 -1.26 1 95.5 72 PRO B O 1
ATOM 3327 N N . ARG B 1 73 ? -6.352 -35.594 -1.397 1 97.06 73 ARG B N 1
ATOM 3328 C CA . ARG B 1 73 ? -6.371 -34.688 -2.533 1 97.06 73 ARG B CA 1
ATOM 3329 C C . ARG B 1 73 ? -5.188 -34.938 -3.461 1 97.06 73 ARG B C 1
ATOM 3331 O O . ARG B 1 73 ? -4.035 -34.906 -3.027 1 97.06 73 ARG B O 1
ATOM 3338 N N . VAL B 1 74 ? -5.512 -35.281 -4.719 1 98 74 VAL B N 1
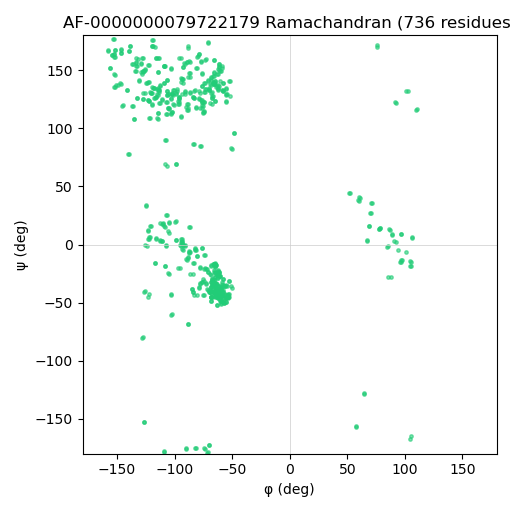ATOM 3339 C CA . VAL B 1 74 ? -4.465 -35.219 -5.73 1 98 74 VAL B CA 1
ATOM 3340 C C . VAL B 1 74 ? -4.211 -33.75 -6.09 1 98 74 VAL B C 1
ATOM 3342 O O . VAL B 1 74 ? -5.066 -33.094 -6.684 1 98 74 VAL B O 1
ATOM 3345 N N . ILE B 1 75 ? -3.027 -33.25 -5.75 1 97.88 75 ILE B N 1
ATOM 3346 C CA . ILE B 1 75 ? -2.77 -31.828 -5.859 1 97.88 75 ILE B CA 1
ATOM 3347 C C . ILE B 1 75 ? -2.205 -31.516 -7.242 1 97.88 75 ILE B C 1
ATOM 3349 O O . ILE B 1 75 ? -2.271 -32.344 -8.148 1 97.88 75 ILE B O 1
ATOM 3353 N N . GLY B 1 76 ? -1.835 -30.219 -7.445 1 98.38 76 GLY B N 1
ATOM 3354 C CA . GLY B 1 76 ? -1.246 -29.734 -8.688 1 98.38 76 GLY B CA 1
ATOM 3355 C C . GLY B 1 76 ? -2.17 -28.812 -9.469 1 98.38 76 GLY B C 1
ATOM 3356 O O . GLY B 1 76 ? -3.217 -29.25 -9.953 1 98.38 76 GLY B O 1
ATOM 3357 N N . HIS B 1 77 ? -1.779 -27.594 -9.633 1 98.44 77 HIS B N 1
ATOM 3358 C CA . HIS B 1 77 ? -2.629 -26.672 -10.375 1 98.44 77 HIS B CA 1
ATOM 3359 C C . HIS B 1 77 ? -1.867 -26.016 -11.531 1 98.44 77 HIS B C 1
ATOM 3361 O O . HIS B 1 77 ? -2.424 -25.219 -12.273 1 98.44 77 HIS B O 1
ATOM 3367 N N . GLU B 1 78 ? -0.604 -26.359 -11.688 1 98.81 78 GLU B N 1
ATOM 3368 C CA . GLU B 1 78 ? 0.235 -25.891 -12.789 1 98.81 78 GLU B CA 1
ATOM 3369 C C . GLU B 1 78 ? 0.52 -27.016 -13.781 1 98.81 78 GLU B C 1
ATOM 3371 O O . GLU B 1 78 ? 1.54 -27.703 -13.672 1 98.81 78 GLU B O 1
ATOM 3376 N N . PHE B 1 79 ? -0.41 -27.141 -14.812 1 98.81 79 PHE B N 1
ATOM 3377 C CA . PHE B 1 79 ? -0.155 -28.312 -15.656 1 98.81 79 PHE B CA 1
ATOM 3378 C C . PHE B 1 79 ? -0.668 -28.078 -17.062 1 98.81 79 PHE B C 1
ATOM 3380 O O . PHE B 1 79 ? -1.396 -27.109 -17.328 1 98.81 79 PHE B O 1
ATOM 3387 N N . SER B 1 80 ? -0.183 -28.859 -17.984 1 98.88 80 SER B N 1
ATOM 3388 C CA . SER B 1 80 ? -0.738 -29.047 -19.328 1 98.88 80 SER B CA 1
ATOM 3389 C C . SER B 1 80 ? -1.374 -30.422 -19.469 1 98.88 80 SER B C 1
ATOM 3391 O O . SER B 1 80 ? -0.997 -31.375 -18.766 1 98.88 80 SER B O 1
ATOM 3393 N N . ALA B 1 81 ? -2.314 -30.5 -20.344 1 98.81 81 ALA B N 1
ATOM 3394 C CA . ALA B 1 81 ? -3.041 -31.75 -20.531 1 98.81 81 ALA B CA 1
ATOM 3395 C C . ALA B 1 81 ? -3.627 -31.859 -21.938 1 98.81 81 ALA B C 1
ATOM 3397 O O . ALA B 1 81 ? -3.666 -30.875 -22.672 1 98.81 81 ALA B O 1
ATOM 3398 N N . GLU B 1 82 ? -3.951 -33.062 -22.219 1 98.81 82 GLU B N 1
ATOM 3399 C CA . GLU B 1 82 ? -4.625 -33.375 -23.469 1 98.81 82 GLU B CA 1
ATOM 3400 C C . GLU B 1 82 ? -6.047 -33.875 -23.219 1 98.81 82 GLU B C 1
ATOM 3402 O O . GLU B 1 82 ? -6.27 -34.781 -22.406 1 98.81 82 GLU B O 1
ATOM 3407 N N . VAL B 1 83 ? -6.973 -33.312 -23.984 1 98.75 83 VAL B N 1
ATOM 3408 C CA . VAL B 1 83 ? -8.367 -33.719 -23.828 1 98.75 83 VAL B CA 1
ATOM 3409 C C . VAL B 1 83 ? -8.531 -35.156 -24.297 1 98.75 83 VAL B C 1
ATOM 3411 O O . VAL B 1 83 ? -8.172 -35.5 -25.438 1 98.75 83 VAL B O 1
ATOM 3414 N N . LEU B 1 84 ? -9.117 -36.031 -23.453 1 98.19 84 LEU B N 1
ATOM 3415 C CA . LEU B 1 84 ? -9.383 -37.406 -23.797 1 98.19 84 LEU B CA 1
ATOM 3416 C C . LEU B 1 84 ? -10.859 -37.625 -24.125 1 98.19 84 LEU B C 1
ATOM 3418 O O . LEU B 1 84 ? -11.203 -38.406 -25 1 98.19 84 LEU B O 1
ATOM 3422 N N . GLU B 1 85 ? -11.695 -37 -23.281 1 98.19 85 GLU B N 1
ATOM 3423 C CA . GLU B 1 85 ? -13.141 -37.188 -23.391 1 98.19 85 GLU B CA 1
ATOM 3424 C C . GLU B 1 85 ? -13.898 -35.938 -23 1 98.19 85 GLU B C 1
ATOM 3426 O O . GLU B 1 85 ? -13.508 -35.219 -22.078 1 98.19 85 GLU B O 1
ATOM 3431 N N . LEU B 1 86 ? -14.922 -35.656 -23.781 1 98.19 86 LEU B N 1
ATOM 3432 C CA . LEU B 1 86 ? -15.859 -34.594 -23.422 1 98.19 86 LEU B CA 1
ATOM 3433 C C . LEU B 1 86 ? -17.078 -35.156 -22.719 1 98.19 86 LEU B C 1
ATOM 3435 O O . LEU B 1 86 ? -17.688 -36.125 -23.188 1 98.19 86 LEU B O 1
ATOM 3439 N N . GLY B 1 87 ? -17.359 -34.625 -21.578 1 97.75 87 GLY B N 1
ATOM 3440 C CA . GLY B 1 87 ? -18.578 -35.031 -20.906 1 97.75 87 GLY B CA 1
ATOM 3441 C C . GLY B 1 87 ? -19.828 -34.469 -21.547 1 97.75 87 GLY B C 1
ATOM 3442 O O . GLY B 1 87 ? -19.766 -33.875 -22.625 1 97.75 87 GLY B O 1
ATOM 3443 N N . PRO B 1 88 ? -21.016 -34.75 -20.891 1 97.62 88 PRO B N 1
ATOM 3444 C CA . PRO B 1 88 ? -22.266 -34.188 -21.438 1 97.62 88 PRO B CA 1
ATOM 3445 C C . PRO B 1 88 ? -22.281 -32.688 -21.484 1 97.62 88 PRO B C 1
ATOM 3447 O O . PRO B 1 88 ? -21.609 -32.031 -20.672 1 97.62 88 PRO B O 1
ATOM 3450 N N . GLY B 1 89 ? -23 -32.188 -22.469 1 96.69 89 GLY B N 1
ATOM 3451 C CA . GLY B 1 89 ? -23.25 -30.75 -22.531 1 96.69 89 GLY B CA 1
ATOM 3452 C C . GLY B 1 89 ? -22.422 -30.047 -23.594 1 96.69 89 GLY B C 1
ATOM 3453 O O . GLY B 1 89 ? -21.875 -30.688 -24.5 1 96.69 89 GLY B O 1
ATOM 3454 N N . ASP B 1 90 ? -22.344 -28.703 -23.531 1 94.81 90 ASP B N 1
ATOM 3455 C CA . ASP B 1 90 ? -21.672 -27.844 -24.5 1 94.81 90 ASP B CA 1
ATOM 3456 C C . ASP B 1 90 ? -20.234 -27.562 -24.062 1 94.81 90 ASP B C 1
ATOM 3458 O O . ASP B 1 90 ? -20 -27.188 -22.906 1 94.81 90 ASP B O 1
ATOM 3462 N N . HIS B 1 91 ? -19.312 -27.766 -24.953 1 96.94 91 HIS B N 1
ATOM 3463 C CA . HIS B 1 91 ? -17.891 -27.531 -24.672 1 96.94 91 HIS B CA 1
ATOM 3464 C C . HIS B 1 91 ? -17.281 -26.547 -25.656 1 96.94 91 HIS B C 1
ATOM 3466 O O . HIS B 1 91 ? -16.062 -26.469 -25.781 1 96.94 91 HIS B O 1
ATOM 3472 N N . GLY B 1 92 ? -18.172 -25.891 -26.406 1 94.75 92 GLY B N 1
ATOM 3473 C CA . GLY B 1 92 ? -17.703 -24.938 -27.406 1 94.75 92 GLY B CA 1
ATOM 3474 C C . GLY B 1 92 ? -16.891 -25.594 -28.516 1 94.75 92 GLY B C 1
ATOM 3475 O O . GLY B 1 92 ? -17.328 -26.578 -29.109 1 94.75 92 GLY B O 1
ATOM 3476 N N . ASP B 1 93 ? -15.648 -25.062 -28.797 1 94.94 93 ASP B N 1
ATOM 3477 C CA . ASP B 1 93 ? -14.805 -25.531 -29.891 1 94.94 93 ASP B CA 1
ATOM 3478 C C . ASP B 1 93 ? -13.812 -26.578 -29.391 1 94.94 93 ASP B C 1
ATOM 3480 O O . ASP B 1 93 ? -12.961 -27.047 -30.156 1 94.94 93 ASP B O 1
ATOM 3484 N N . LEU B 1 94 ? -13.898 -26.906 -28.172 1 97.31 94 LEU B N 1
ATOM 3485 C CA . LEU B 1 94 ? -12.977 -27.875 -27.594 1 97.31 94 LEU B CA 1
ATOM 3486 C C . LEU B 1 94 ? -13.18 -29.25 -28.219 1 97.31 94 LEU B C 1
ATOM 3488 O O . LEU B 1 94 ? -14.312 -29.703 -28.422 1 97.31 94 LEU B O 1
ATOM 3492 N N . LYS B 1 95 ? -12.078 -29.953 -28.516 1 97.5 95 LYS B N 1
ATOM 3493 C CA . LYS B 1 95 ? -12.148 -31.281 -29.109 1 97.5 95 LYS B CA 1
ATOM 3494 C C . LYS B 1 95 ? -11.156 -32.25 -28.438 1 97.5 95 LYS B C 1
ATOM 3496 O O . LYS B 1 95 ? -10.156 -31.797 -27.875 1 97.5 95 LYS B O 1
ATOM 3501 N N . VAL B 1 96 ? -11.5 -33.5 -28.547 1 98.31 96 VAL B N 1
ATOM 3502 C CA . VAL B 1 96 ? -10.578 -34.531 -28.125 1 98.31 96 VAL B CA 1
ATOM 3503 C C . VAL B 1 96 ? -9.242 -34.375 -28.844 1 98.31 96 VAL B C 1
ATOM 3505 O O . VAL B 1 96 ? -9.211 -34.125 -30.062 1 98.31 96 VAL B O 1
ATOM 3508 N N . GLY B 1 97 ? -8.164 -34.375 -28.078 1 98.38 97 GLY B N 1
ATOM 3509 C CA . GLY B 1 97 ? -6.84 -34.219 -28.656 1 98.38 97 GLY B CA 1
ATOM 3510 C C . GLY B 1 97 ? -6.25 -32.812 -28.438 1 98.38 97 GLY B C 1
ATOM 3511 O O . GLY B 1 97 ? -5.039 -32.625 -28.562 1 98.38 97 GLY B O 1
ATOM 3512 N N . ASP B 1 98 ? -7.082 -31.844 -28.125 1 98.19 98 ASP B N 1
ATOM 3513 C CA . ASP B 1 98 ? -6.586 -30.5 -27.828 1 98.19 98 ASP B CA 1
ATOM 3514 C C . ASP B 1 98 ? -5.656 -30.5 -26.625 1 98.19 98 ASP B C 1
ATOM 3516 O O . ASP B 1 98 ? -5.926 -31.188 -25.625 1 98.19 98 ASP B O 1
ATOM 3520 N N . ILE B 1 99 ? -4.492 -29.734 -26.734 1 98.75 99 ILE B N 1
ATOM 3521 C CA . ILE B 1 99 ? -3.57 -29.547 -25.609 1 98.75 99 ILE B CA 1
ATOM 3522 C C . ILE B 1 99 ? -3.812 -28.188 -24.969 1 98.75 99 ILE B C 1
ATOM 3524 O O . ILE B 1 99 ? -3.943 -27.172 -25.672 1 98.75 99 ILE B O 1
ATOM 3528 N N . PHE B 1 100 ? -3.906 -28.141 -23.641 1 98.75 100 PHE B N 1
ATOM 3529 C CA . PHE B 1 100 ? -4.305 -26.922 -22.969 1 98.75 100 PHE B CA 1
ATOM 3530 C C . PHE B 1 100 ? -3.602 -26.797 -21.609 1 98.75 100 PHE B C 1
ATOM 3532 O O . PHE B 1 100 ? -2.896 -27.719 -21.188 1 98.75 100 PHE B O 1
ATOM 3539 N N . THR B 1 101 ? -3.602 -25.703 -21.031 1 98.81 101 THR B N 1
ATOM 3540 C CA . THR B 1 101 ? -3.342 -25.422 -19.625 1 98.81 101 THR B CA 1
ATOM 3541 C C . THR B 1 101 ? -4.59 -24.875 -18.938 1 98.81 101 THR B C 1
ATOM 3543 O O . THR B 1 101 ? -5.336 -24.094 -19.531 1 98.81 101 THR B O 1
ATOM 3546 N N . PRO B 1 102 ? -4.918 -25.344 -17.797 1 98.62 102 PRO B N 1
ATOM 3547 C CA . PRO B 1 102 ? -6.176 -24.906 -17.188 1 98.62 102 PRO B CA 1
ATOM 3548 C C . PRO B 1 102 ? -6.02 -23.641 -16.344 1 98.62 102 PRO B C 1
ATOM 3550 O O . PRO B 1 102 ? -4.992 -23.453 -15.695 1 98.62 102 PRO B O 1
ATOM 3553 N N . LEU B 1 103 ? -7.055 -22.812 -16.391 1 98.19 103 LEU B N 1
ATOM 3554 C CA . LEU B 1 103 ? -7.184 -21.828 -15.32 1 98.19 103 LEU B CA 1
ATOM 3555 C C . LEU B 1 103 ? -7.195 -22.516 -13.953 1 98.19 103 LEU B C 1
ATOM 3557 O O . LEU B 1 103 ? -8.039 -23.375 -13.695 1 98.19 103 LEU B O 1
ATOM 3561 N N . ALA B 1 104 ? -6.301 -22.141 -13.148 1 98 104 ALA B N 1
ATOM 3562 C CA . ALA B 1 104 ? -6.199 -22.75 -11.828 1 98 104 ALA B CA 1
ATOM 3563 C C . ALA B 1 104 ? -7.406 -22.406 -10.961 1 98 104 ALA B C 1
ATOM 3565 O O . ALA B 1 104 ? -7.883 -23.234 -10.188 1 98 104 ALA B O 1
ATOM 3566 N N . MET B 1 105 ? -7.875 -21.203 -11.109 1 97.12 105 MET B N 1
ATOM 3567 C CA . MET B 1 105 ? -8.977 -20.703 -10.281 1 97.12 105 MET B CA 1
ATOM 3568 C C . MET B 1 105 ? -10.242 -20.531 -11.109 1 97.12 105 MET B C 1
ATOM 3570 O O . MET B 1 105 ? -10.227 -19.891 -12.156 1 97.12 105 MET B O 1
ATOM 3574 N N . LEU B 1 106 ? -11.281 -21.141 -10.68 1 96.5 106 LEU B N 1
ATOM 3575 C CA . LEU B 1 106 ? -12.609 -20.984 -11.266 1 96.5 106 LEU B CA 1
ATOM 3576 C C . LEU B 1 106 ? -13.555 -20.297 -10.289 1 96.5 106 LEU B C 1
ATOM 3578 O O . LEU B 1 106 ? -13.758 -20.781 -9.172 1 96.5 106 LEU B O 1
ATOM 3582 N N . GLY B 1 107 ? -14.125 -19.172 -10.68 1 96.06 107 GLY B N 1
ATOM 3583 C CA . GLY B 1 107 ? -15.07 -18.453 -9.844 1 96.06 107 GLY B CA 1
ATOM 3584 C C . GLY B 1 107 ? -16.406 -19.156 -9.711 1 96.06 107 GLY B C 1
ATOM 3585 O O . GLY B 1 107 ? -16.672 -20.141 -10.391 1 96.06 107 GLY B O 1
ATOM 3586 N N . CYS B 1 108 ? -17.266 -18.656 -8.891 1 95.75 108 CYS B N 1
ATOM 3587 C CA . CYS B 1 108 ? -18.594 -19.234 -8.672 1 95.75 108 CYS B CA 1
ATOM 3588 C C . CYS B 1 108 ? -19.5 -18.984 -9.875 1 95.75 108 CYS B C 1
ATOM 3590 O O . CYS B 1 108 ? -20.562 -19.625 -10 1 95.75 108 CYS B O 1
ATOM 3592 N N . ARG B 1 109 ? -19.25 -18.047 -10.703 1 90.19 109 ARG B N 1
ATOM 3593 C CA . ARG B 1 109 ? -19.891 -17.734 -11.969 1 90.19 109 ARG B CA 1
ATOM 3594 C C . ARG B 1 109 ? -21.312 -17.219 -11.75 1 90.19 109 ARG B C 1
ATOM 3596 O O . ARG B 1 109 ? -22.125 -17.203 -12.672 1 90.19 109 ARG B O 1
ATOM 3603 N N . ASP B 1 110 ? -21.516 -16.859 -10.469 1 93.56 110 ASP B N 1
ATOM 3604 C CA . ASP B 1 110 ? -22.766 -16.172 -10.164 1 93.56 110 ASP B CA 1
ATOM 3605 C C . ASP B 1 110 ? -22.75 -14.734 -10.695 1 93.56 110 ASP B C 1
ATOM 3607 O O . ASP B 1 110 ? -21.766 -14.008 -10.508 1 93.56 110 ASP B O 1
ATOM 3611 N N . GLU B 1 111 ? -23.844 -14.359 -11.336 1 91.62 111 GLU B N 1
ATOM 3612 C CA . GLU B 1 111 ? -23.922 -13.023 -11.922 1 91.62 111 GLU B CA 1
ATOM 3613 C C . GLU B 1 111 ? -23.906 -11.945 -10.836 1 91.62 111 GLU B C 1
ATOM 3615 O O . GLU B 1 111 ? -23.516 -10.805 -11.094 1 91.62 111 GLU B O 1
ATOM 3620 N N . GLU B 1 112 ? -24.297 -12.297 -9.664 1 91.25 112 GLU B N 1
ATOM 3621 C CA . GLU B 1 112 ? -24.359 -11.328 -8.57 1 91.25 112 GLU B CA 1
ATOM 3622 C C . GLU B 1 112 ? -23.031 -11.219 -7.852 1 91.25 112 GLU B C 1
ATOM 3624 O O . GLU B 1 112 ? -22.828 -10.32 -7.031 1 91.25 112 GLU B O 1
ATOM 3629 N N . CYS B 1 113 ? -22.078 -12.117 -8.242 1 92.88 113 CYS B N 1
ATOM 3630 C CA . CYS B 1 113 ? -20.75 -12.062 -7.648 1 92.88 113 CYS B CA 1
ATOM 3631 C C . CYS B 1 113 ? -19.938 -10.914 -8.227 1 92.88 113 CYS B C 1
ATOM 3633 O O . CYS B 1 113 ? -19.703 -10.852 -9.438 1 92.88 113 CYS B O 1
ATOM 3635 N N . PRO B 1 114 ? -19.484 -10.016 -7.301 1 90.88 114 PRO B N 1
ATOM 3636 C CA . PRO B 1 114 ? -18.766 -8.844 -7.809 1 90.88 114 PRO B CA 1
ATOM 3637 C C . PRO B 1 114 ? -17.531 -9.219 -8.625 1 90.88 114 PRO B C 1
ATOM 3639 O O . PRO B 1 114 ? -17.219 -8.555 -9.617 1 90.88 114 PRO B O 1
ATOM 3642 N N . ALA B 1 115 ? -16.875 -10.227 -8.312 1 93.69 115 ALA B N 1
ATOM 3643 C CA . ALA B 1 115 ? -15.656 -10.633 -9.016 1 93.69 115 ALA B CA 1
ATOM 3644 C C . ALA B 1 115 ? -15.984 -11.383 -10.305 1 93.69 115 ALA B C 1
ATOM 3646 O O . ALA B 1 115 ? -15.445 -11.07 -11.367 1 93.69 115 ALA B O 1
ATOM 3647 N N . CYS B 1 116 ? -16.922 -12.281 -10.266 1 94.38 116 CYS B N 1
ATOM 3648 C CA . CYS B 1 116 ? -17.219 -13.148 -11.398 1 94.38 116 CYS B CA 1
ATOM 3649 C C . CYS B 1 116 ? -17.953 -12.391 -12.492 1 94.38 116 CYS B C 1
ATOM 3651 O O . CYS B 1 116 ? -17.781 -12.68 -13.68 1 94.38 116 CYS B O 1
ATOM 3653 N N . SER B 1 117 ? -18.75 -11.398 -12.023 1 92.69 117 SER B N 1
ATOM 3654 C CA . SER B 1 117 ? -19.531 -10.641 -12.992 1 92.69 117 SER B CA 1
ATOM 3655 C C . SER B 1 117 ? -18.641 -9.859 -13.945 1 92.69 117 SER B C 1
ATOM 3657 O O . SER B 1 117 ? -19.078 -9.43 -15.016 1 92.69 117 SER B O 1
ATOM 3659 N N . VAL B 1 118 ? -17.344 -9.664 -13.57 1 91.25 118 VAL B N 1
ATOM 3660 C CA . VAL B 1 118 ? -16.406 -8.953 -14.438 1 91.25 118 VAL B CA 1
ATOM 3661 C C . VAL B 1 118 ? -15.234 -9.859 -14.789 1 91.25 118 VAL B C 1
ATOM 3663 O O . VAL B 1 118 ? -14.133 -9.383 -15.07 1 91.25 118 VAL B O 1
ATOM 3666 N N . SER B 1 119 ? -15.344 -11.125 -14.594 1 90.69 119 SER B N 1
ATOM 3667 C CA . SER B 1 119 ? -14.422 -12.18 -15.008 1 90.69 119 SER B CA 1
ATOM 3668 C C . SER B 1 119 ? -13.125 -12.125 -14.211 1 90.69 119 SER B C 1
ATOM 3670 O O . SER B 1 119 ? -12.055 -12.453 -14.734 1 90.69 119 SER B O 1
ATOM 3672 N N . LYS B 1 120 ? -13.195 -11.625 -13.055 1 94.19 120 LYS B N 1
ATOM 3673 C CA . LYS B 1 120 ? -12.062 -11.688 -12.141 1 94.19 120 LYS B CA 1
ATOM 3674 C C . LYS B 1 120 ? -12.219 -12.836 -11.148 1 94.19 120 LYS B C 1
ATOM 3676 O O . LYS B 1 120 ? -12.25 -12.617 -9.93 1 94.19 120 LYS B O 1
ATOM 3681 N N . TRP B 1 121 ? -12.109 -14 -11.688 1 95.06 121 TRP B N 1
ATOM 3682 C CA . TRP B 1 121 ? -12.367 -15.219 -10.922 1 95.06 121 TRP B CA 1
ATOM 3683 C C . TRP B 1 121 ? -11.344 -15.383 -9.805 1 95.06 121 TRP B C 1
ATOM 3685 O O . TRP B 1 121 ? -11.648 -15.953 -8.758 1 95.06 121 TRP B O 1
ATOM 3695 N N . ASN B 1 122 ? -10.172 -14.844 -10.023 1 95.56 122 ASN B N 1
ATOM 3696 C CA . ASN B 1 122 ? -9.094 -14.945 -9.047 1 95.56 122 ASN B CA 1
ATOM 3697 C C . ASN B 1 122 ? -9.43 -14.211 -7.754 1 95.56 122 ASN B C 1
ATOM 3699 O O . ASN B 1 122 ? -8.844 -14.484 -6.707 1 95.56 122 ASN B O 1
ATOM 3703 N N . LEU B 1 123 ? -10.422 -13.359 -7.793 1 96.12 123 LEU B N 1
ATOM 3704 C CA . LEU B 1 123 ? -10.781 -12.578 -6.613 1 96.12 123 LEU B CA 1
ATOM 3705 C C . LEU B 1 123 ? -12.125 -13.031 -6.051 1 96.12 123 LEU B C 1
ATOM 3707 O O . LEU B 1 123 ? -12.641 -12.438 -5.098 1 96.12 123 LEU B O 1
ATOM 3711 N N . CYS B 1 124 ? -12.781 -14.078 -6.613 1 96 124 CYS B N 1
ATOM 3712 C CA . CYS B 1 124 ? -14.039 -14.617 -6.117 1 96 124 CYS B CA 1
ATOM 3713 C C . CYS B 1 124 ? -13.852 -15.273 -4.758 1 96 124 CYS B C 1
ATOM 3715 O O . CYS B 1 124 ? -12.984 -16.141 -4.594 1 96 124 CYS B O 1
ATOM 3717 N N . PRO B 1 125 ? -14.625 -14.891 -3.756 1 91.5 125 PRO B N 1
ATOM 3718 C CA . PRO B 1 125 ? -14.5 -15.516 -2.434 1 91.5 125 PRO B CA 1
ATOM 3719 C C . PRO B 1 125 ? -14.883 -16.984 -2.436 1 91.5 125 PRO B C 1
ATOM 3721 O O . PRO B 1 125 ? -14.539 -17.719 -1.505 1 91.5 125 PRO B O 1
ATOM 3724 N N . LYS B 1 126 ? -15.578 -17.438 -3.445 1 94.56 126 LYS B N 1
ATOM 3725 C CA . LYS B 1 126 ? -16.031 -18.828 -3.523 1 94.56 126 LYS B CA 1
ATOM 3726 C C . LYS B 1 126 ? -15.297 -19.578 -4.625 1 94.56 126 LYS B C 1
ATOM 3728 O O . LYS B 1 126 ? -15.781 -20.609 -5.109 1 94.56 126 LYS B O 1
ATOM 3733 N N . LYS B 1 127 ? -14.203 -19.031 -5.039 1 95.44 127 LYS B N 1
ATOM 3734 C CA . LYS B 1 127 ? -13.453 -19.672 -6.117 1 95.44 127 LYS B CA 1
ATOM 3735 C C . LYS B 1 127 ? -12.992 -21.062 -5.707 1 95.44 127 LYS B C 1
ATOM 3737 O O . LYS B 1 127 ? -12.812 -21.344 -4.52 1 95.44 127 LYS B O 1
ATOM 3742 N N . GLU B 1 128 ? -12.812 -21.906 -6.684 1 95.69 128 GLU B N 1
ATOM 3743 C CA . GLU B 1 128 ? -12.234 -23.25 -6.516 1 95.69 128 GLU B CA 1
ATOM 3744 C C . GLU B 1 128 ? -10.898 -23.359 -7.246 1 95.69 128 GLU B C 1
ATOM 3746 O O . GLU B 1 128 ? -10.812 -23.062 -8.438 1 95.69 128 GLU B O 1
ATOM 3751 N N . ILE B 1 129 ? -9.961 -23.812 -6.527 1 96.5 129 ILE B N 1
ATOM 3752 C CA . ILE B 1 129 ? -8.633 -24 -7.094 1 96.5 129 ILE B CA 1
ATOM 3753 C C . ILE B 1 129 ? -8.414 -25.469 -7.418 1 96.5 129 ILE B C 1
ATOM 3755 O O . ILE B 1 129 ? -8.516 -26.328 -6.539 1 96.5 129 ILE B O 1
ATOM 3759 N N . ILE B 1 130 ? -8.156 -25.734 -8.672 1 97.44 130 ILE B N 1
ATOM 3760 C CA . ILE B 1 130 ? -7.844 -27.109 -9.07 1 97.44 130 ILE B CA 1
ATOM 3761 C C . ILE B 1 130 ? -6.566 -27.562 -8.375 1 97.44 130 ILE B C 1
ATOM 3763 O O . ILE B 1 130 ? -5.609 -26.797 -8.25 1 97.44 130 ILE B O 1
ATOM 3767 N N . GLY B 1 131 ? -6.594 -28.766 -7.809 1 97.31 131 GLY B N 1
ATOM 3768 C CA . GLY B 1 131 ? -5.473 -29.281 -7.039 1 97.31 131 GLY B CA 1
ATOM 3769 C C . GLY B 1 131 ? -5.629 -29.062 -5.543 1 97.31 131 GLY B C 1
ATOM 3770 O O . GLY B 1 131 ? -4.898 -29.672 -4.75 1 97.31 131 GLY B O 1
ATOM 3771 N N . PHE B 1 132 ? -6.574 -28.188 -5.156 1 96.31 132 PHE B N 1
ATOM 3772 C CA . PHE B 1 132 ? -6.766 -27.953 -3.73 1 96.31 132 PHE B CA 1
ATOM 3773 C C . PHE B 1 132 ? -8.219 -28.172 -3.338 1 96.31 132 PHE B C 1
ATOM 3775 O O . PHE B 1 132 ? -8.508 -28.734 -2.273 1 96.31 132 PHE B O 1
ATOM 3782 N N . HIS B 1 133 ? -9.164 -27.75 -4.145 1 95.19 133 HIS B N 1
ATOM 3783 C CA . HIS B 1 133 ? -10.594 -27.953 -3.9 1 95.19 133 HIS B CA 1
ATOM 3784 C C . HIS B 1 133 ? -11.109 -29.172 -4.656 1 95.19 133 HIS B C 1
ATOM 3786 O O . HIS B 1 133 ? -12.156 -29.734 -4.309 1 95.19 133 HIS B O 1
ATOM 3792 N N . ARG B 1 134 ? -10.422 -29.594 -5.652 1 93.5 134 ARG B N 1
ATOM 3793 C CA . ARG B 1 134 ? -10.641 -30.797 -6.438 1 93.5 134 ARG B CA 1
ATOM 3794 C C . ARG B 1 134 ? -9.312 -31.391 -6.906 1 93.5 134 ARG B C 1
ATOM 3796 O O . ARG B 1 134 ? -8.273 -30.734 -6.832 1 93.5 134 ARG B O 1
ATOM 3803 N N . ASN B 1 135 ? -9.328 -32.562 -7.383 1 97.12 135 ASN B N 1
ATOM 3804 C CA . ASN B 1 135 ? -8.102 -33.219 -7.816 1 97.12 135 ASN B CA 1
ATOM 3805 C C . ASN B 1 135 ? -7.441 -32.469 -8.969 1 97.12 135 ASN B C 1
ATOM 3807 O O . ASN B 1 135 ? -8.133 -31.906 -9.828 1 97.12 135 ASN B O 1
ATOM 3811 N N . GLY B 1 136 ? -6.059 -32.531 -8.961 1 98.12 136 GLY B N 1
ATOM 3812 C CA . GLY B 1 136 ? -5.352 -31.703 -9.922 1 98.12 136 GLY B CA 1
ATOM 3813 C C . GLY B 1 136 ? -4.375 -32.469 -10.781 1 98.12 136 GLY B C 1
ATOM 3814 O O . GLY B 1 136 ? -4.613 -33.656 -11.102 1 98.12 136 GLY B O 1
ATOM 3815 N N . GLY B 1 137 ? -3.387 -31.797 -11.219 1 98.56 137 GLY B N 1
ATOM 3816 C CA . GLY B 1 137 ? -2.555 -32.219 -12.336 1 98.56 137 GLY B CA 1
ATOM 3817 C C . GLY B 1 137 ? -1.482 -33.219 -11.938 1 98.56 137 GLY B C 1
ATOM 3818 O O . GLY B 1 137 ? -0.777 -33.75 -12.797 1 98.56 137 GLY B O 1
ATOM 3819 N N . PHE B 1 138 ? -1.363 -33.5 -10.664 1 98.75 138 PHE B N 1
ATOM 3820 C CA . PHE B 1 138 ? -0.444 -34.594 -10.305 1 98.75 138 PHE B CA 1
ATOM 3821 C C . PHE B 1 138 ? -1.145 -35.938 -10.352 1 98.75 138 PHE B C 1
ATOM 3823 O O . PHE B 1 138 ? -0.675 -36.906 -9.758 1 98.75 138 PHE B O 1
ATOM 3830 N N . GLY B 1 139 ? -2.254 -36.031 -10.938 1 98.31 139 GLY B N 1
ATOM 3831 C CA . GLY B 1 139 ? -2.873 -37.219 -11.453 1 98.31 139 GLY B CA 1
ATOM 3832 C C . GLY B 1 139 ? -2.564 -37.469 -12.922 1 98.31 139 GLY B C 1
ATOM 3833 O O . GLY B 1 139 ? -2.545 -36.531 -13.719 1 98.31 139 GLY B O 1
ATOM 3834 N N . GLN B 1 140 ? -2.393 -38.719 -13.25 1 98.25 140 GLN B N 1
ATOM 3835 C CA . GLN B 1 140 ? -2.098 -39.031 -14.641 1 98.25 140 GLN B CA 1
ATOM 3836 C C . GLN B 1 140 ? -3.271 -38.688 -15.547 1 98.25 140 GLN B C 1
ATOM 3838 O O . GLN B 1 140 ? -3.102 -38.531 -16.766 1 98.25 140 GLN B O 1
ATOM 3843 N N . GLN B 1 141 ? -4.438 -38.625 -14.93 1 98.19 141 GLN B N 1
ATOM 3844 C CA . GLN B 1 141 ? -5.637 -38.031 -15.547 1 98.19 141 GLN B CA 1
ATOM 3845 C C . GLN B 1 141 ? -6.336 -37.094 -14.586 1 98.19 141 GLN B C 1
ATOM 3847 O O . GLN B 1 141 ? -6.129 -37.156 -13.375 1 98.19 141 GLN B O 1
ATOM 3852 N N . VAL B 1 142 ? -7.156 -36.219 -15.18 1 98.12 142 VAL B N 1
ATOM 3853 C CA . VAL B 1 142 ? -7.836 -35.219 -14.359 1 98.12 142 VAL B CA 1
ATOM 3854 C C . VAL B 1 142 ? -9.188 -34.875 -14.977 1 98.12 142 VAL B C 1
ATOM 3856 O O . VAL B 1 142 ? -9.312 -34.812 -16.203 1 98.12 142 VAL B O 1
ATOM 3859 N N . VAL B 1 143 ? -10.164 -34.781 -14.156 1 98.31 143 VAL B N 1
ATOM 3860 C CA . VAL B 1 143 ? -11.477 -34.281 -14.555 1 98.31 143 VAL B CA 1
ATOM 3861 C C . VAL B 1 143 ? -11.609 -32.812 -14.164 1 98.31 143 VAL B C 1
ATOM 3863 O O . VAL B 1 143 ? -11.297 -32.438 -13.031 1 98.31 143 VAL B O 1
ATOM 3866 N N . LEU B 1 144 ? -12.016 -31.969 -15.094 1 98.06 144 LEU B N 1
ATOM 3867 C CA . LEU B 1 144 ? -12.211 -30.562 -14.805 1 98.06 144 LEU B CA 1
ATOM 3868 C C . LEU B 1 144 ? -13.281 -29.953 -15.711 1 98.06 144 LEU B C 1
ATOM 3870 O O . LEU B 1 144 ? -13.711 -30.594 -16.688 1 98.06 144 LEU B O 1
ATOM 3874 N N . GLU B 1 145 ? -13.727 -28.75 -15.383 1 96.88 145 GLU B N 1
ATOM 3875 C CA . GLU B 1 145 ? -14.688 -28.031 -16.203 1 96.88 145 GLU B CA 1
ATOM 3876 C C . GLU B 1 145 ? -14.047 -27.547 -17.516 1 96.88 145 GLU B C 1
ATOM 3878 O O . GLU B 1 145 ? -12.898 -27.109 -17.516 1 96.88 145 GLU B O 1
ATOM 3883 N N . SER B 1 146 ? -14.789 -27.609 -18.578 1 96.81 146 SER B N 1
ATOM 3884 C CA . SER B 1 146 ? -14.289 -27.125 -19.859 1 96.81 146 SER B CA 1
ATOM 3885 C C . SER B 1 146 ? -13.984 -25.625 -19.797 1 96.81 146 SER B C 1
ATOM 3887 O O . SER B 1 146 ? -13.133 -25.141 -20.547 1 96.81 146 SER B O 1
ATOM 3889 N N . ASP B 1 147 ? -14.625 -24.859 -18.844 1 93.81 147 ASP B N 1
ATOM 3890 C CA . ASP B 1 147 ? -14.453 -23.422 -18.688 1 93.81 147 ASP B CA 1
ATOM 3891 C C . ASP B 1 147 ? -13.031 -23.094 -18.25 1 93.81 147 ASP B C 1
ATOM 3893 O O . ASP B 1 147 ? -12.578 -21.953 -18.406 1 93.81 147 ASP B O 1
ATOM 3897 N N . ARG B 1 148 ? -12.281 -24.047 -17.766 1 96.31 148 ARG B N 1
ATOM 3898 C CA . ARG B 1 148 ? -10.922 -23.828 -17.297 1 96.31 148 ARG B CA 1
ATOM 3899 C C . ARG B 1 148 ? -9.93 -23.875 -18.453 1 96.31 148 ARG B C 1
ATOM 3901 O O . ARG B 1 148 ? -8.781 -23.453 -18.312 1 96.31 148 ARG B O 1
ATOM 3908 N N . VAL B 1 149 ? -10.352 -24.391 -19.531 1 97.62 149 VAL B N 1
ATOM 3909 C CA . VAL B 1 149 ? -9.414 -24.781 -20.594 1 97.62 149 VAL B CA 1
ATOM 3910 C C . VAL B 1 149 ? -8.906 -23.531 -21.312 1 97.62 149 VAL B C 1
ATOM 3912 O O . VAL B 1 149 ? -9.695 -22.719 -21.812 1 97.62 149 VAL B O 1
ATOM 3915 N N . VAL B 1 150 ? -7.625 -23.359 -21.328 1 98.19 150 VAL B N 1
ATOM 3916 C CA . VAL B 1 150 ? -6.914 -22.406 -22.156 1 98.19 150 VAL B CA 1
ATOM 3917 C C . VAL B 1 150 ? -6.039 -23.141 -23.172 1 98.19 150 VAL B C 1
ATOM 3919 O O . VAL B 1 150 ? -4.988 -23.672 -22.812 1 98.19 150 VAL B O 1
ATOM 3922 N N . PRO B 1 151 ? -6.434 -23.094 -24.391 1 97.88 151 PRO B N 1
ATOM 3923 C CA . PRO B 1 151 ? -5.637 -23.812 -25.375 1 97.88 151 PRO B CA 1
ATOM 3924 C C . PRO B 1 151 ? -4.184 -23.359 -25.422 1 97.88 151 PRO B C 1
ATOM 3926 O O . PRO B 1 151 ? -3.906 -22.156 -25.297 1 97.88 151 PRO B O 1
ATOM 3929 N N . LEU B 1 152 ? -3.295 -24.297 -25.547 1 98.19 152 LEU B N 1
ATOM 3930 C CA . LEU B 1 152 ? -1.885 -23.938 -25.672 1 98.19 152 LEU B CA 1
ATOM 3931 C C . LEU B 1 152 ? -1.613 -23.281 -27.016 1 98.19 152 LEU B C 1
ATOM 3933 O O . LEU B 1 152 ? -2.041 -23.797 -28.062 1 98.19 152 LEU B O 1
ATOM 3937 N N . MET B 1 153 ? -0.92 -22.203 -27.031 1 97.19 153 MET B N 1
ATOM 3938 C CA . MET B 1 153 ? -0.578 -21.5 -28.25 1 97.19 153 MET B CA 1
ATOM 3939 C C . MET B 1 153 ? 0.355 -22.328 -29.125 1 97.19 153 MET B C 1
ATOM 3941 O O . MET B 1 153 ? 1.223 -23.031 -28.625 1 97.19 153 MET B O 1
ATOM 3945 N N . LYS B 1 154 ? 0.176 -22.109 -30.422 1 96.81 154 LYS B N 1
ATOM 3946 C CA . LYS B 1 154 ? 1.083 -22.766 -31.359 1 96.81 154 LYS B CA 1
ATOM 3947 C C . LYS B 1 154 ? 2.533 -22.391 -31.078 1 96.81 154 LYS B C 1
ATOM 3949 O O . LYS B 1 154 ? 2.838 -21.219 -30.859 1 96.81 154 LYS B O 1
ATOM 3954 N N . GLY B 1 155 ? 3.352 -23.359 -31.031 1 97.25 155 GLY B N 1
ATOM 3955 C CA . GLY B 1 155 ? 4.766 -23.125 -30.797 1 97.25 155 GLY B CA 1
ATOM 3956 C C . GLY B 1 155 ? 5.203 -23.469 -29.391 1 97.25 155 GLY B C 1
ATOM 3957 O O . GLY B 1 155 ? 6.398 -23.625 -29.125 1 97.25 155 GLY B O 1
ATOM 3958 N N . LEU B 1 156 ? 4.246 -23.641 -28.5 1 98.06 156 LEU B N 1
ATOM 3959 C CA . LEU B 1 156 ? 4.586 -24.016 -27.141 1 98.06 156 LEU B CA 1
ATOM 3960 C C . LEU B 1 156 ? 4.566 -25.531 -26.969 1 98.06 156 LEU B C 1
ATOM 3962 O O . LEU B 1 156 ? 3.713 -26.219 -27.547 1 98.06 156 LEU B O 1
ATOM 3966 N N . THR B 1 157 ? 5.488 -26 -26.188 1 98.12 157 THR B N 1
ATOM 3967 C CA . THR B 1 157 ? 5.5 -27.406 -25.828 1 98.12 157 THR B CA 1
ATOM 3968 C C . THR B 1 157 ? 4.625 -27.656 -24.594 1 98.12 157 THR B C 1
ATOM 3970 O O . THR B 1 157 ? 4.336 -26.719 -23.844 1 98.12 157 THR B O 1
ATOM 3973 N N . PRO B 1 158 ? 4.18 -28.906 -24.422 1 98.31 158 PRO B N 1
ATOM 3974 C CA . PRO B 1 158 ? 3.426 -29.219 -23.219 1 98.31 158 PRO B CA 1
ATOM 3975 C C . PRO B 1 158 ? 4.207 -28.906 -21.938 1 98.31 158 PRO B C 1
ATOM 3977 O O . PRO B 1 158 ? 3.615 -28.5 -20.938 1 98.31 158 PRO B O 1
ATOM 3980 N N . ALA B 1 159 ? 5.508 -29.109 -21.953 1 98.31 159 ALA B N 1
ATOM 3981 C CA . ALA B 1 159 ? 6.324 -28.766 -20.781 1 98.31 159 ALA B CA 1
ATOM 3982 C C . ALA B 1 159 ? 6.223 -27.281 -20.453 1 98.31 159 ALA B C 1
ATOM 3984 O O . ALA B 1 159 ? 6.086 -26.891 -19.297 1 98.31 159 ALA B O 1
ATOM 3985 N N . GLN B 1 160 ? 6.207 -26.438 -21.5 1 98.38 160 GLN B N 1
ATOM 3986 C CA . GLN B 1 160 ? 6.031 -25 -21.328 1 98.38 160 GLN B CA 1
ATOM 3987 C C . GLN B 1 160 ? 4.629 -24.688 -20.812 1 98.38 160 GLN B C 1
ATOM 3989 O O . GLN B 1 160 ? 4.441 -23.719 -20.062 1 98.38 160 GLN B O 1
ATOM 3994 N N . GLY B 1 161 ? 3.662 -25.516 -21.219 1 98.69 161 GLY B N 1
ATOM 3995 C CA . GLY B 1 161 ? 2.297 -25.328 -20.75 1 98.69 161 GLY B CA 1
ATOM 3996 C C . GLY B 1 161 ? 2.172 -25.375 -19.234 1 98.69 161 GLY B C 1
ATOM 3997 O O . GLY B 1 161 ? 1.324 -24.703 -18.656 1 98.69 161 GLY B O 1
ATOM 3998 N N . ALA B 1 162 ? 3.037 -26.125 -18.562 1 98.69 162 ALA B N 1
ATOM 3999 C CA . ALA B 1 162 ? 3.012 -26.266 -17.109 1 98.69 162 ALA B CA 1
ATOM 4000 C C . ALA B 1 162 ? 3.52 -25.016 -16.406 1 98.69 162 ALA B C 1
ATOM 4002 O O . ALA B 1 162 ? 3.367 -24.859 -15.203 1 98.69 162 ALA B O 1
ATOM 4003 N N . LEU B 1 163 ? 4.074 -24.094 -17.188 1 98.75 163 LEU B N 1
ATOM 4004 C CA . LEU B 1 163 ? 4.648 -22.875 -16.609 1 98.75 163 LEU B CA 1
ATOM 4005 C C . LEU B 1 163 ? 3.764 -21.672 -16.906 1 98.75 163 LEU B C 1
ATOM 4007 O O . LEU B 1 163 ? 4.031 -20.562 -16.406 1 98.75 163 LEU B O 1
ATOM 4011 N N . VAL B 1 164 ? 2.662 -21.906 -17.625 1 98.81 164 VAL B N 1
ATOM 4012 C CA . VAL B 1 164 ? 1.806 -20.797 -18.047 1 98.81 164 VAL B CA 1
ATOM 4013 C C . VAL B 1 164 ? 1.113 -20.188 -16.828 1 98.81 164 VAL B C 1
ATOM 4015 O O . VAL B 1 164 ? 1.075 -18.969 -16.656 1 98.81 164 VAL B O 1
ATOM 4018 N N . GLU B 1 165 ? 0.602 -21.016 -15.984 1 98.69 165 GLU B N 1
ATOM 4019 C CA . GLU B 1 165 ? -0.146 -20.547 -14.828 1 98.69 165 GLU B CA 1
ATOM 4020 C C . GLU B 1 165 ? 0.72 -19.656 -13.938 1 98.69 165 GLU B C 1
ATOM 4022 O O . GLU B 1 165 ? 0.352 -18.516 -13.641 1 98.69 165 GLU B O 1
ATOM 4027 N N . PRO B 1 166 ? 1.918 -20.062 -13.531 1 98.62 166 PRO B N 1
ATOM 4028 C CA . PRO B 1 166 ? 2.717 -19.188 -12.68 1 98.62 166 PRO B CA 1
ATOM 4029 C C . PRO B 1 166 ? 3.186 -17.922 -13.398 1 98.62 166 PRO B C 1
ATOM 4031 O O . PRO B 1 166 ? 3.283 -16.859 -12.789 1 98.62 166 PRO B O 1
ATOM 4034 N N . LEU B 1 167 ? 3.479 -18.016 -14.672 1 98.81 167 LEU B N 1
ATOM 4035 C CA . LEU B 1 167 ? 3.865 -16.828 -15.414 1 98.81 167 LEU B CA 1
ATOM 4036 C C . LEU B 1 167 ? 2.689 -15.859 -15.547 1 98.81 167 LEU B C 1
ATOM 4038 O O . LEU B 1 167 ? 2.875 -14.641 -15.562 1 98.81 167 LEU B O 1
ATOM 4042 N N . SER B 1 168 ? 1.475 -16.422 -15.625 1 98.75 168 SER B N 1
ATOM 4043 C CA . SER B 1 168 ? 0.285 -15.578 -15.711 1 98.75 168 SER B CA 1
ATOM 4044 C C . SER B 1 168 ? 0.096 -14.75 -14.445 1 98.75 168 SER B C 1
ATOM 4046 O O . SER B 1 168 ? -0.386 -13.617 -14.508 1 98.75 168 SER B O 1
ATOM 4048 N N . ILE B 1 169 ? 0.455 -15.281 -13.336 1 98.31 169 ILE B N 1
ATOM 4049 C CA . ILE B 1 169 ? 0.379 -14.562 -12.062 1 98.31 169 ILE B CA 1
ATOM 4050 C C . ILE B 1 169 ? 1.291 -13.336 -12.109 1 98.31 169 ILE B C 1
ATOM 4052 O O . ILE B 1 169 ? 0.913 -12.258 -11.648 1 98.31 169 ILE B O 1
ATOM 4056 N N . ILE B 1 170 ? 2.443 -13.492 -12.68 1 98.56 170 ILE B N 1
ATOM 4057 C CA . ILE B 1 170 ? 3.422 -12.414 -12.781 1 98.56 170 ILE B CA 1
ATOM 4058 C C . ILE B 1 170 ? 2.938 -11.375 -13.789 1 98.56 170 ILE B C 1
ATOM 4060 O O . ILE B 1 170 ? 3.096 -10.172 -13.57 1 98.56 170 ILE B O 1
ATOM 4064 N N . THR B 1 171 ? 2.33 -11.844 -14.883 1 98.06 171 THR B N 1
ATOM 4065 C CA . THR B 1 171 ? 1.77 -10.914 -15.859 1 98.06 171 THR B CA 1
ATOM 4066 C C . THR B 1 171 ? 0.701 -10.039 -15.219 1 98.06 171 THR B C 1
ATOM 4068 O O . THR B 1 171 ? 0.718 -8.812 -15.375 1 98.06 171 THR B O 1
ATOM 4071 N N . ASN B 1 172 ? -0.152 -10.68 -14.461 1 98 172 ASN B N 1
ATOM 4072 C CA . ASN B 1 172 ? -1.165 -9.906 -13.758 1 98 172 ASN B CA 1
ATOM 4073 C C . ASN B 1 172 ? -0.533 -8.875 -12.828 1 98 172 ASN B C 1
ATOM 4075 O O . ASN B 1 172 ? -0.879 -7.691 -12.875 1 98 172 ASN B O 1
ATOM 4079 N N . ALA B 1 173 ? 0.415 -9.266 -12.031 1 98.19 173 ALA B N 1
ATOM 4080 C CA . ALA B 1 173 ? 1.039 -8.406 -11.031 1 98.19 173 ALA B CA 1
ATOM 4081 C C . ALA B 1 173 ? 1.759 -7.234 -11.695 1 98.19 173 ALA B C 1
ATOM 4083 O O . ALA B 1 173 ? 1.517 -6.074 -11.352 1 98.19 173 ALA B O 1
ATOM 4084 N N . LEU B 1 174 ? 2.625 -7.52 -12.656 1 97.56 174 LEU B N 1
ATOM 4085 C CA . LEU B 1 174 ? 3.502 -6.484 -13.203 1 97.56 174 LEU B CA 1
ATOM 4086 C C . LEU B 1 174 ? 2.744 -5.586 -14.172 1 97.56 174 LEU B C 1
ATOM 4088 O O . LEU B 1 174 ? 3.023 -4.387 -14.258 1 97.56 174 LEU B O 1
ATOM 4092 N N . TYR B 1 175 ? 1.771 -6.137 -14.922 1 94.44 175 TYR B N 1
ATOM 4093 C CA . TYR B 1 175 ? 1.034 -5.332 -15.891 1 94.44 175 TYR B CA 1
ATOM 4094 C C . TYR B 1 175 ? 0.018 -4.434 -15.195 1 94.44 175 TYR B C 1
ATOM 4096 O O . TYR B 1 175 ? -0.217 -3.303 -15.625 1 94.44 175 TYR B O 1
ATOM 4104 N N . ASN B 1 176 ? -0.493 -4.941 -14.102 1 91.75 176 ASN B N 1
ATOM 4105 C CA . ASN B 1 176 ? -1.632 -4.234 -13.523 1 91.75 176 ASN B CA 1
ATOM 4106 C C . ASN B 1 176 ? -1.249 -3.512 -12.234 1 91.75 176 ASN B C 1
ATOM 4108 O O . ASN B 1 176 ? -1.945 -2.59 -11.805 1 91.75 176 ASN B O 1
ATOM 4112 N N . LYS B 1 177 ? -0.16 -3.9 -11.633 1 92.88 177 LYS B N 1
ATOM 4113 C CA . LYS B 1 177 ? 0.168 -3.332 -10.328 1 92.88 177 LYS B CA 1
ATOM 4114 C C . LYS B 1 177 ? 1.476 -2.547 -10.383 1 92.88 177 LYS B C 1
ATOM 4116 O O . LYS B 1 177 ? 1.79 -1.785 -9.469 1 92.88 177 LYS B O 1
ATOM 4121 N N . CYS B 1 178 ? 2.189 -2.801 -11.438 1 92.69 178 CYS B N 1
ATOM 4122 C CA . CYS B 1 178 ? 3.482 -2.135 -11.562 1 92.69 178 CYS B CA 1
ATOM 4123 C C . CYS B 1 178 ? 3.529 -1.254 -12.805 1 92.69 178 CYS B C 1
ATOM 4125 O O . CYS B 1 178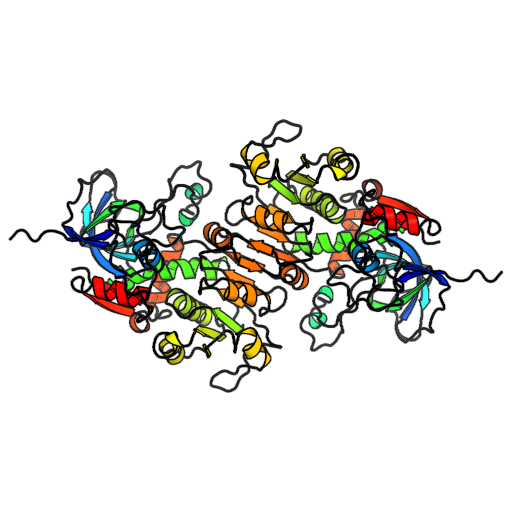 ? 2.992 -1.621 -13.852 1 92.69 178 CYS B O 1
ATOM 4127 N N . ASP B 1 179 ? 3.996 -0.063 -12.758 1 91.5 179 ASP B N 1
ATOM 4128 C CA . ASP B 1 179 ? 4.223 0.832 -13.891 1 91.5 179 ASP B CA 1
ATOM 4129 C C . ASP B 1 179 ? 5.711 0.968 -14.195 1 91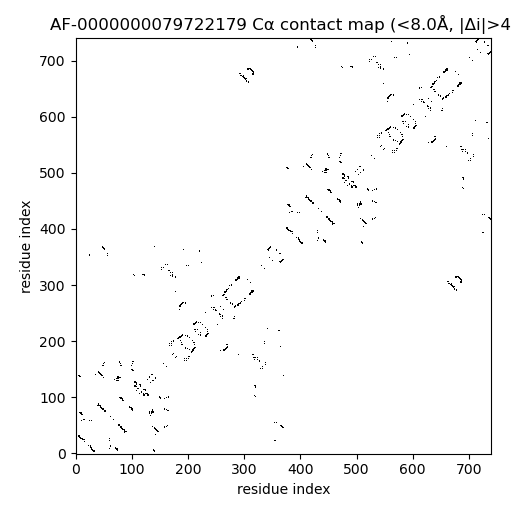.5 179 ASP B C 1
ATOM 4131 O O . ASP B 1 179 ? 6.281 2.053 -14.062 1 91.5 179 ASP B O 1
ATOM 4135 N N . ILE B 1 180 ? 6.262 -0.182 -14.672 1 96.5 180 ILE B N 1
ATOM 4136 C CA . ILE B 1 180 ? 7.699 -0.236 -14.906 1 96.5 180 ILE B CA 1
ATOM 4137 C C . ILE B 1 180 ? 8.055 0.577 -16.156 1 96.5 180 ILE B C 1
ATOM 4139 O O . ILE B 1 180 ? 7.418 0.429 -17.203 1 96.5 180 ILE B O 1
ATOM 4143 N N . LYS B 1 181 ? 9.055 1.451 -16.062 1 94.56 181 LYS B N 1
ATOM 4144 C CA . LYS B 1 181 ? 9.57 2.244 -17.172 1 94.56 181 LYS B CA 1
ATOM 4145 C C . LYS B 1 181 ? 11.008 1.858 -17.5 1 94.56 181 LYS B C 1
ATOM 4147 O O . LYS B 1 181 ? 11.766 1.464 -16.625 1 94.56 181 LYS B O 1
ATOM 4152 N N . PRO B 1 182 ? 11.344 1.98 -18.797 1 95.94 182 PRO B N 1
ATOM 4153 C CA . PRO B 1 182 ? 12.727 1.684 -19.172 1 95.94 182 PRO B CA 1
ATOM 4154 C C . PRO B 1 182 ? 13.742 2.506 -18.391 1 95.94 182 PRO B C 1
ATOM 4156 O O . PRO B 1 182 ? 13.531 3.699 -18.156 1 95.94 182 PRO B O 1
ATOM 4159 N N . GLY B 1 183 ? 14.727 1.827 -17.938 1 96.12 183 GLY B N 1
ATOM 4160 C CA . GLY B 1 183 ? 15.812 2.504 -17.25 1 96.12 183 GLY B CA 1
ATOM 4161 C C . GLY B 1 183 ? 15.672 2.457 -15.734 1 96.12 183 GLY B C 1
ATOM 4162 O O . GLY B 1 183 ? 16.625 2.748 -15.008 1 96.12 183 GLY B O 1
ATOM 4163 N N . GLN B 1 184 ? 14.5 2.078 -15.203 1 97.25 184 GLN B N 1
ATOM 4164 C CA . GLN B 1 184 ? 14.281 1.997 -13.758 1 97.25 184 GLN B CA 1
ATOM 4165 C C . GLN B 1 184 ? 15.094 0.864 -13.141 1 97.25 184 GLN B C 1
ATOM 4167 O O . GLN B 1 184 ? 15.289 -0.18 -13.773 1 97.25 184 GLN B O 1
ATOM 4172 N N . ASP B 1 185 ? 15.586 1.098 -11.977 1 98.5 185 ASP B N 1
ATOM 4173 C CA . ASP B 1 185 ? 16.234 0.065 -11.18 1 98.5 185 ASP B CA 1
ATOM 4174 C C . ASP B 1 185 ? 15.234 -0.677 -10.305 1 98.5 185 ASP B C 1
ATOM 4176 O O . ASP B 1 185 ? 14.602 -0.078 -9.43 1 98.5 185 ASP B O 1
ATOM 4180 N N . VAL B 1 186 ? 15.109 -1.961 -10.547 1 98.81 186 VAL B N 1
ATOM 4181 C CA . VAL B 1 186 ? 14.102 -2.789 -9.883 1 98.81 186 VAL B CA 1
ATOM 4182 C C . VAL B 1 186 ? 14.789 -3.906 -9.102 1 98.81 186 VAL B C 1
ATOM 4184 O O . VAL B 1 186 ? 15.672 -4.59 -9.625 1 98.81 186 VAL B O 1
ATOM 4187 N N . VAL B 1 187 ? 14.391 -4.043 -7.824 1 98.88 187 VAL B N 1
ATOM 4188 C CA . VAL B 1 187 ? 14.859 -5.184 -7.039 1 98.88 187 VAL B CA 1
ATOM 4189 C C . VAL B 1 187 ? 13.75 -6.234 -6.949 1 98.88 187 VAL B C 1
ATOM 4191 O O . VAL B 1 187 ? 12.594 -5.902 -6.676 1 98.88 187 VAL B O 1
ATOM 4194 N N . VAL B 1 188 ? 14.047 -7.43 -7.238 1 98.88 188 VAL B N 1
ATOM 4195 C CA . VAL B 1 188 ? 13.195 -8.594 -6.98 1 98.88 188 VAL B CA 1
ATOM 4196 C C . VAL B 1 188 ? 13.75 -9.383 -5.797 1 98.88 188 VAL B C 1
ATOM 4198 O O . VAL B 1 188 ? 14.883 -9.883 -5.852 1 98.88 188 VAL B O 1
ATOM 4201 N N . THR B 1 189 ? 12.938 -9.453 -4.738 1 98.75 189 THR B N 1
ATOM 4202 C CA . THR B 1 189 ? 13.383 -10.258 -3.604 1 98.75 189 THR B CA 1
ATOM 4203 C C . THR B 1 189 ? 12.891 -11.695 -3.738 1 98.75 189 THR B C 1
ATOM 4205 O O . THR B 1 189 ? 11.711 -11.938 -3.986 1 98.75 189 THR B O 1
ATOM 4208 N N . GLY B 1 190 ? 13.812 -12.664 -3.535 1 98.31 190 GLY B N 1
ATOM 4209 C CA . GLY B 1 190 ? 13.539 -14.07 -3.779 1 98.31 190 GLY B CA 1
ATOM 4210 C C . GLY B 1 190 ? 13.898 -14.516 -5.184 1 98.31 190 GLY B C 1
ATOM 4211 O O . GLY B 1 190 ? 13.352 -14 -6.16 1 98.31 190 GLY B O 1
ATOM 4212 N N . CYS B 1 191 ? 14.773 -15.523 -5.234 1 98.44 191 CYS B N 1
ATOM 4213 C CA . CYS B 1 191 ? 15.281 -15.938 -6.539 1 98.44 191 CYS B CA 1
ATOM 4214 C C . CYS B 1 191 ? 14.641 -17.25 -6.977 1 98.44 191 CYS B C 1
ATOM 4216 O O . CYS B 1 191 ? 15.195 -17.969 -7.812 1 98.44 191 CYS B O 1
ATOM 4218 N N . GLY B 1 192 ? 13.516 -17.609 -6.383 1 98.19 192 GLY B N 1
ATOM 4219 C CA . GLY B 1 192 ? 12.75 -18.734 -6.891 1 98.19 192 GLY B CA 1
ATOM 4220 C C . GLY B 1 192 ? 12.086 -18.453 -8.227 1 98.19 192 GLY B C 1
ATOM 4221 O O . GLY B 1 192 ? 12.336 -17.406 -8.836 1 98.19 192 GLY B O 1
ATOM 4222 N N . ILE B 1 193 ? 11.273 -19.328 -8.68 1 98.5 193 ILE B N 1
ATOM 4223 C CA . ILE B 1 193 ? 10.727 -19.266 -10.031 1 98.5 193 ILE B CA 1
ATOM 4224 C C . ILE B 1 193 ? 9.844 -18.016 -10.172 1 98.5 193 ILE B C 1
ATOM 4226 O O . ILE B 1 193 ? 9.859 -17.344 -11.211 1 98.5 193 ILE B O 1
ATOM 4230 N N . ILE B 1 194 ? 9.062 -17.703 -9.164 1 98.62 194 ILE B N 1
ATOM 4231 C CA . ILE B 1 194 ? 8.227 -16.5 -9.203 1 98.62 194 ILE B CA 1
ATOM 4232 C C . ILE B 1 194 ? 9.109 -15.258 -9.32 1 98.62 194 ILE B C 1
ATOM 4234 O O . ILE B 1 194 ? 8.812 -14.352 -10.102 1 98.62 194 ILE B O 1
ATOM 4238 N N . GLY B 1 195 ? 10.18 -15.258 -8.547 1 98.81 195 GLY B N 1
ATOM 4239 C CA . GLY B 1 195 ? 11.133 -14.172 -8.641 1 98.81 195 GLY B CA 1
ATOM 4240 C C . GLY B 1 195 ? 11.781 -14.055 -10.008 1 98.81 195 GLY B C 1
ATOM 4241 O O . GLY B 1 195 ? 11.867 -12.961 -10.57 1 98.81 195 GLY B O 1
ATOM 4242 N N . MET B 1 196 ? 12.18 -15.141 -10.531 1 98.75 196 MET B N 1
ATOM 4243 C CA . MET B 1 196 ? 12.867 -15.109 -11.82 1 98.75 196 MET B CA 1
ATOM 4244 C C . MET B 1 196 ? 11.906 -14.734 -12.945 1 98.75 196 MET B C 1
ATOM 4246 O O . MET B 1 196 ? 12.281 -14.039 -13.883 1 98.75 196 MET B O 1
ATOM 4250 N N . MET B 1 197 ? 10.68 -15.273 -12.883 1 98.81 197 MET B N 1
ATOM 4251 C CA . MET B 1 197 ? 9.672 -14.828 -13.844 1 98.81 197 MET B CA 1
ATOM 4252 C C . MET B 1 197 ? 9.453 -13.32 -13.742 1 98.81 197 MET B C 1
ATOM 4254 O O . MET B 1 197 ? 9.375 -12.633 -14.766 1 98.81 197 MET B O 1
ATOM 4258 N N . SER B 1 198 ? 9.414 -12.789 -12.547 1 98.81 198 SER B N 1
ATOM 4259 C CA . SER B 1 198 ? 9.273 -11.352 -12.328 1 98.81 198 SER B CA 1
ATOM 4260 C C . SER B 1 198 ? 10.453 -10.586 -12.906 1 98.81 198 SER B C 1
ATOM 4262 O O . SER B 1 198 ? 10.273 -9.555 -13.555 1 98.81 198 SER B O 1
ATOM 4264 N N . ALA B 1 199 ? 11.648 -11.086 -12.695 1 98.81 199 ALA B N 1
ATOM 4265 C CA . ALA B 1 199 ? 12.867 -10.445 -13.188 1 98.81 199 ALA B CA 1
ATOM 4266 C C . ALA B 1 199 ? 12.867 -10.375 -14.711 1 98.81 199 ALA B C 1
ATOM 4268 O O . ALA B 1 199 ? 13.148 -9.32 -15.289 1 98.81 199 ALA B O 1
ATOM 4269 N N . GLU B 1 200 ? 12.523 -11.461 -15.352 1 98.75 200 GLU B N 1
ATOM 4270 C CA . GLU B 1 200 ? 12.523 -11.508 -16.812 1 98.75 200 GLU B CA 1
ATOM 4271 C C . GLU B 1 200 ? 11.492 -10.547 -17.391 1 98.75 200 GLU B C 1
ATOM 4273 O O . GLU B 1 200 ? 11.773 -9.828 -18.359 1 98.75 200 GLU B O 1
ATOM 4278 N N . VAL B 1 201 ? 10.289 -10.57 -16.797 1 98.69 201 VAL B N 1
ATOM 4279 C CA . VAL B 1 201 ? 9.227 -9.711 -17.312 1 98.69 201 VAL B CA 1
ATOM 4280 C C . VAL B 1 201 ? 9.578 -8.242 -17.047 1 98.69 201 VAL B C 1
ATOM 4282 O O . VAL B 1 201 ? 9.344 -7.383 -17.891 1 98.69 201 VAL B O 1
ATOM 4285 N N . ALA B 1 202 ? 10.148 -7.91 -15.867 1 98.75 202 ALA B N 1
ATOM 4286 C CA . ALA B 1 202 ? 10.578 -6.547 -15.57 1 98.75 202 ALA B CA 1
ATOM 4287 C C . ALA B 1 202 ? 11.656 -6.09 -16.547 1 98.75 202 ALA B C 1
ATOM 4289 O O . ALA B 1 202 ? 11.625 -4.957 -17.031 1 98.75 202 ALA B O 1
ATOM 4290 N N . ARG B 1 203 ? 12.641 -6.957 -16.828 1 98.44 203 ARG B N 1
ATOM 4291 C CA . ARG B 1 203 ? 13.664 -6.648 -17.812 1 98.44 203 ARG B CA 1
ATOM 4292 C C . ARG B 1 203 ? 13.047 -6.383 -19.172 1 98.44 203 ARG B C 1
ATOM 4294 O O . ARG B 1 203 ? 13.453 -5.449 -19.875 1 98.44 203 ARG B O 1
ATOM 4301 N N . ALA B 1 204 ? 12.094 -7.199 -19.547 1 97.75 204 ALA B N 1
ATOM 4302 C CA . ALA B 1 204 ? 11.43 -7.035 -20.828 1 97.75 204 ALA B CA 1
ATOM 4303 C C . ALA B 1 204 ? 10.734 -5.68 -20.922 1 97.75 204 ALA B C 1
ATOM 4305 O O . ALA B 1 204 ? 10.586 -5.125 -22.016 1 97.75 204 ALA B O 1
ATOM 4306 N N . ALA B 1 205 ? 10.352 -5.156 -19.781 1 97.31 205 ALA B N 1
ATOM 4307 C CA . ALA B 1 205 ? 9.727 -3.836 -19.734 1 97.31 205 ALA B CA 1
ATOM 4308 C C . ALA B 1 205 ? 10.781 -2.73 -19.75 1 97.31 205 ALA B C 1
ATOM 4310 O O . ALA B 1 205 ? 10.445 -1.545 -19.719 1 97.31 205 ALA B O 1
ATOM 4311 N N . GLY B 1 206 ? 12.086 -3.049 -19.734 1 97.44 206 GLY B N 1
ATOM 4312 C CA . GLY B 1 206 ? 13.156 -2.082 -19.906 1 97.44 206 GLY B CA 1
ATOM 4313 C C . GLY B 1 206 ? 13.891 -1.766 -18.609 1 97.44 206 GLY B C 1
ATOM 4314 O O . GLY B 1 206 ? 14.773 -0.913 -18.578 1 97.44 206 GLY B O 1
ATOM 4315 N N . ALA B 1 207 ? 13.586 -2.453 -17.516 1 98.25 207 ALA B N 1
ATOM 4316 C CA . ALA B 1 207 ? 14.203 -2.17 -16.219 1 98.25 207 ALA B CA 1
ATOM 4317 C C . ALA B 1 207 ? 15.586 -2.818 -16.125 1 98.25 207 ALA B C 1
ATOM 4319 O O . ALA B 1 207 ? 15.867 -3.809 -16.797 1 98.25 207 ALA B O 1
ATOM 4320 N N . ARG B 1 208 ? 16.484 -2.238 -15.328 1 98 208 ARG B N 1
ATOM 4321 C CA . ARG B 1 208 ? 17.641 -2.93 -14.766 1 98 208 ARG B CA 1
ATOM 4322 C C . ARG B 1 208 ? 17.25 -3.68 -13.492 1 98 208 ARG B C 1
ATOM 4324 O O . ARG B 1 208 ? 16.672 -3.098 -12.57 1 98 208 ARG B O 1
ATOM 4331 N N . VAL B 1 209 ? 17.562 -4.98 -13.438 1 98.81 209 VAL B N 1
ATOM 4332 C CA . VAL B 1 209 ? 16.969 -5.793 -12.375 1 98.81 209 VAL B CA 1
ATOM 4333 C C . VAL B 1 209 ? 18.078 -6.418 -11.523 1 98.81 209 VAL B C 1
ATOM 4335 O O . VAL B 1 209 ? 19.047 -6.949 -12.062 1 98.81 209 VAL B O 1
ATOM 4338 N N . ALA B 1 210 ? 17.953 -6.297 -10.25 1 98.88 210 ALA B N 1
ATOM 4339 C CA . ALA B 1 210 ? 18.734 -7.047 -9.273 1 98.88 210 ALA B CA 1
ATOM 4340 C C . ALA B 1 210 ? 17.875 -8.078 -8.555 1 98.88 210 ALA B C 1
ATOM 4342 O O . ALA B 1 210 ? 16.734 -7.793 -8.188 1 98.88 210 ALA B O 1
ATOM 4343 N N . VAL B 1 211 ? 18.391 -9.258 -8.336 1 98.81 211 VAL B N 1
ATOM 4344 C CA . VAL B 1 211 ? 17.688 -10.352 -7.684 1 98.81 211 VAL B CA 1
ATOM 4345 C C . VAL B 1 211 ? 18.406 -10.742 -6.398 1 98.81 211 VAL B C 1
ATOM 4347 O O . VAL B 1 211 ? 19.641 -10.883 -6.387 1 98.81 211 VAL B O 1
ATOM 4350 N N . THR B 1 212 ? 17.578 -10.914 -5.336 1 98.81 212 THR B N 1
ATOM 4351 C CA . THR B 1 212 ? 18.219 -11.281 -4.074 1 98.81 212 THR B CA 1
ATOM 4352 C C . THR B 1 212 ? 18.016 -12.773 -3.789 1 98.81 212 THR B C 1
ATOM 4354 O O . THR B 1 212 ? 17.047 -13.375 -4.254 1 98.81 212 THR B O 1
ATOM 4357 N N . GLY B 1 213 ? 18.875 -13.398 -3.109 1 98.38 213 GLY B N 1
ATOM 4358 C CA . GLY B 1 213 ? 18.828 -14.742 -2.545 1 98.38 213 GLY B CA 1
ATOM 4359 C C . GLY B 1 213 ? 19.719 -14.898 -1.317 1 98.38 213 GLY B C 1
ATOM 4360 O O . GLY B 1 213 ? 20.344 -13.938 -0.867 1 98.38 213 GLY B O 1
ATOM 4361 N N . ILE B 1 214 ? 19.672 -16.047 -0.743 1 98.19 214 ILE B N 1
ATOM 4362 C CA . ILE B 1 214 ? 20.484 -16.312 0.439 1 98.19 214 ILE B CA 1
ATOM 4363 C C . ILE B 1 214 ? 21.609 -17.281 0.083 1 98.19 214 ILE B C 1
ATOM 4365 O O . ILE B 1 214 ? 21.719 -17.719 -1.068 1 98.19 214 ILE B O 1
ATOM 4369 N N . ALA B 1 215 ? 22.391 -17.641 1.071 1 97.81 215 ALA B N 1
ATOM 4370 C CA . ALA B 1 215 ? 23.578 -18.453 0.85 1 97.81 215 ALA B CA 1
ATOM 4371 C C . ALA B 1 215 ? 23.203 -19.797 0.211 1 97.81 215 ALA B C 1
ATOM 4373 O O . ALA B 1 215 ? 23.922 -20.281 -0.666 1 97.81 215 ALA B O 1
ATOM 4374 N N . HIS B 1 216 ? 22.141 -20.328 0.618 1 96.19 216 HIS B N 1
ATOM 4375 C CA . HIS B 1 216 ? 21.688 -21.625 0.109 1 96.19 216 HIS B CA 1
ATOM 4376 C C . HIS B 1 216 ? 21.422 -21.562 -1.394 1 96.19 216 HIS B C 1
ATOM 4378 O O . HIS B 1 216 ? 21.531 -22.578 -2.084 1 96.19 216 HIS B O 1
ATOM 4384 N N . ASP B 1 217 ? 21.156 -20.406 -1.931 1 97.56 217 ASP B N 1
ATOM 4385 C CA . ASP B 1 217 ? 20.781 -20.219 -3.328 1 97.56 217 ASP B CA 1
ATOM 4386 C C . ASP B 1 217 ? 22.016 -20.031 -4.207 1 97.56 217 ASP B C 1
ATOM 4388 O O . ASP B 1 217 ? 21.922 -20.109 -5.434 1 97.56 217 ASP B O 1
ATOM 4392 N N . ARG B 1 218 ? 23.156 -19.828 -3.654 1 97.25 218 ARG B N 1
ATOM 4393 C CA . ARG B 1 218 ? 24.359 -19.344 -4.328 1 97.25 218 ARG B CA 1
ATOM 4394 C C . ARG B 1 218 ? 24.688 -20.188 -5.555 1 97.25 218 ARG B C 1
ATOM 4396 O O . ARG B 1 218 ? 24.891 -19.656 -6.645 1 97.25 218 ARG B O 1
ATOM 4403 N N . ASP B 1 219 ? 24.594 -21.469 -5.328 1 97.38 219 ASP B N 1
ATOM 4404 C CA . ASP B 1 219 ? 25.047 -22.344 -6.402 1 97.38 219 ASP B CA 1
ATOM 4405 C C . ASP B 1 219 ? 23.875 -22.969 -7.148 1 97.38 219 ASP B C 1
ATOM 4407 O O . ASP B 1 219 ? 24.062 -23.906 -7.93 1 97.38 219 ASP B O 1
ATOM 4411 N N . ILE B 1 220 ? 22.734 -22.516 -6.891 1 97.19 220 ILE B N 1
ATOM 4412 C CA . ILE B 1 220 ? 21.547 -23.062 -7.523 1 97.19 220 ILE B CA 1
ATOM 4413 C C . ILE B 1 220 ? 20.719 -21.953 -8.164 1 97.19 220 ILE B C 1
ATOM 4415 O O . ILE B 1 220 ? 20.875 -21.656 -9.352 1 97.19 220 ILE B O 1
ATOM 4419 N N . ARG B 1 221 ? 19.969 -21.25 -7.383 1 98.12 221 ARG B N 1
ATOM 4420 C CA . ARG B 1 221 ? 19 -20.312 -7.941 1 98.12 221 ARG B CA 1
ATOM 4421 C C . ARG B 1 221 ? 19.672 -18.969 -8.266 1 98.12 221 ARG B C 1
ATOM 4423 O O . ARG B 1 221 ? 19.391 -18.375 -9.305 1 98.12 221 ARG B O 1
ATOM 4430 N N . LEU B 1 222 ? 20.562 -18.453 -7.422 1 98.31 222 LEU B N 1
ATOM 4431 C CA . LEU B 1 222 ? 21.281 -17.219 -7.723 1 98.31 222 LEU B CA 1
ATOM 4432 C C . LEU B 1 222 ? 22.219 -17.406 -8.914 1 98.31 222 LEU B C 1
ATOM 4434 O O . LEU B 1 222 ? 22.422 -16.484 -9.703 1 98.31 222 LEU B O 1
ATOM 4438 N N . LYS B 1 223 ? 22.766 -18.641 -9 1 98.12 223 LYS B N 1
ATOM 4439 C CA . LYS B 1 223 ? 23.625 -18.953 -10.148 1 98.12 223 LYS B CA 1
ATOM 4440 C C . LYS B 1 223 ? 22.844 -18.828 -11.461 1 98.12 223 LYS B C 1
ATOM 4442 O O . LYS B 1 223 ? 23.344 -18.234 -12.422 1 98.12 223 LYS B O 1
ATOM 4447 N N . ARG B 1 224 ? 21.672 -19.344 -11.477 1 98.06 224 ARG B N 1
ATOM 4448 C CA . ARG B 1 224 ? 20.844 -19.266 -12.672 1 98.06 224 ARG B CA 1
ATOM 4449 C C . ARG B 1 224 ? 20.5 -17.812 -13.008 1 98.06 224 ARG B C 1
ATOM 4451 O O . ARG B 1 224 ? 20.438 -17.438 -14.18 1 98.06 224 ARG B O 1
ATOM 4458 N N . ALA B 1 225 ? 20.234 -17.031 -11.984 1 98.5 225 ALA B N 1
ATOM 4459 C CA . ALA B 1 225 ? 19.969 -15.617 -12.18 1 98.5 225 ALA B CA 1
ATOM 4460 C C . ALA B 1 225 ? 21.172 -14.914 -12.805 1 98.5 225 ALA B C 1
ATOM 4462 O O . ALA B 1 225 ? 21.031 -14.133 -13.742 1 98.5 225 ALA B O 1
ATOM 4463 N N . LYS B 1 226 ? 22.328 -15.219 -12.289 1 97.88 226 LYS B N 1
ATOM 4464 C CA . LYS B 1 226 ? 23.578 -14.625 -12.789 1 97.88 226 LYS B CA 1
ATOM 4465 C C . LYS B 1 226 ? 23.828 -15.008 -14.242 1 97.88 226 LYS B C 1
ATOM 4467 O O . LYS B 1 226 ? 24.25 -14.18 -15.047 1 97.88 226 LYS B O 1
ATOM 4472 N N . GLU B 1 227 ? 23.562 -16.219 -14.578 1 98.12 227 GLU B N 1
ATOM 4473 C CA . GLU B 1 227 ? 23.75 -16.719 -15.93 1 98.12 227 GLU B CA 1
ATOM 4474 C C . GLU B 1 227 ? 22.859 -15.984 -16.922 1 98.12 227 GLU B C 1
ATOM 4476 O O . GLU B 1 227 ? 23.172 -15.898 -18.109 1 98.12 227 GLU B O 1
ATOM 4481 N N . ARG B 1 228 ? 21.781 -15.477 -16.438 1 97.75 228 ARG B N 1
ATOM 4482 C CA . ARG B 1 228 ? 20.859 -14.727 -17.281 1 97.75 228 ARG B CA 1
ATOM 4483 C C . ARG B 1 228 ? 21.234 -13.25 -17.344 1 97.75 228 ARG B C 1
ATOM 4485 O O . ARG B 1 228 ? 20.594 -12.461 -18.031 1 97.75 228 ARG B O 1
ATOM 4492 N N . GLY B 1 229 ? 22.234 -12.82 -16.547 1 97.31 229 GLY B N 1
ATOM 4493 C CA . GLY B 1 229 ? 22.766 -11.461 -16.625 1 97.31 229 GLY B CA 1
ATOM 4494 C C . GLY B 1 229 ? 22.141 -10.539 -15.594 1 97.31 229 GLY B C 1
ATOM 4495 O O . GLY B 1 229 ? 22.344 -9.32 -15.633 1 97.31 229 GLY B O 1
ATOM 4496 N N . PHE B 1 230 ? 21.391 -11.039 -14.688 1 98.44 230 PHE B N 1
ATOM 4497 C CA . PHE B 1 230 ? 20.828 -10.195 -13.641 1 98.44 230 PHE B CA 1
ATOM 4498 C C . PHE B 1 230 ? 21.891 -9.852 -12.602 1 98.44 230 PHE B C 1
ATOM 4500 O O . PHE B 1 230 ? 22.812 -10.625 -12.367 1 98.44 230 PHE B O 1
ATOM 4507 N N . ILE B 1 231 ? 21.781 -8.656 -12.008 1 98.5 231 ILE B N 1
ATOM 4508 C CA . ILE B 1 231 ? 22.562 -8.352 -10.812 1 98.5 231 ILE B CA 1
ATOM 4509 C C . ILE B 1 231 ? 22.109 -9.258 -9.664 1 98.5 231 ILE B C 1
ATOM 4511 O O . ILE B 1 231 ? 20.922 -9.344 -9.367 1 98.5 231 ILE B O 1
ATOM 4515 N N . THR B 1 232 ? 23.031 -10 -9.086 1 98.5 232 THR B N 1
ATOM 4516 C CA . THR B 1 232 ? 22.688 -10.891 -7.988 1 98.5 232 THR B CA 1
ATOM 4517 C C . THR B 1 232 ? 23.188 -10.344 -6.656 1 98.5 232 THR B C 1
ATOM 4519 O O . THR B 1 232 ? 24.312 -9.844 -6.566 1 98.5 232 THR B O 1
ATOM 4522 N N . ILE B 1 233 ? 22.312 -10.344 -5.684 1 98.38 233 ILE B N 1
ATOM 4523 C CA . ILE B 1 233 ? 22.609 -9.852 -4.344 1 98.38 233 ILE B CA 1
ATOM 4524 C C . ILE B 1 233 ? 22.391 -10.961 -3.322 1 98.38 233 ILE B C 1
ATOM 4526 O O . ILE B 1 233 ? 21.25 -11.367 -3.082 1 98.38 233 ILE B O 1
ATOM 4530 N N . GLU B 1 234 ? 23.406 -11.508 -2.742 1 98.38 234 GLU B N 1
ATOM 4531 C CA . GLU B 1 234 ? 23.281 -12.453 -1.636 1 98.38 234 GLU B CA 1
ATOM 4532 C C . GLU B 1 234 ? 23.078 -11.727 -0.311 1 98.38 234 GLU B C 1
ATOM 4534 O O . GLU B 1 234 ? 23.922 -10.945 0.114 1 98.38 234 GLU B O 1
ATOM 4539 N N . VAL B 1 235 ? 21.953 -11.938 0.324 1 98.25 235 VAL B N 1
ATOM 4540 C CA . VAL B 1 235 ? 21.641 -11.211 1.547 1 98.25 235 VAL B CA 1
ATOM 4541 C C . VAL B 1 235 ? 21.719 -12.156 2.746 1 98.25 235 VAL B C 1
ATOM 4543 O O . VAL B 1 235 ? 21.578 -13.375 2.598 1 98.25 235 VAL B O 1
ATOM 4546 N N . SER B 1 236 ? 21.984 -11.625 3.9 1 97.12 236 SER B N 1
ATOM 4547 C CA . SER B 1 236 ? 22 -12.266 5.215 1 97.12 236 SER B CA 1
ATOM 4548 C C . SER B 1 236 ? 21.688 -11.258 6.32 1 97.12 236 SER B C 1
ATOM 4550 O O . SER B 1 236 ? 21.641 -10.055 6.07 1 97.12 236 SER B O 1
ATOM 4552 N N . PRO B 1 237 ? 21.359 -11.758 7.477 1 93.62 237 PRO B N 1
ATOM 4553 C CA . PRO B 1 237 ? 21.125 -10.82 8.586 1 93.62 237 PRO B CA 1
ATOM 4554 C C . PRO B 1 237 ? 22.297 -9.852 8.789 1 93.62 237 PRO B C 1
ATOM 4556 O O . PRO B 1 237 ? 22.078 -8.695 9.141 1 93.62 237 PRO B O 1
ATOM 4559 N N . ASP B 1 238 ? 23.531 -10.273 8.508 1 95.25 238 ASP B N 1
ATOM 4560 C CA . ASP B 1 238 ? 24.703 -9.445 8.719 1 95.25 238 ASP B CA 1
ATOM 4561 C C . ASP B 1 238 ? 25.016 -8.609 7.484 1 95.25 238 ASP B C 1
ATOM 4563 O O . ASP B 1 238 ? 25.859 -7.711 7.535 1 95.25 238 ASP B O 1
ATOM 4567 N N . ASN B 1 239 ? 24.438 -8.914 6.426 1 96.75 239 ASN B N 1
ATOM 4568 C CA . ASN B 1 239 ? 24.609 -8.195 5.168 1 96.75 239 ASN B CA 1
ATOM 4569 C C . ASN B 1 239 ? 23.297 -8.039 4.422 1 96.75 239 ASN B C 1
ATOM 4571 O O . ASN B 1 239 ? 23.078 -8.68 3.391 1 96.75 239 ASN B O 1
ATOM 4575 N N . SER B 1 240 ? 22.516 -7.082 4.902 1 97.94 240 SER B N 1
ATOM 4576 C CA . SER B 1 240 ? 21.141 -6.906 4.438 1 97.94 240 SER B CA 1
ATOM 4577 C C . SER B 1 240 ? 21.094 -6.18 3.096 1 97.94 240 SER B C 1
ATOM 4579 O O . SER B 1 240 ? 22.109 -5.629 2.65 1 97.94 240 SER B O 1
ATOM 4581 N N . LEU B 1 241 ? 20 -6.242 2.424 1 98.5 241 LEU B N 1
ATOM 4582 C CA . LEU B 1 241 ? 19.797 -5.5 1.185 1 98.5 241 LEU B CA 1
ATOM 4583 C C . LEU B 1 241 ? 20.016 -4.008 1.4 1 98.5 241 LEU B C 1
ATOM 4585 O O . LEU B 1 241 ? 20.672 -3.348 0.59 1 98.5 241 LEU B O 1
ATOM 4589 N N . THR B 1 242 ? 19.5 -3.463 2.508 1 98.06 242 THR B N 1
ATOM 4590 C CA . THR B 1 242 ? 19.641 -2.051 2.848 1 98.06 242 THR B CA 1
ATOM 4591 C C . THR B 1 242 ? 21.125 -1.66 2.91 1 98.06 242 THR B C 1
ATOM 4593 O O . THR B 1 242 ? 21.531 -0.682 2.285 1 98.06 242 THR B O 1
ATOM 4596 N N . THR B 1 243 ? 21.875 -2.439 3.645 1 97.75 243 THR B N 1
ATOM 4597 C CA . THR B 1 243 ? 23.297 -2.158 3.82 1 97.75 243 THR B CA 1
ATOM 4598 C C . THR B 1 243 ? 24.016 -2.203 2.48 1 97.75 243 THR B C 1
ATOM 4600 O O . THR B 1 243 ? 24.828 -1.324 2.182 1 97.75 243 THR B O 1
ATOM 4603 N N . GLN B 1 244 ? 23.719 -3.148 1.686 1 98.12 244 GLN B N 1
ATOM 4604 C CA . GLN B 1 244 ? 24.406 -3.322 0.412 1 98.12 244 GLN B CA 1
ATOM 4605 C C . GLN B 1 244 ? 24.062 -2.201 -0.561 1 98.12 244 GLN B C 1
ATOM 4607 O O . GLN B 1 244 ? 24.922 -1.702 -1.281 1 98.12 244 GLN B O 1
ATOM 4612 N N . LEU B 1 245 ? 22.812 -1.825 -0.597 1 98.19 245 LEU B N 1
ATOM 4613 C CA . LEU B 1 245 ? 22.422 -0.702 -1.441 1 98.19 245 LEU B CA 1
ATOM 4614 C C . LEU B 1 245 ? 23.094 0.585 -0.986 1 98.19 245 LEU B C 1
ATOM 4616 O O . LEU B 1 245 ? 23.547 1.383 -1.814 1 98.19 245 LEU B O 1
ATOM 4620 N N . GLN B 1 246 ? 23.203 0.82 0.309 1 97 246 GLN B N 1
ATOM 4621 C CA . GLN B 1 246 ? 23.844 2.014 0.854 1 97 246 GLN B CA 1
ATOM 4622 C C . GLN B 1 246 ? 25.328 2.039 0.525 1 97 246 GLN B C 1
ATOM 4624 O O . GLN B 1 246 ? 25.891 3.105 0.279 1 97 246 GLN B O 1
ATOM 4629 N N . ASN B 1 247 ? 25.922 0.86 0.561 1 96.94 247 ASN B N 1
ATOM 4630 C CA . ASN B 1 247 ? 27.344 0.75 0.241 1 96.94 247 ASN B CA 1
ATOM 4631 C C . ASN B 1 247 ? 27.594 0.891 -1.259 1 96.94 247 ASN B C 1
ATOM 4633 O O . ASN B 1 247 ? 28.719 1.197 -1.68 1 96.94 247 ASN B O 1
ATOM 4637 N N . GLY B 1 248 ? 26.562 0.658 -1.979 1 96.75 248 GLY B N 1
ATOM 4638 C CA . GLY B 1 248 ? 26.672 0.795 -3.422 1 96.75 248 GLY B CA 1
ATOM 4639 C C . GLY B 1 248 ? 26.781 -0.536 -4.141 1 96.75 248 GLY B C 1
ATOM 4640 O O . GLY B 1 248 ? 27.516 -1.423 -3.707 1 96.75 248 GLY B O 1
ATOM 4641 N N . ILE B 1 249 ? 26 -0.718 -5.176 1 96.25 249 ILE B N 1
ATOM 4642 C CA . ILE B 1 249 ? 26 -1.88 -6.059 1 96.25 249 ILE B CA 1
ATOM 4643 C C . ILE B 1 249 ? 26.203 -1.432 -7.504 1 96.25 249 ILE B C 1
ATOM 4645 O O . ILE B 1 249 ? 25.703 -0.387 -7.918 1 96.25 249 ILE B O 1
ATOM 4649 N N . THR B 1 250 ? 27 -2.16 -8.25 1 96 250 THR B N 1
ATOM 4650 C CA . THR B 1 250 ? 27.188 -1.876 -9.672 1 96 250 THR B CA 1
ATOM 4651 C C . THR B 1 250 ? 26.828 -3.096 -10.516 1 96 250 THR B C 1
ATOM 4653 O O . THR B 1 250 ? 26.844 -4.227 -10.023 1 96 250 THR B O 1
ATOM 4656 N N . ASP B 1 251 ? 26.469 -2.83 -11.711 1 94.19 251 ASP B N 1
ATOM 4657 C CA . ASP B 1 251 ? 26.281 -3.943 -12.633 1 94.19 251 ASP B CA 1
ATOM 4658 C C . ASP B 1 251 ? 27.609 -4.398 -13.219 1 94.19 251 ASP B C 1
ATOM 4660 O O . ASP B 1 251 ? 28.672 -3.957 -12.781 1 94.19 251 ASP B O 1
ATOM 4664 N N . ASP B 1 252 ? 27.516 -5.324 -14.141 1 91.75 252 ASP B N 1
ATOM 4665 C CA . ASP B 1 252 ? 28.719 -5.938 -14.695 1 91.75 252 ASP B CA 1
ATOM 4666 C C . ASP B 1 252 ? 29.547 -4.914 -15.469 1 91.75 252 ASP B C 1
ATOM 4668 O O . ASP B 1 252 ? 30.75 -5.109 -15.672 1 91.75 252 ASP B O 1
ATOM 4672 N N . ASN B 1 253 ? 28.953 -3.785 -15.875 1 93.81 253 ASN B N 1
ATOM 4673 C CA . ASN B 1 253 ? 29.641 -2.74 -16.625 1 93.81 253 ASN B CA 1
ATOM 4674 C C . ASN B 1 253 ? 30.172 -1.644 -15.695 1 93.81 253 ASN B C 1
ATOM 4676 O O . ASN B 1 253 ? 30.672 -0.624 -16.156 1 93.81 253 ASN B O 1
ATOM 4680 N N . GLY B 1 254 ? 29.906 -1.805 -14.461 1 94.56 254 GLY B N 1
ATOM 4681 C CA . GLY B 1 254 ? 30.406 -0.841 -13.484 1 94.56 254 GLY B CA 1
ATOM 4682 C C . GLY B 1 254 ? 29.453 0.321 -13.266 1 94.56 254 GLY B C 1
ATOM 4683 O O . GLY B 1 254 ? 29.812 1.312 -12.625 1 94.56 254 GLY B O 1
ATOM 4684 N N . ILE B 1 255 ? 28.344 0.206 -13.805 1 96.12 255 ILE B N 1
ATOM 4685 C CA . ILE B 1 255 ? 27.344 1.268 -13.656 1 96.12 255 ILE B CA 1
ATOM 4686 C C . ILE B 1 255 ? 26.609 1.103 -12.328 1 96.12 255 ILE B C 1
ATOM 4688 O O . ILE B 1 255 ? 26.094 0.023 -12.023 1 96.12 255 ILE B O 1
ATOM 4692 N N . PRO B 1 256 ? 26.484 2.203 -11.594 1 96.75 256 PRO B N 1
ATOM 4693 C CA . PRO B 1 256 ? 25.828 2.111 -10.289 1 96.75 256 PRO B CA 1
ATOM 4694 C C . PRO B 1 256 ? 24.344 1.729 -10.406 1 96.75 256 PRO B C 1
ATOM 4696 O O . PRO B 1 256 ? 23.656 2.172 -11.328 1 96.75 256 PRO B O 1
ATOM 4699 N N . PHE B 1 257 ? 23.922 0.909 -9.5 1 97.81 257 PHE B N 1
ATOM 4700 C CA . PHE B 1 257 ? 22.531 0.473 -9.367 1 97.81 257 PHE B CA 1
ATOM 4701 C C . PHE B 1 257 ? 21.875 1.139 -8.172 1 97.81 257 PHE B C 1
ATOM 4703 O O . PHE B 1 257 ? 22.375 1.054 -7.047 1 97.81 257 PHE B O 1
ATOM 4710 N N . GLY B 1 258 ? 20.703 1.737 -8.406 1 95.44 258 GLY B N 1
ATOM 4711 C CA . GLY B 1 258 ? 20.062 2.539 -7.379 1 95.44 258 GLY B CA 1
ATOM 4712 C C . GLY B 1 258 ? 20.703 3.896 -7.184 1 95.44 258 GLY B C 1
ATOM 4713 O O . GLY B 1 258 ? 21.703 4.211 -7.824 1 95.44 258 GLY B O 1
ATOM 4714 N N . THR B 1 259 ? 20.062 4.758 -6.41 1 91.81 259 THR B N 1
ATOM 4715 C CA . THR B 1 259 ? 20.547 6.082 -6.043 1 91.81 259 THR B CA 1
ATOM 4716 C C . THR B 1 259 ? 20.328 6.352 -4.559 1 91.81 259 THR B C 1
ATOM 4718 O O . THR B 1 259 ? 19.203 6.289 -4.074 1 91.81 259 THR B O 1
ATOM 4721 N N . ASN B 1 260 ? 21.422 6.578 -3.807 1 91 260 ASN B N 1
ATOM 4722 C CA . ASN B 1 260 ? 21.359 6.887 -2.381 1 91 260 ASN B CA 1
ATOM 4723 C C . ASN B 1 260 ? 20.688 5.766 -1.594 1 91 260 ASN B C 1
ATOM 4725 O O . ASN B 1 260 ? 19.812 6.023 -0.759 1 91 260 ASN B O 1
ATOM 4729 N N . GLY B 1 261 ? 21 4.59 -2.039 1 94.81 261 GLY B N 1
ATOM 4730 C CA . GLY B 1 261 ? 20.531 3.426 -1.312 1 94.81 261 GLY B CA 1
ATOM 4731 C C . GLY B 1 261 ? 19.062 3.104 -1.597 1 94.81 261 GLY B C 1
ATOM 4732 O O . GLY B 1 261 ? 18.453 2.314 -0.88 1 94.81 261 GLY B O 1
ATOM 4733 N N . LYS B 1 262 ? 18.5 3.711 -2.668 1 97.12 262 LYS B N 1
ATOM 4734 C CA . LYS B 1 262 ? 17.078 3.512 -2.988 1 97.12 262 LYS B CA 1
ATOM 4735 C C . LYS B 1 262 ? 16.906 3.035 -4.426 1 97.12 262 LYS B C 1
ATOM 4737 O O . LYS B 1 262 ? 17.734 3.338 -5.293 1 97.12 262 LYS B O 1
ATOM 4742 N N . VAL B 1 263 ? 15.867 2.285 -4.656 1 98.31 263 VAL B N 1
ATOM 4743 C CA . VAL B 1 263 ? 15.531 1.813 -5.996 1 98.31 263 VAL B CA 1
ATOM 4744 C C . VAL B 1 263 ? 14.148 2.326 -6.395 1 98.31 263 VAL B C 1
ATOM 4746 O O . VAL B 1 263 ? 13.43 2.898 -5.57 1 98.31 263 VAL B O 1
ATOM 4749 N N . ASP B 1 264 ? 13.766 2.127 -7.691 1 97.81 264 ASP B N 1
ATOM 4750 C CA . ASP B 1 264 ? 12.508 2.645 -8.227 1 97.81 264 ASP B CA 1
ATOM 4751 C C . ASP B 1 264 ? 11.328 1.764 -7.809 1 97.81 264 ASP B C 1
ATOM 4753 O O . ASP B 1 264 ? 10.234 2.266 -7.543 1 97.81 264 ASP B O 1
ATOM 4757 N N . LEU B 1 265 ? 11.539 0.496 -7.773 1 98.5 265 LEU B N 1
ATOM 4758 C CA . LEU B 1 265 ? 10.5 -0.503 -7.547 1 98.5 265 LEU B CA 1
ATOM 4759 C C . LEU B 1 265 ? 11.078 -1.753 -6.895 1 98.5 265 LEU B C 1
ATOM 4761 O O . LEU B 1 265 ? 12.172 -2.195 -7.254 1 98.5 265 LEU B O 1
ATOM 4765 N N . LEU B 1 266 ? 10.406 -2.254 -5.918 1 98.81 266 LEU B N 1
ATOM 4766 C CA . LEU B 1 266 ? 10.742 -3.561 -5.363 1 98.81 266 LEU B CA 1
ATOM 4767 C C . LEU B 1 266 ? 9.594 -4.543 -5.551 1 98.81 266 LEU B C 1
ATOM 4769 O O . LEU B 1 266 ? 8.445 -4.227 -5.246 1 98.81 266 LEU B O 1
ATOM 4773 N N . ILE B 1 267 ? 9.836 -5.656 -6.125 1 98.88 267 ILE B N 1
ATOM 4774 C CA . ILE B 1 267 ? 8.898 -6.762 -6.266 1 98.88 267 ILE B CA 1
ATOM 4775 C C . ILE B 1 267 ? 9.219 -7.852 -5.246 1 98.88 267 ILE B C 1
ATOM 4777 O O . ILE B 1 267 ? 10.281 -8.484 -5.316 1 98.88 267 ILE B O 1
ATOM 4781 N N . GLU B 1 268 ? 8.336 -8.062 -4.32 1 98.75 268 GLU B N 1
ATOM 4782 C CA . GLU B 1 268 ? 8.578 -8.961 -3.195 1 98.75 268 GLU B CA 1
ATOM 4783 C C . GLU B 1 268 ? 8.047 -10.359 -3.48 1 98.75 268 GLU B C 1
ATOM 4785 O O . GLU B 1 268 ? 6.828 -10.57 -3.535 1 98.75 268 GLU B O 1
ATOM 4790 N N . CYS B 1 269 ? 8.961 -11.328 -3.654 1 98.25 269 CYS B N 1
ATOM 4791 C CA . CYS B 1 269 ? 8.602 -12.688 -4.023 1 98.25 269 CYS B CA 1
ATOM 4792 C C . CYS B 1 269 ? 9.141 -13.688 -3.006 1 98.25 269 CYS B C 1
ATOM 4794 O O . CYS B 1 269 ? 8.992 -14.898 -3.18 1 98.25 269 CYS B O 1
ATOM 4796 N N . SER B 1 270 ? 9.734 -13.273 -1.939 1 97.12 270 SER B N 1
ATOM 4797 C CA . SER B 1 270 ? 10.398 -14.188 -1.021 1 97.12 270 SER B CA 1
ATOM 4798 C C . SER B 1 270 ? 9.414 -14.781 -0.021 1 97.12 270 SER B C 1
ATOM 4800 O O . SER B 1 270 ? 9.586 -15.922 0.426 1 97.12 270 SER B O 1
ATOM 4802 N N . GLY B 1 271 ? 8.492 -14.023 0.433 1 95.44 271 GLY B N 1
ATOM 4803 C CA . GLY B 1 271 ? 7.535 -14.469 1.438 1 95.44 271 GLY B CA 1
ATOM 4804 C C . GLY B 1 271 ? 8.117 -14.492 2.84 1 95.44 271 GLY B C 1
ATOM 4805 O O . GLY B 1 271 ? 7.566 -15.141 3.734 1 95.44 271 GLY B O 1
ATOM 4806 N N . VAL B 1 272 ? 9.242 -13.883 3.006 1 96 272 VAL B N 1
ATOM 4807 C CA . VAL B 1 272 ? 9.898 -13.812 4.305 1 96 272 VAL B CA 1
ATOM 4808 C C . VAL B 1 272 ? 9.562 -12.492 4.988 1 96 272 VAL B C 1
ATOM 4810 O O . VAL B 1 272 ? 9.859 -11.414 4.453 1 96 272 VAL B O 1
ATOM 4813 N N . PRO B 1 273 ? 8.992 -12.516 6.207 1 96.5 273 PRO B N 1
ATOM 4814 C CA . PRO B 1 273 ? 8.461 -11.305 6.832 1 96.5 273 PRO B CA 1
ATOM 4815 C C . PRO B 1 273 ? 9.516 -10.203 6.957 1 96.5 273 PRO B C 1
ATOM 4817 O O . PRO B 1 273 ? 9.266 -9.055 6.57 1 96.5 273 PRO B O 1
ATOM 4820 N N . PRO B 1 274 ? 10.75 -10.461 7.414 1 96.81 274 PRO B N 1
ATOM 4821 C CA . PRO B 1 274 ? 11.75 -9.398 7.543 1 96.81 274 PRO B CA 1
ATOM 4822 C C . PRO B 1 274 ? 12.094 -8.75 6.207 1 96.81 274 PRO B C 1
ATOM 4824 O O . PRO B 1 274 ? 12.508 -7.586 6.168 1 96.81 274 PRO B O 1
ATOM 4827 N N . VAL B 1 275 ? 11.938 -9.484 5.152 1 97.5 275 VAL B N 1
ATOM 4828 C CA . VAL B 1 275 ? 12.266 -8.961 3.834 1 97.5 275 VAL B CA 1
ATOM 4829 C C . VAL B 1 275 ? 11.273 -7.867 3.451 1 97.5 275 VAL B C 1
ATOM 4831 O O . VAL B 1 275 ? 11.664 -6.809 2.953 1 97.5 275 VAL B O 1
ATOM 4834 N N . LEU B 1 276 ? 10 -8.109 3.68 1 97.75 276 LEU B N 1
ATOM 4835 C CA . LEU B 1 276 ? 9.008 -7.078 3.402 1 97.75 276 LEU B CA 1
ATOM 4836 C C . LEU B 1 276 ? 9.195 -5.887 4.34 1 97.75 276 LEU B C 1
ATOM 4838 O O . LEU B 1 276 ? 9.039 -4.734 3.924 1 97.75 276 LEU B O 1
ATOM 4842 N N . THR B 1 277 ? 9.492 -6.176 5.594 1 97.69 277 THR B N 1
ATOM 4843 C CA . THR B 1 277 ? 9.789 -5.109 6.543 1 97.69 277 THR B CA 1
ATOM 4844 C C . THR B 1 277 ? 10.906 -4.207 6.012 1 97.69 277 THR B C 1
ATOM 4846 O O . THR B 1 277 ? 10.789 -2.98 6.051 1 97.69 277 THR B O 1
ATOM 4849 N N . GLU B 1 278 ? 11.898 -4.781 5.48 1 97.12 278 GLU B N 1
ATOM 4850 C CA . GLU B 1 278 ? 13.055 -4.059 4.961 1 97.12 278 GLU B CA 1
ATOM 4851 C C . GLU B 1 278 ? 12.719 -3.324 3.668 1 97.12 278 GLU B C 1
ATOM 4853 O O . GLU B 1 278 ? 13.273 -2.26 3.389 1 97.12 278 GLU B O 1
ATOM 4858 N N . ALA B 1 279 ? 11.82 -3.887 2.854 1 95.62 279 ALA B N 1
ATOM 4859 C CA . ALA B 1 279 ? 11.461 -3.361 1.54 1 95.62 279 ALA B CA 1
ATOM 4860 C C . ALA B 1 279 ? 11 -1.91 1.639 1 95.62 279 ALA B C 1
ATOM 4862 O O . ALA B 1 279 ? 11.32 -1.089 0.776 1 95.62 279 ALA B O 1
ATOM 4863 N N . ILE B 1 280 ? 10.367 -1.596 2.648 1 95.44 280 ILE B N 1
ATOM 4864 C CA . ILE B 1 280 ? 9.805 -0.267 2.855 1 95.44 280 ILE B CA 1
ATOM 4865 C C . ILE B 1 280 ? 10.922 0.769 2.908 1 95.44 280 ILE B C 1
ATOM 4867 O O . ILE B 1 280 ? 10.75 1.903 2.459 1 95.44 280 ILE B O 1
ATOM 4871 N N . GLY B 1 281 ? 12.07 0.372 3.34 1 96.75 281 GLY B N 1
ATOM 4872 C CA . GLY B 1 281 ? 13.164 1.307 3.545 1 96.75 281 GLY B CA 1
ATOM 4873 C C . GLY B 1 281 ? 14.078 1.434 2.338 1 96.75 281 GLY B C 1
ATOM 4874 O O . GLY B 1 281 ? 14.992 2.256 2.328 1 96.75 281 GLY B O 1
ATOM 4875 N N . VAL B 1 282 ? 13.828 0.703 1.221 1 97.94 282 VAL B N 1
ATOM 4876 C CA . VAL B 1 282 ? 14.836 0.679 0.163 1 97.94 282 VAL B CA 1
ATOM 4877 C C . VAL B 1 282 ? 14.227 1.191 -1.14 1 97.94 282 VAL B C 1
ATOM 4879 O O . VAL B 1 282 ? 14.867 1.159 -2.189 1 97.94 282 VAL B O 1
ATOM 4882 N N . VAL B 1 283 ? 13.039 1.669 -1.141 1 98.12 283 VAL B N 1
ATOM 4883 C CA . VAL B 1 283 ? 12.375 2.213 -2.32 1 98.12 283 VAL B CA 1
ATOM 4884 C C . VAL B 1 283 ? 12.305 3.734 -2.221 1 98.12 283 VAL B C 1
ATOM 4886 O O . VAL B 1 283 ? 12.062 4.281 -1.145 1 98.12 283 VAL B O 1
ATOM 4889 N N . LYS B 1 284 ? 12.5 4.406 -3.334 1 96.69 284 LYS B N 1
ATOM 4890 C CA . LYS B 1 284 ? 12.5 5.867 -3.354 1 96.69 284 LYS B CA 1
ATOM 4891 C C . LYS B 1 284 ? 11.117 6.422 -3.012 1 96.69 284 LYS B C 1
ATOM 4893 O O . LYS B 1 284 ? 10.117 5.715 -3.113 1 96.69 284 LYS B O 1
ATOM 4898 N N . PRO B 1 285 ? 11.023 7.68 -2.57 1 96.38 285 PRO B N 1
ATOM 4899 C CA . PRO B 1 285 ? 9.703 8.281 -2.32 1 96.38 285 PRO B CA 1
ATOM 4900 C C . PRO B 1 285 ? 8.766 8.164 -3.52 1 96.38 285 PRO B C 1
ATOM 4902 O O . PRO B 1 285 ? 9.211 8.273 -4.668 1 96.38 285 PRO B O 1
ATOM 4905 N N . GLU B 1 286 ? 7.465 7.887 -3.184 1 95.88 286 GLU B N 1
ATOM 4906 C CA . GLU B 1 286 ? 6.395 7.711 -4.156 1 95.88 286 GLU B CA 1
ATOM 4907 C C . GLU B 1 286 ? 6.605 6.449 -4.988 1 95.88 286 GLU B C 1
ATOM 4909 O O . GLU B 1 286 ? 5.863 6.191 -5.938 1 95.88 286 GLU B O 1
ATOM 4914 N N . GLY B 1 287 ? 7.652 5.695 -4.68 1 96.38 287 GLY B N 1
ATOM 4915 C CA . GLY B 1 287 ? 7.883 4.445 -5.387 1 96.38 287 GLY B CA 1
ATOM 4916 C C . GLY B 1 287 ? 6.883 3.361 -5.023 1 96.38 287 GLY B C 1
ATOM 4917 O O . GLY B 1 287 ? 5.957 3.6 -4.246 1 96.38 287 GLY B O 1
ATOM 4918 N N . ASP B 1 288 ? 7.07 2.141 -5.629 1 97.19 288 ASP B N 1
ATOM 4919 C CA . ASP B 1 288 ? 6.109 1.053 -5.477 1 97.19 288 ASP B CA 1
ATOM 4920 C C . ASP B 1 288 ? 6.777 -0.197 -4.914 1 97.19 288 ASP B C 1
ATOM 4922 O O . ASP B 1 288 ? 7.926 -0.5 -5.25 1 97.19 288 ASP B O 1
ATOM 4926 N N . ILE B 1 289 ? 6.094 -0.802 -4.074 1 98.44 289 ILE B N 1
ATOM 4927 C CA . ILE B 1 289 ? 6.391 -2.154 -3.611 1 98.44 289 ILE B CA 1
ATOM 4928 C C . ILE B 1 289 ? 5.277 -3.104 -4.055 1 98.44 289 ILE B C 1
ATOM 4930 O O . ILE B 1 289 ? 4.125 -2.951 -3.648 1 98.44 289 ILE B O 1
ATOM 4934 N N . CYS B 1 290 ? 5.578 -3.965 -4.887 1 98.69 290 CYS B N 1
ATOM 4935 C CA . CYS B 1 290 ? 4.617 -4.973 -5.332 1 98.69 290 CYS B CA 1
ATOM 4936 C C . CYS B 1 290 ? 4.801 -6.273 -4.559 1 98.69 290 CYS B C 1
ATOM 4938 O O . CYS B 1 290 ? 5.871 -6.887 -4.613 1 98.69 290 CYS B O 1
ATOM 4940 N N . VAL B 1 291 ? 3.789 -6.695 -3.898 1 98.62 291 VAL B N 1
ATOM 4941 C CA . VAL B 1 291 ? 3.861 -7.887 -3.057 1 98.62 291 VAL B CA 1
ATOM 4942 C C . VAL B 1 291 ? 3.113 -9.039 -3.727 1 98.62 291 VAL B C 1
ATOM 4944 O O . VAL B 1 291 ? 1.882 -9.023 -3.799 1 98.62 291 VAL B O 1
ATOM 4947 N N . ILE B 1 292 ? 3.848 -10.008 -4.129 1 97.88 292 ILE B N 1
ATOM 4948 C CA . ILE B 1 292 ? 3.281 -11.172 -4.797 1 97.88 292 ILE B CA 1
ATOM 4949 C C . ILE B 1 292 ? 3.271 -12.359 -3.842 1 97.88 292 ILE B C 1
ATOM 4951 O O . ILE B 1 292 ? 2.381 -13.211 -3.906 1 97.88 292 ILE B O 1
ATOM 4955 N N . ALA B 1 293 ? 4.125 -12.391 -2.871 1 96 293 ALA B N 1
ATOM 4956 C CA . ALA B 1 293 ? 4.312 -13.508 -1.95 1 96 293 ALA B CA 1
ATOM 4957 C C . ALA B 1 293 ? 3.244 -13.508 -0.862 1 96 293 ALA B C 1
ATOM 4959 O O . ALA B 1 293 ? 2.523 -12.516 -0.69 1 96 293 ALA B O 1
ATOM 4960 N N . THR B 1 294 ? 3.125 -14.617 -0.248 1 93.69 294 THR B N 1
ATOM 4961 C CA . THR B 1 294 ? 2.338 -14.766 0.971 1 93.69 294 THR B CA 1
ATOM 4962 C C . THR B 1 294 ? 3.236 -15.117 2.154 1 93.69 294 THR B C 1
ATOM 4964 O O . THR B 1 294 ? 4.379 -15.539 1.968 1 93.69 294 THR B O 1
ATOM 4967 N N . TYR B 1 295 ? 2.697 -14.867 3.326 1 93.19 295 TYR B N 1
ATOM 4968 C CA . TYR B 1 295 ? 3.512 -14.961 4.535 1 93.19 295 TYR B CA 1
ATOM 4969 C C . TYR B 1 295 ? 2.857 -15.875 5.559 1 93.19 295 TYR B C 1
ATOM 4971 O O . TYR B 1 295 ? 1.63 -15.961 5.637 1 93.19 295 TYR B O 1
ATOM 4979 N N . GLY B 1 296 ? 3.656 -16.562 6.383 1 88.75 296 GLY B N 1
ATOM 4980 C CA . GLY B 1 296 ? 3.154 -17.438 7.422 1 88.75 296 GLY B CA 1
ATOM 4981 C C . GLY B 1 296 ? 2.674 -16.703 8.656 1 88.75 296 GLY B C 1
ATOM 4982 O O . GLY B 1 296 ? 1.952 -17.266 9.484 1 88.75 296 GLY B O 1
ATOM 4983 N N . THR B 1 297 ? 3.125 -15.477 8.797 1 92.62 297 THR B N 1
ATOM 4984 C CA . THR B 1 297 ? 2.746 -14.625 9.922 1 92.62 297 THR B CA 1
ATOM 4985 C C . THR B 1 297 ? 2.516 -13.188 9.469 1 92.62 297 THR B C 1
ATOM 4987 O O . THR B 1 297 ? 2.84 -12.836 8.328 1 92.62 297 THR B O 1
ATOM 4990 N N . ASP B 1 298 ? 1.911 -12.469 10.367 1 95.62 298 ASP B N 1
ATOM 4991 C CA . ASP B 1 298 ? 1.788 -11.039 10.094 1 95.62 298 ASP B CA 1
ATOM 4992 C C . ASP B 1 298 ? 3.162 -10.383 9.984 1 95.62 298 ASP B C 1
ATOM 4994 O O . ASP B 1 298 ? 4.148 -10.906 10.5 1 95.62 298 ASP B O 1
ATOM 4998 N N . VAL B 1 299 ? 3.193 -9.312 9.297 1 97.62 299 VAL B N 1
ATOM 4999 C CA . VAL B 1 299 ? 4.453 -8.625 9.039 1 97.62 299 VAL B CA 1
ATOM 5000 C C . VAL B 1 299 ? 4.449 -7.262 9.734 1 97.62 299 VAL B C 1
ATOM 5002 O O . VAL B 1 299 ? 3.457 -6.531 9.672 1 97.62 299 VAL B O 1
ATOM 5005 N N . GLN B 1 300 ? 5.52 -6.961 10.414 1 97.75 300 GLN B N 1
ATOM 5006 C CA . GLN B 1 300 ? 5.703 -5.641 11.016 1 97.75 300 GLN B CA 1
ATOM 5007 C C . GLN B 1 300 ? 6.25 -4.645 9.992 1 97.75 300 GLN B C 1
ATOM 5009 O O . GLN B 1 300 ? 7.293 -4.887 9.383 1 97.75 300 GLN B O 1
ATOM 5014 N N . ILE B 1 301 ? 5.578 -3.516 9.82 1 97.62 301 ILE B N 1
ATOM 5015 C CA . ILE B 1 301 ? 6.086 -2.531 8.875 1 97.62 301 ILE B CA 1
ATOM 5016 C C . ILE B 1 301 ? 6.207 -1.171 9.555 1 97.62 301 ILE B C 1
ATOM 5018 O O . ILE B 1 301 ? 5.461 -0.873 10.492 1 97.62 301 ILE B O 1
ATOM 5022 N N . ASN B 1 302 ? 7.148 -0.381 9.133 1 97.06 302 ASN B N 1
ATOM 5023 C CA . ASN B 1 302 ? 7.219 1.03 9.5 1 97.06 302 ASN B CA 1
ATOM 5024 C C . ASN B 1 302 ? 6.223 1.866 8.703 1 97.06 302 ASN B C 1
ATOM 5026 O O . ASN B 1 302 ? 6.586 2.482 7.699 1 97.06 302 ASN B O 1
ATOM 5030 N N . ALA B 1 303 ? 5.008 1.923 9.172 1 96.69 303 ALA B N 1
ATOM 5031 C CA . ALA B 1 303 ? 3.934 2.605 8.453 1 96.69 303 ALA B CA 1
ATOM 5032 C C . ALA B 1 303 ? 4.172 4.113 8.406 1 96.69 303 ALA B C 1
ATOM 5034 O O . ALA B 1 303 ? 3.746 4.789 7.469 1 96.69 303 ALA B O 1
ATOM 5035 N N . THR B 1 304 ? 4.84 4.652 9.398 1 95.44 304 THR B N 1
ATOM 5036 C CA . THR B 1 304 ? 5.211 6.062 9.375 1 95.44 304 THR B CA 1
ATOM 5037 C C . THR B 1 304 ? 6.113 6.363 8.18 1 95.44 304 THR B C 1
ATOM 5039 O O . THR B 1 304 ? 5.926 7.371 7.492 1 95.44 304 THR B O 1
ATOM 5042 N N . HIS B 1 305 ? 7.062 5.48 7.945 1 96.19 305 HIS B N 1
ATOM 5043 C CA . HIS B 1 305 ? 7.93 5.664 6.789 1 96.19 305 HIS B CA 1
ATOM 5044 C C . HIS B 1 305 ? 7.141 5.59 5.484 1 96.19 305 HIS B C 1
ATOM 5046 O O . HIS B 1 305 ? 7.406 6.352 4.551 1 96.19 305 HIS B O 1
ATOM 5052 N N . LEU B 1 306 ? 6.191 4.684 5.414 1 97.19 306 LEU B N 1
ATOM 5053 C CA . LEU B 1 306 ? 5.301 4.605 4.262 1 97.19 306 LEU B CA 1
ATOM 5054 C C . LEU B 1 306 ? 4.633 5.949 3.992 1 97.19 306 LEU B C 1
ATOM 5056 O O . LEU B 1 306 ? 4.617 6.422 2.854 1 97.19 306 LEU B O 1
ATOM 5060 N N . THR B 1 307 ? 4.148 6.582 5.008 1 96.75 307 THR B N 1
ATOM 5061 C CA . THR B 1 307 ? 3.5 7.883 4.895 1 96.75 307 THR B CA 1
ATOM 5062 C C . THR B 1 307 ? 4.512 8.961 4.512 1 96.75 307 THR B C 1
ATOM 5064 O O . THR B 1 307 ? 4.312 9.688 3.537 1 96.75 307 THR B O 1
ATOM 5067 N N . ARG B 1 308 ? 5.645 9.031 5.195 1 95.12 308 ARG B N 1
ATOM 5068 C CA . ARG B 1 308 ? 6.613 10.117 5.07 1 95.12 308 ARG B CA 1
ATOM 5069 C C . ARG B 1 308 ? 7.289 10.094 3.703 1 95.12 308 ARG B C 1
ATOM 5071 O O . ARG B 1 308 ? 7.891 11.086 3.289 1 95.12 308 ARG B O 1
ATOM 5078 N N . THR B 1 309 ? 7.203 8.938 2.998 1 96.44 309 THR B N 1
ATOM 5079 C CA . THR B 1 309 ? 7.832 8.828 1.688 1 96.44 309 THR B CA 1
ATOM 5080 C C . THR B 1 309 ? 6.781 8.617 0.601 1 96.44 309 THR B C 1
ATOM 5082 O O . THR B 1 309 ? 7.121 8.359 -0.555 1 96.44 309 THR B O 1
ATOM 5085 N N . SER B 1 310 ? 5.52 8.695 1.024 1 97.81 310 SER B N 1
ATOM 5086 C CA . SER B 1 310 ? 4.414 8.531 0.086 1 97.81 310 SER B CA 1
ATOM 5087 C C . SER B 1 310 ? 4.57 7.262 -0.74 1 97.81 310 SER B C 1
ATOM 5089 O O . SER B 1 310 ? 4.367 7.277 -1.956 1 97.81 310 SER B O 1
ATOM 5091 N N . LEU B 1 311 ? 4.922 6.184 -0.091 1 97.62 311 LEU B N 1
ATOM 5092 C CA . LEU B 1 311 ? 5.133 4.902 -0.755 1 97.62 311 LEU B CA 1
ATOM 5093 C C . LEU B 1 311 ? 3.803 4.238 -1.093 1 97.62 311 LEU B C 1
ATOM 5095 O O . LEU B 1 311 ? 2.777 4.547 -0.478 1 97.62 311 LEU B O 1
ATOM 5099 N N . ASN B 1 312 ? 3.857 3.346 -2.09 1 97.56 312 ASN B N 1
ATOM 5100 C CA . ASN B 1 312 ? 2.725 2.504 -2.455 1 97.56 312 ASN B CA 1
ATOM 5101 C C . ASN B 1 312 ? 3.059 1.021 -2.312 1 97.56 312 ASN B C 1
ATOM 5103 O O . ASN B 1 312 ? 4.027 0.54 -2.904 1 97.56 312 ASN B O 1
ATOM 5107 N N . MET B 1 313 ? 2.326 0.382 -1.51 1 98.12 313 MET B N 1
ATOM 5108 C CA . MET B 1 313 ? 2.414 -1.071 -1.396 1 98.12 313 MET B CA 1
ATOM 5109 C C . MET B 1 313 ? 1.192 -1.74 -2.018 1 98.12 313 MET B C 1
ATOM 5111 O O . MET B 1 313 ? 0.06 -1.472 -1.613 1 98.12 313 MET B O 1
ATOM 5115 N N . ARG B 1 314 ? 1.428 -2.617 -2.988 1 98.06 314 ARG B N 1
ATOM 5116 C CA . ARG B 1 314 ? 0.341 -3.201 -3.766 1 98.06 314 ARG B CA 1
ATOM 5117 C C . ARG B 1 314 ? 0.431 -4.723 -3.775 1 98.06 314 ARG B C 1
ATOM 5119 O O . ARG B 1 314 ? 1.447 -5.289 -4.188 1 98.06 314 ARG B O 1
ATOM 5126 N N . GLY B 1 315 ? -0.642 -5.328 -3.377 1 98.31 315 GLY B N 1
ATOM 5127 C CA . GLY B 1 315 ? -0.732 -6.777 -3.471 1 98.31 315 GLY B CA 1
ATOM 5128 C C . GLY B 1 315 ? -1.292 -7.258 -4.797 1 98.31 315 GLY B C 1
ATOM 5129 O O . GLY B 1 315 ? -2.021 -6.523 -5.469 1 98.31 315 GLY B O 1
ATOM 5130 N N . SER B 1 316 ? -0.979 -8.469 -5.121 1 97.94 316 SER B N 1
ATOM 5131 C CA . SER B 1 316 ? -1.512 -9.078 -6.336 1 97.94 316 SER B CA 1
ATOM 5132 C C . SER B 1 316 ? -1.864 -10.547 -6.109 1 97.94 316 SER B C 1
ATOM 5134 O O . SER B 1 316 ? -1.065 -11.305 -5.555 1 97.94 316 SER B O 1
ATOM 5136 N N . MET B 1 317 ? -3.027 -10.883 -6.551 1 96.56 317 MET B N 1
ATOM 5137 C CA . MET B 1 317 ? -3.512 -12.25 -6.367 1 96.56 317 MET B CA 1
ATOM 5138 C C . MET B 1 317 ? -3.852 -12.891 -7.711 1 96.56 317 MET B C 1
ATOM 5140 O O . MET B 1 317 ? -4.707 -12.391 -8.445 1 96.56 317 MET B O 1
ATOM 5144 N N . GLY B 1 318 ? -3.256 -14 -7.984 1 96.56 318 GLY B N 1
ATOM 5145 C CA . GLY B 1 318 ? -3.67 -14.875 -9.07 1 96.56 318 GLY B CA 1
ATOM 5146 C C . GLY B 1 318 ? -3.666 -14.18 -10.422 1 96.56 318 GLY B C 1
ATOM 5147 O O . GLY B 1 318 ? -2.811 -13.328 -10.688 1 96.56 318 GLY B O 1
ATOM 5148 N N . SER B 1 319 ? -4.445 -14.719 -11.32 1 97.25 319 SER B N 1
ATOM 5149 C CA . SER B 1 319 ? -4.535 -14.234 -12.688 1 97.25 319 SER B CA 1
ATOM 5150 C C . SER B 1 319 ? -5.848 -14.656 -13.336 1 97.25 319 SER B C 1
ATOM 5152 O O . SER B 1 319 ? -6.609 -15.43 -12.766 1 97.25 319 SER B O 1
ATOM 5154 N N . CYS B 1 320 ? -6.094 -14.023 -14.43 1 95.44 320 CYS B N 1
ATOM 5155 C CA . CYS B 1 320 ? -7.266 -14.336 -15.242 1 95.44 320 CYS B CA 1
ATOM 5156 C C . CYS B 1 320 ? -6.855 -14.805 -16.625 1 95.44 320 CYS B C 1
ATOM 5158 O O . CYS B 1 320 ? -5.668 -14.906 -16.938 1 95.44 320 CYS B O 1
ATOM 5160 N N . ARG B 1 321 ? -7.82 -15.195 -17.422 1 96.25 321 ARG B N 1
ATOM 5161 C CA . ARG B 1 321 ? -7.605 -15.789 -18.734 1 96.25 321 ARG B CA 1
ATOM 5162 C C . ARG B 1 321 ? -6.711 -14.898 -19.594 1 96.25 321 ARG B C 1
ATOM 5164 O O . ARG B 1 321 ? -5.812 -15.391 -20.281 1 96.25 321 ARG B O 1
ATOM 5171 N N . ALA B 1 322 ? -6.934 -13.586 -19.562 1 96.12 322 ALA B N 1
ATOM 5172 C CA . ALA B 1 322 ? -6.129 -12.664 -20.359 1 96.12 322 ALA B CA 1
ATOM 5173 C C . ALA B 1 322 ? -4.656 -12.742 -19.969 1 96.12 322 ALA B C 1
ATOM 5175 O O . ALA B 1 322 ? -3.775 -12.609 -20.828 1 96.12 322 ALA B O 1
ATOM 5176 N N . ASP B 1 323 ? -4.414 -12.938 -18.734 1 97.94 323 ASP B N 1
ATOM 5177 C CA . ASP B 1 323 ? -3.041 -13.055 -18.25 1 97.94 323 ASP B CA 1
ATOM 5178 C C . ASP B 1 323 ? -2.395 -14.344 -18.75 1 97.94 323 ASP B C 1
ATOM 5180 O O . ASP B 1 323 ? -1.196 -14.367 -19.031 1 97.94 323 ASP B O 1
ATOM 5184 N N . TYR B 1 324 ? -3.174 -15.422 -18.828 1 98.44 324 TYR B N 1
ATOM 5185 C CA . TYR B 1 324 ? -2.678 -16.672 -19.391 1 98.44 324 TYR B CA 1
ATOM 5186 C C . TYR B 1 324 ? -2.242 -16.484 -20.844 1 98.44 324 TYR B C 1
ATOM 5188 O O . TYR B 1 324 ? -1.199 -16.984 -21.266 1 98.44 324 TYR B O 1
ATOM 5196 N N . MET B 1 325 ? -3.029 -15.766 -21.562 1 98 325 MET B N 1
ATOM 5197 C CA . MET B 1 325 ? -2.701 -15.508 -22.953 1 98 325 MET B CA 1
ATOM 5198 C C . MET B 1 325 ? -1.411 -14.703 -23.078 1 98 325 MET B C 1
ATOM 5200 O O . MET B 1 325 ? -0.538 -15.031 -23.875 1 98 325 MET B O 1
ATOM 5204 N N . ALA B 1 326 ? -1.293 -13.703 -22.25 1 97.88 326 ALA B N 1
ATOM 5205 C CA . ALA B 1 326 ? -0.076 -12.891 -22.25 1 97.88 326 ALA B CA 1
ATOM 5206 C C . ALA B 1 326 ? 1.139 -13.727 -21.859 1 97.88 326 ALA B C 1
ATOM 5208 O O . ALA B 1 326 ? 2.207 -13.602 -22.469 1 97.88 326 ALA B O 1
ATOM 5209 N N . ALA B 1 327 ? 0.934 -14.555 -20.875 1 98.69 327 ALA B N 1
ATOM 5210 C CA . ALA B 1 327 ? 2.014 -15.43 -20.422 1 98.69 327 ALA B CA 1
ATOM 5211 C C . ALA B 1 327 ? 2.492 -16.344 -21.547 1 98.69 327 ALA B C 1
ATOM 5213 O O . ALA B 1 327 ? 3.697 -16.516 -21.75 1 98.69 327 ALA B O 1
ATOM 5214 N N . GLN B 1 328 ? 1.564 -16.922 -22.281 1 98.62 328 GLN B N 1
ATOM 5215 C CA . GLN B 1 328 ? 1.923 -17.781 -23.406 1 98.62 328 GLN B CA 1
ATOM 5216 C C . GLN B 1 328 ? 2.701 -17.016 -24.469 1 98.62 328 GLN B C 1
ATOM 5218 O O . GLN B 1 328 ? 3.689 -17.516 -25 1 98.62 328 GLN B O 1
ATOM 5223 N N . LYS B 1 329 ? 2.309 -15.789 -24.703 1 98 329 LYS B N 1
ATOM 5224 C CA . LYS B 1 329 ? 2.996 -14.961 -25.688 1 98 329 LYS B CA 1
ATOM 5225 C C . LYS B 1 329 ? 4.426 -14.656 -25.25 1 98 329 LYS B C 1
ATOM 5227 O O . LYS B 1 329 ? 5.352 -14.695 -26.062 1 98 329 LYS B O 1
ATOM 5232 N N . LEU B 1 330 ? 4.594 -14.359 -23.969 1 98.12 330 LEU B N 1
ATOM 5233 C CA . LEU B 1 330 ? 5.922 -14.086 -23.438 1 98.12 330 LEU B CA 1
ATOM 5234 C C . LEU B 1 330 ? 6.828 -15.297 -23.594 1 98.12 330 LEU B C 1
ATOM 5236 O O . LEU B 1 330 ? 8.016 -15.156 -23.891 1 98.12 330 LEU B O 1
ATOM 5240 N N . MET B 1 331 ? 6.277 -16.438 -23.406 1 97.75 331 MET B N 1
ATOM 5241 C CA . MET B 1 331 ? 7.066 -17.656 -23.484 1 97.75 331 MET B CA 1
ATOM 5242 C C . MET B 1 331 ? 7.383 -1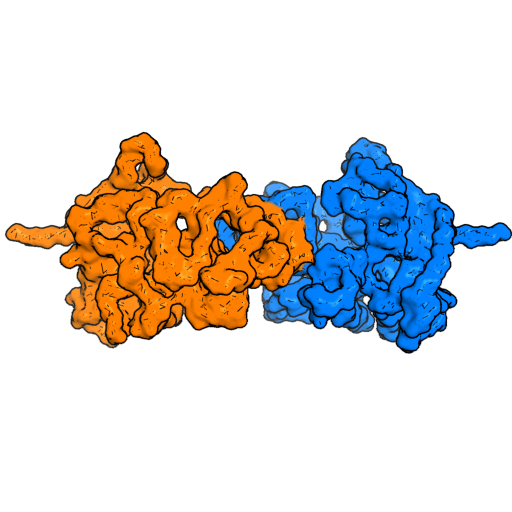8.016 -24.922 1 97.75 331 MET B C 1
ATOM 5244 O O . MET B 1 331 ? 8.523 -18.328 -25.266 1 97.75 331 MET B O 1
ATOM 5248 N N . VAL B 1 332 ? 6.379 -17.906 -25.844 1 96.56 332 VAL B N 1
ATOM 5249 C CA . VAL B 1 332 ? 6.555 -18.328 -27.234 1 96.56 332 VAL B CA 1
ATOM 5250 C C . VAL B 1 332 ? 7.488 -17.359 -27.953 1 96.56 332 VAL B C 1
ATOM 5252 O O . VAL B 1 332 ? 8.211 -17.766 -28.875 1 96.56 332 VAL B O 1
ATOM 5255 N N . THR B 1 333 ? 7.602 -16.094 -27.469 1 96.44 333 THR B N 1
ATOM 5256 C CA . THR B 1 333 ? 8.461 -15.094 -28.109 1 96.44 333 THR B CA 1
ATOM 5257 C C . THR B 1 333 ? 9.844 -15.094 -27.453 1 96.44 333 THR B C 1
ATOM 5259 O O . THR B 1 333 ? 10.711 -14.297 -27.828 1 96.44 333 THR B O 1
ATOM 5262 N N . GLY B 1 334 ? 10.016 -15.883 -26.438 1 95.44 334 GLY B N 1
ATOM 5263 C CA . GLY B 1 334 ? 11.344 -16.094 -25.875 1 95.44 334 GLY B CA 1
ATOM 5264 C C . GLY B 1 334 ? 11.68 -15.117 -24.766 1 95.44 334 GLY B C 1
ATOM 5265 O O . GLY B 1 334 ? 12.797 -15.133 -24.25 1 95.44 334 GLY B O 1
ATOM 5266 N N . ILE B 1 335 ? 10.734 -14.281 -24.422 1 95.81 335 ILE B N 1
ATOM 5267 C CA . ILE B 1 335 ? 10.977 -13.336 -23.344 1 95.81 335 ILE B CA 1
ATOM 5268 C C . ILE B 1 335 ? 11.242 -14.094 -22.047 1 95.81 335 ILE B C 1
ATOM 5270 O O . ILE B 1 335 ? 12.148 -13.75 -21.297 1 95.81 335 ILE B O 1
ATOM 5274 N N . PHE B 1 336 ? 10.453 -15.086 -21.859 1 98.06 336 PHE B N 1
ATOM 5275 C CA . PHE B 1 336 ? 10.742 -15.961 -20.734 1 98.06 336 PHE B CA 1
ATOM 5276 C C . PHE B 1 336 ? 11.383 -17.266 -21.219 1 98.06 336 PHE B C 1
ATOM 5278 O O . PHE B 1 336 ? 10.727 -18.094 -21.844 1 98.06 336 PHE B O 1
ATOM 5285 N N . PRO B 1 337 ? 12.594 -17.438 -20.875 1 97.75 337 PRO B N 1
ATOM 5286 C CA . PRO B 1 337 ? 13.297 -18.656 -21.297 1 97.75 337 PRO B CA 1
ATOM 5287 C C . PRO B 1 337 ? 13.031 -19.828 -20.375 1 97.75 337 PRO B C 1
ATOM 5289 O O . PRO B 1 337 ? 13.891 -20.188 -19.562 1 97.75 337 PRO B O 1
ATOM 5292 N N . SER B 1 338 ? 12.008 -20.547 -20.594 1 97.12 338 SER B N 1
ATOM 5293 C CA . SER B 1 338 ? 11.5 -21.578 -19.703 1 97.12 338 SER B CA 1
ATOM 5294 C C . SER B 1 338 ? 12.547 -22.672 -19.469 1 97.12 338 SER B C 1
ATOM 5296 O O . SER B 1 338 ? 12.695 -23.172 -18.359 1 97.12 338 SER B O 1
ATOM 5298 N N . GLU B 1 339 ? 13.312 -23.016 -20.484 1 96.31 339 GLU B N 1
ATOM 5299 C CA . GLU B 1 339 ? 14.258 -24.125 -20.391 1 96.31 339 GLU B CA 1
ATOM 5300 C C . GLU B 1 339 ? 15.367 -23.828 -19.391 1 96.31 339 GLU B C 1
ATOM 5302 O O . GLU B 1 339 ? 15.875 -24.734 -18.734 1 96.31 339 GLU B O 1
ATOM 5307 N N . HIS B 1 340 ? 15.68 -22.578 -19.281 1 97.75 340 HIS B N 1
ATOM 5308 C CA . HIS B 1 340 ? 16.75 -22.172 -18.375 1 97.75 340 HIS B CA 1
ATOM 5309 C C . HIS B 1 340 ? 16.328 -22.391 -16.922 1 97.75 340 HIS B C 1
ATOM 5311 O O . HIS B 1 340 ? 17.188 -22.625 -16.062 1 97.75 340 HIS B O 1
ATOM 5317 N N . TYR B 1 341 ? 15.023 -22.375 -16.641 1 98.12 341 TYR B N 1
ATOM 5318 C CA . TYR B 1 341 ? 14.586 -22.328 -15.25 1 98.12 341 TYR B CA 1
ATOM 5319 C C . TYR B 1 341 ? 13.891 -23.625 -14.859 1 98.12 341 TYR B C 1
ATOM 5321 O O . TYR B 1 341 ? 13.398 -23.766 -13.734 1 98.12 341 TYR B O 1
ATOM 5329 N N . THR B 1 342 ? 13.852 -24.609 -15.75 1 98.5 342 THR B N 1
ATOM 5330 C CA . THR B 1 342 ? 13.055 -25.812 -15.5 1 98.5 342 THR B CA 1
ATOM 5331 C C . THR B 1 342 ? 13.961 -26.984 -15.141 1 98.5 342 THR B C 1
ATOM 5333 O O . THR B 1 342 ? 14.977 -27.219 -15.797 1 98.5 342 THR B O 1
ATOM 5336 N N . ASP B 1 343 ? 13.648 -27.609 -14.094 1 98.62 343 ASP B N 1
ATOM 5337 C CA . ASP B 1 343 ? 14.203 -28.906 -13.734 1 98.62 343 ASP B CA 1
ATOM 5338 C C . ASP B 1 343 ? 13.195 -30.031 -13.977 1 98.62 343 ASP B C 1
ATOM 5340 O O . ASP B 1 343 ? 12.18 -30.109 -13.289 1 98.62 343 ASP B O 1
ATOM 5344 N N . TYR B 1 344 ? 13.477 -30.984 -14.891 1 98.56 344 TYR B N 1
ATOM 5345 C CA . TYR B 1 344 ? 12.516 -32 -15.297 1 98.56 344 TYR B CA 1
ATOM 5346 C C . TYR B 1 344 ? 12.672 -33.25 -14.461 1 98.56 344 TYR B C 1
ATOM 5348 O O . TYR B 1 344 ? 13.789 -33.656 -14.141 1 98.56 344 TYR B O 1
ATOM 5356 N N . TYR B 1 345 ? 11.586 -33.812 -14.102 1 98.75 345 TYR B N 1
ATOM 5357 C CA . TYR B 1 345 ? 11.484 -35.125 -13.438 1 98.75 345 TYR B CA 1
ATOM 5358 C C . TYR B 1 345 ? 10.484 -36.031 -14.141 1 98.75 345 TYR B C 1
ATOM 5360 O O . TYR B 1 345 ? 9.578 -35.531 -14.828 1 98.75 345 TYR B O 1
ATOM 5368 N N . ASP B 1 346 ? 10.68 -37.344 -13.961 1 98.44 346 ASP B N 1
ATOM 5369 C CA . ASP B 1 346 ? 9.648 -38.312 -14.359 1 98.44 346 ASP B CA 1
ATOM 5370 C C . ASP B 1 346 ? 8.688 -38.594 -13.211 1 98.44 346 ASP B C 1
ATOM 5372 O O . ASP B 1 346 ? 9.047 -38.469 -12.039 1 98.44 346 ASP B O 1
ATOM 5376 N N . PHE B 1 347 ? 7.512 -39 -13.602 1 98.31 347 PHE B N 1
ATOM 5377 C CA . PHE B 1 347 ? 6.5 -39.281 -12.586 1 98.31 347 PHE B CA 1
ATOM 5378 C C . PHE B 1 347 ? 7.008 -40.312 -11.578 1 98.31 347 PHE B C 1
ATOM 5380 O O . PHE B 1 347 ? 6.703 -40.219 -10.391 1 98.31 347 PHE B O 1
ATOM 5387 N N . LYS B 1 348 ? 7.742 -41.219 -12 1 97.19 348 LYS B N 1
ATOM 5388 C CA . LYS B 1 348 ? 8.266 -42.25 -11.109 1 97.19 348 LYS B CA 1
ATOM 5389 C C . LYS B 1 348 ? 9.164 -41.656 -10.039 1 97.19 348 LYS B C 1
ATOM 5391 O O . LYS B 1 348 ? 9.422 -42.281 -9.008 1 97.19 348 LYS B O 1
ATOM 5396 N N . ASP B 1 349 ? 9.711 -40.406 -10.328 1 97.94 349 ASP B N 1
ATOM 5397 C CA . ASP B 1 349 ? 10.609 -39.75 -9.406 1 97.94 349 ASP B CA 1
ATOM 5398 C C . ASP B 1 349 ? 9.922 -38.562 -8.727 1 97.94 349 ASP B C 1
ATOM 5400 O O . ASP B 1 349 ? 10.57 -37.594 -8.344 1 97.94 349 ASP B O 1
ATOM 5404 N N . ILE B 1 350 ? 8.617 -38.594 -8.625 1 98.06 350 ILE B N 1
ATOM 5405 C CA . ILE B 1 350 ? 7.848 -37.469 -8.133 1 98.06 350 ILE B CA 1
ATOM 5406 C C . ILE B 1 350 ? 8.219 -37.188 -6.676 1 98.06 350 ILE B C 1
ATOM 5408 O O . ILE B 1 350 ? 8.234 -36.031 -6.246 1 98.06 350 ILE B O 1
ATOM 5412 N N . ASN B 1 351 ? 8.531 -38.219 -5.918 1 97.25 351 ASN B N 1
ATOM 5413 C CA . ASN B 1 351 ? 8.961 -38 -4.535 1 97.25 351 ASN B CA 1
ATOM 5414 C C . ASN B 1 351 ? 10.234 -37.188 -4.461 1 97.25 351 ASN B C 1
ATOM 5416 O O . ASN B 1 351 ? 10.336 -36.25 -3.652 1 97.25 351 ASN B O 1
ATOM 5420 N N . GLN B 1 352 ? 11.125 -37.5 -5.305 1 97.56 352 GLN B N 1
ATOM 5421 C CA . GLN B 1 352 ? 12.367 -36.719 -5.359 1 97.56 352 GLN B CA 1
ATOM 5422 C C . GLN B 1 352 ? 12.109 -35.312 -5.801 1 97.56 352 GLN B C 1
ATOM 5424 O O . GLN B 1 352 ? 12.727 -34.375 -5.293 1 97.56 352 GLN B O 1
ATOM 5429 N N . ALA B 1 353 ?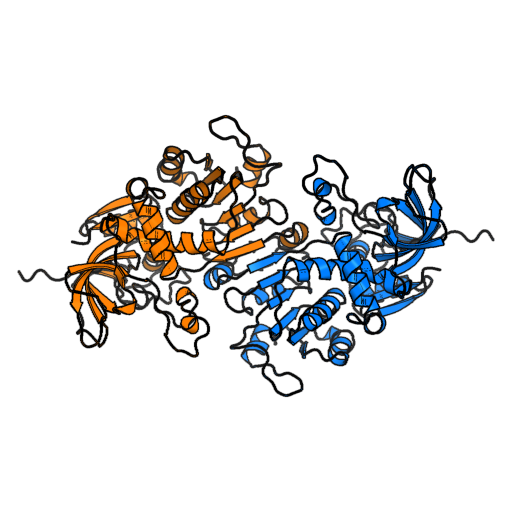 11.242 -35.125 -6.781 1 98.38 353 ALA B N 1
ATOM 5430 C CA . ALA B 1 353 ? 10.891 -33.781 -7.254 1 98.38 353 ALA B CA 1
ATOM 5431 C C . ALA B 1 353 ? 10.383 -32.906 -6.109 1 98.38 353 ALA B C 1
ATOM 5433 O O . ALA B 1 353 ? 10.812 -31.781 -5.953 1 98.38 353 ALA B O 1
ATOM 5434 N N . PHE B 1 354 ? 9.5 -33.438 -5.277 1 98 354 PHE B N 1
ATOM 5435 C CA . PHE B 1 354 ? 8.938 -32.688 -4.156 1 98 354 PHE B CA 1
ATOM 5436 C C . PHE B 1 354 ? 9.992 -32.438 -3.086 1 98 354 PHE B C 1
ATOM 5438 O O . PHE B 1 354 ? 10.039 -31.359 -2.498 1 98 354 PHE B O 1
ATOM 5445 N N . GLU B 1 355 ? 10.82 -33.438 -2.816 1 96.56 355 GLU B N 1
ATOM 5446 C CA . GLU B 1 355 ? 11.891 -33.25 -1.84 1 96.56 355 GLU B CA 1
ATOM 5447 C C . GLU B 1 355 ? 12.812 -32.094 -2.256 1 96.56 355 GLU B C 1
ATOM 5449 O O . GLU B 1 355 ? 13.125 -31.219 -1.45 1 96.56 355 GLU B O 1
ATOM 5454 N N . ASP B 1 356 ? 13.211 -32.188 -3.516 1 97.25 356 ASP B N 1
ATOM 5455 C CA . ASP B 1 356 ? 14.094 -31.141 -4.031 1 97.25 356 ASP B CA 1
ATOM 5456 C C . ASP B 1 356 ? 13.422 -29.766 -3.971 1 97.25 356 ASP B C 1
ATOM 5458 O O . ASP B 1 356 ? 14.055 -28.766 -3.627 1 97.25 356 ASP B O 1
ATOM 5462 N N . SER B 1 357 ? 12.141 -29.719 -4.324 1 97.56 357 SER B N 1
ATOM 5463 C CA . SER B 1 357 ? 11.398 -28.453 -4.336 1 97.56 357 SER B CA 1
ATOM 5464 C C . SER B 1 357 ? 11.242 -27.891 -2.928 1 97.56 357 SER B C 1
ATOM 5466 O O . SER B 1 357 ? 11.492 -26.703 -2.697 1 97.56 357 SER B O 1
ATOM 5468 N N . ILE B 1 358 ? 10.898 -28.734 -1.979 1 95.94 358 ILE B N 1
ATOM 5469 C CA . ILE B 1 358 ? 10.672 -28.312 -0.6 1 95.94 358 ILE B CA 1
ATOM 5470 C C . ILE B 1 358 ? 11.977 -27.828 0.021 1 95.94 358 ILE B C 1
ATOM 5472 O O . ILE B 1 358 ? 11.984 -26.875 0.795 1 95.94 358 ILE B O 1
ATOM 5476 N N . LYS B 1 359 ? 13.07 -28.438 -0.415 1 93.75 359 LYS B N 1
ATOM 5477 C CA . LYS B 1 359 ? 14.375 -28.094 0.145 1 93.75 359 LYS B CA 1
ATOM 5478 C C . LYS B 1 359 ? 15.07 -27.031 -0.696 1 93.75 359 LYS B C 1
ATOM 5480 O O . LYS B 1 359 ? 16.219 -26.672 -0.429 1 93.75 359 LYS B O 1
ATOM 5485 N N . ALA B 1 360 ? 14.422 -26.547 -1.76 1 94.88 360 ALA B N 1
ATOM 5486 C CA . ALA B 1 360 ? 14.93 -25.5 -2.648 1 94.88 360 ALA B CA 1
ATOM 5487 C C . ALA B 1 360 ? 16.234 -25.938 -3.311 1 94.88 360 ALA B C 1
ATOM 5489 O O . ALA B 1 360 ? 17.172 -25.141 -3.422 1 94.88 360 ALA B O 1
ATOM 5490 N N . ASN B 1 361 ? 16.297 -27.188 -3.699 1 96.25 361 ASN B N 1
ATOM 5491 C CA . ASN B 1 361 ? 17.453 -27.734 -4.41 1 96.25 361 ASN B CA 1
ATOM 5492 C C . ASN B 1 361 ? 17.25 -27.656 -5.922 1 96.25 361 ASN B C 1
ATOM 5494 O O . ASN B 1 361 ? 18.062 -28.203 -6.68 1 96.25 361 ASN B O 1
ATOM 5498 N N . ASN B 1 362 ? 16.203 -27.062 -6.379 1 97.69 362 ASN B N 1
ATOM 5499 C CA . ASN B 1 362 ? 15.891 -26.828 -7.785 1 97.69 362 ASN B CA 1
ATOM 5500 C C . ASN B 1 362 ? 15.305 -25.438 -7.992 1 97.69 362 ASN B C 1
ATOM 5502 O O . ASN B 1 362 ? 15.148 -24.672 -7.039 1 97.69 362 ASN B O 1
ATOM 5506 N N . MET B 1 363 ? 15.164 -25.062 -9.266 1 97.94 363 MET B N 1
ATOM 5507 C CA . MET B 1 363 ? 14.492 -23.812 -9.609 1 97.94 363 MET B CA 1
ATOM 5508 C C . MET B 1 363 ? 12.992 -24.031 -9.758 1 97.94 363 MET B C 1
ATOM 5510 O O . MET B 1 363 ? 12.211 -23.641 -8.891 1 97.94 363 MET B O 1
ATOM 5514 N N . LYS B 1 364 ? 12.586 -24.719 -10.742 1 98.62 364 LYS B N 1
ATOM 5515 C CA . LYS B 1 364 ? 11.195 -25.094 -11 1 98.62 364 LYS B CA 1
ATOM 5516 C C . LYS B 1 364 ? 11.094 -26.562 -11.391 1 98.62 364 LYS B C 1
ATOM 5518 O O . LYS B 1 364 ? 11.445 -26.938 -12.508 1 98.62 364 LYS B O 1
ATOM 5523 N N . ALA B 1 365 ? 10.578 -27.344 -10.492 1 98.75 365 ALA B N 1
ATOM 5524 C CA . ALA B 1 365 ? 10.367 -28.766 -10.797 1 98.75 365 ALA B CA 1
ATOM 5525 C C . ALA B 1 365 ? 9.148 -28.953 -11.695 1 98.75 365 ALA B C 1
ATOM 5527 O O . ALA B 1 365 ? 8.047 -28.516 -11.359 1 98.75 365 ALA B O 1
ATOM 5528 N N . VAL B 1 366 ? 9.328 -29.594 -12.812 1 98.88 366 VAL B N 1
ATOM 5529 C CA . VAL B 1 366 ? 8.266 -29.969 -13.734 1 98.88 366 VAL B CA 1
ATOM 5530 C C . VAL B 1 366 ? 8.297 -31.484 -13.961 1 98.88 366 VAL B C 1
ATOM 5532 O O . VAL B 1 366 ? 9.328 -32.031 -14.352 1 98.88 366 VAL B O 1
ATOM 5535 N N . VAL B 1 367 ? 7.215 -32.094 -13.719 1 98.88 367 VAL B N 1
ATOM 5536 C CA . VAL B 1 367 ? 7.129 -33.562 -13.758 1 98.88 367 VAL B CA 1
ATOM 5537 C C . VAL B 1 367 ? 6.438 -34 -15.047 1 98.88 367 VAL B C 1
ATOM 5539 O O . VAL B 1 367 ? 5.336 -33.531 -15.359 1 98.88 367 VAL B O 1
ATOM 5542 N N . LYS B 1 368 ? 7.094 -34.875 -15.797 1 98.81 368 LYS B N 1
ATOM 5543 C CA . LYS B 1 368 ? 6.449 -35.562 -16.906 1 98.81 368 LYS B CA 1
ATOM 5544 C C . LYS B 1 368 ? 5.516 -36.656 -16.391 1 98.81 368 LYS B C 1
ATOM 5546 O O . LYS B 1 368 ? 5.977 -37.656 -15.836 1 98.81 368 LYS B O 1
ATOM 5551 N N . MET B 1 369 ? 4.289 -36.531 -16.578 1 98.19 369 MET B N 1
ATOM 5552 C CA . MET B 1 369 ? 3.275 -37.312 -15.891 1 98.19 369 MET B CA 1
ATOM 5553 C C . MET B 1 369 ? 3.059 -38.656 -16.578 1 98.19 369 MET B C 1
ATOM 5555 O O . MET B 1 369 ? 2.527 -39.594 -15.977 1 98.19 369 MET B O 1
ATOM 5559 N N . ASN B 1 370 ? 3.355 -38.75 -17.859 1 86.38 370 ASN B N 1
ATOM 5560 C CA . ASN B 1 370 ? 3.215 -39.969 -18.625 1 86.38 370 ASN B CA 1
ATOM 5561 C C . ASN B 1 370 ? 4.441 -40.25 -19.484 1 86.38 370 ASN B C 1
ATOM 5563 O O . ASN B 1 370 ? 5.156 -39.312 -19.859 1 86.38 370 ASN B O 1
#

Organism: NCBI:txid616991

Nearest PDB structures (foldseek):
  2dq4-assembly1_A  TM=8.938E-01  e=1.211E-29  Thermus thermophilus
  4ejm-assembly1_A  TM=8.787E-01  e=5.168E-30  Sinorhizobium meliloti 1021
  1pl6-assembly1_A  TM=8.825E-01  e=7.176E-27  Homo sapiens
  8wwd-assembly2_C-2  TM=8.204E-01  e=3.938E-26  Dinoroseobacter shibae DFL 12 = DSM 16493
  7bu3-assembly1_B  TM=8.889E-01  e=3.828E-22  Escherichia coli

Secondary structure (DSSP, 8-state):
-----EEEEE-------TTSSS-TTTTEEEEE-PPPPPPTTEEEEEEEEEEPPHHHHHHHTT-TT-TTS-SSEE---EEEEEEEEE-SS--TT--TT-EEEE-SEE----TT-TTGGGT-GGG-TT-EEBTTTB--TTBSEEEEEGGGEEEPPTT--HHHHTTHHHHHHHHHHHHHH----TT-EEEEE--SHHHHHHHHHHHHTT-EEEEEE-GGGTTTHHHHHHHTT-EEEE-BTTB-HHHHHHH-EE-TTS-EESBTTBEEEEEE-S--HHHHHHHTTSEEEEEEEEE----SS-EEE-HHHHHHTT-EEEE-----HHHHHHHHHHHHTTSS-HHHHEEEEEGGGHHHHHHHHHTT-SSEEEEE--/-----EEEEE-------TTSSS-TTTTEEEEE-PPPPPPTTEEEEEEEEEEPPHHHHHHHTT-TT-TTS-SSEE---EEEEEEEEE-SS--TT--TT-EEEE-SEE----TT-TTGGGT-GGG-TT-EEBTTTB--TTBSEEEEEGGGEEEPPTT--HHHHTTHHHHHHHHHHHHHH----TT-EEEEE--SHHHHHHHHHHHHTT-EEEEEE-GGGTTTHHHHHHHTT-EEEE-BTTB-HHHHHHH-EE-TTS-EESBTTBEEEEEE-S--HHHHHHHTTTEEEEEEEEE----SS-EEE-HHHHHHTT-EEEE-----HHHHHHHHHHHHTTSS-HHHHEEEEEGGGHHHHHHHHHTT-SSEEEEE--

pLDDT: mean 95.85, std 5.5, range [38.84, 98.88]

InterPro domains:
  IPR011032 GroES-like superfamily [SSF50129] (29-192)
  IPR013149 Alcohol dehydrogenase-like, C-terminal [PF00107] (194-331)
  IPR013154 Alcohol dehydrogenase-like, N-terminal [PF08240] (40-152)
  IPR020843 Enoylreductase domain [SM00829] (23-367)
  IPR036291 NAD(P)-binding domain superfamily [SSF51735] (160-329)
  IPR050129 Zinc-containing alcohol dehydrogenase [PTHR43401] (28-369)

Foldseek 3Di:
DPPFWKFKWFADQAAADPPPPDALQPRIDIDGDDDDAADAQKFKWFWFKFWDDPLNSCRSNNAPPLVQFDPRARATQQTKTFTQGDHDYDLDPDDGGFIWHFAQKDAPCDCPFPCNVVQNRLPHPPIDGDRGNHHHRRISMDMDGSVGTDTFDPQDDRLVSSCLFLLLQLLQQCVPPNDQAAAFFEEEEDQFQSSVSNQLVSVVRHYQYEYEDEPVCVVARLVLVVVVQHHYHHADPVRHLQNDLCVWDAGPVRHTGDDNQAGQEYEYAHQEQVNVQCNLVHHAAQHEYEYEHHHSDDHDHPVVSCVVRVYYYHYTTGHGSVSSVVSSVCVSVCSDPDVSQEDEEESVCVSVLSSCVSVVVGRMYMYRND/DPPFWKFKWFADQAAADPPPPDALQPRIDIDGDDDDAADAQKFKWFWFKFWDDPLNSCRSNNAPPLVQFDPRARATQQTKTFTQGDHDDDLDPDDGGFIWHFAQKDAPCDCPFPCNVVQNRLPHPPIHGDRGNHHHRRISMDMDGSVGTGTFDPQDDRLVSSCLFLLLLLLQQCVPPNDQAAAFFEEEEDQFPSSVSNQLVSVVRHYQYEYEDEPVCVVARLVLVVVVQHHYHHADPVRHLQNDLCVWDAGPVRHTGDDNQAGQEYEYAHQEQVNVQCNLVHHAAQHEYEYEHHHSDDHDHPVVSCVVRVYYYHYTTGHGSVSSVVSSVCVSVCSDPDVSQEDEEESVCVSVLSSCVSVVVGRMYMYRSD

Sequence (740 aa):
MSNSIKGFCLQSNEKIYPNTGQSVLSNSAVVDMEMPPLKEGEILAKTLYTGICGSDNSATIGKANFDWVQRPRVIGHEFSAEVLELGPGDHGDLKVGDIFTPLAMLGCRDEECPACSVSKWNLCPKKEIIGFHRNGGFGQQVVLESDRVVPLMKGLTPAQGALVEPLSIITNALYNKCDIKPGQDVVVTGCGIIGMMSAEVARAAGARVAVTGIAHDRDIRLKRAKERGFITIEVSPDNSLTTQLQNGITDDNGIPFGTNGKVDLLIECSGVPPVLTEAIGVVKPEGDICVIATYGTDVQINATHLTRTSLNMRGSMGSCRADYMAAQKLMVTGIFPSEHYTDYYDFKDINQAFEDSIKANNMKAVVKMNMSNSIKGFCLQSNEKIYPNTGQSVLSNSAVVDMEMPPLKEGEILAKTLYTGICGSDNSATIGKANFDWVQRPRVIGHEFSAEVLELGPGDHGDLKVGDIFTPLAMLGCRDEECPACSVSKWNLCPKKEIIGFHRNGGFGQQVVLESDRVVPLMKGLTPAQGALVEPLSIITNALYNKCDIKPGQDVVVTGCGIIGMMSAEVARAAGARVAVTGIAHDRDIRLKRAKERGFITIEVSPDNSLTTQLQNGITDDNGIPFGTNGKVDLLIECSGVPPVLTEAIGVVKPEGDICVIATYGTDVQINATHLTRTSLNMRGSMGSCRADYMAAQKLMVTGIFPSEHYTDYYDFKDINQAFEDSIKANNMKAVVKMN

Radius of gyration: 29.73 Å; Cα contacts (8 Å, |Δi|>4): 1852; chains: 2; bounding box: 63×106×68 Å